Protein AF-A0A9D6V0F2-F1 (afdb_monomer)

Radius of gyration: 39.5 Å; Cα contacts (8 Å, |Δi|>4): 572; chains: 1; bounding box: 111×89×104 Å

Sequence (429 aa):
MKEKPKIKILGHKSRISVLIFAVLGAVFFSRAAFGETYGIKDPQGNFLPKVSVTVGNREVVIKKVDPSDKFKSFSVTLNPKNRNLVRNVGLIDLEWIDASNQAGRAVQFAGPLYNPNTRVFQDSLIKSLGLKLVDKTNRNLFGEKPASDLFTIHVDDQILVSSEVAAEKDRTVQLGTGRDVSLNIDKNSIVFNENNFKKGDILNVDNRSGLDQILGVELPDKGLLYYQVIRKPEQTKIPRENWERFTVAADSGIFIVLIPEPDPNQYALLEGKEITIKVFQGNKVRETRKIPIKIAADLRAMNRPARGDSAAPEELDRRTEAAPSRTADVPEVSAAGPRQATAVPSEPSRRNESRTSIWLWVLQIFNLVLLVGVAAFGFFFMLPKIQVLQDRLAKTEMFIHGSREAIREELDQIKEEIVQQSQRDNSAE

Structure (mmCIF, N/CA/C/O backbone):
data_AF-A0A9D6V0F2-F1
#
_entry.id   AF-A0A9D6V0F2-F1
#
loop_
_atom_site.group_PDB
_atom_site.id
_atom_site.type_symbol
_atom_site.label_atom_id
_atom_site.label_alt_id
_atom_site.label_comp_id
_atom_site.label_asym_id
_atom_site.label_entity_id
_atom_site.label_seq_id
_atom_site.pdbx_PDB_ins_code
_atom_site.Cartn_x
_atom_site.Cartn_y
_atom_site.Cartn_z
_atom_site.occupancy
_atom_site.B_iso_or_equiv
_atom_site.auth_seq_id
_atom_site.auth_comp_id
_atom_site.auth_asym_id
_atom_site.auth_atom_id
_atom_site.pdbx_PDB_model_num
ATOM 1 N N . MET A 1 1 ? 62.873 33.628 -2.316 1.00 39.72 1 MET A N 1
ATOM 2 C CA . MET A 1 1 ? 62.719 32.153 -2.359 1.00 39.72 1 MET A CA 1
ATOM 3 C C . MET A 1 1 ? 61.231 31.820 -2.343 1.00 39.72 1 MET A C 1
ATOM 5 O O . MET A 1 1 ? 60.505 32.525 -1.658 1.00 39.72 1 MET A O 1
ATOM 9 N N . LYS A 1 2 ? 60.760 30.809 -3.088 1.00 38.69 2 LYS A N 1
ATOM 10 C CA . LYS A 1 2 ? 59.368 30.319 -3.010 1.00 38.69 2 LYS A CA 1
ATOM 11 C C . LYS A 1 2 ? 59.377 28.913 -2.414 1.00 38.69 2 LYS A C 1
ATOM 13 O O . LYS A 1 2 ? 59.890 27.994 -3.049 1.00 38.69 2 LYS A O 1
ATOM 18 N N . GLU A 1 3 ? 58.841 28.753 -1.208 1.00 41.59 3 GLU A N 1
ATOM 19 C CA . GLU A 1 3 ? 58.686 27.432 -0.597 1.00 41.59 3 GLU A CA 1
ATOM 20 C C . GLU A 1 3 ? 57.638 26.608 -1.356 1.00 41.59 3 GLU A C 1
ATOM 22 O O . GLU A 1 3 ? 56.567 27.104 -1.708 1.00 41.59 3 GLU A O 1
ATOM 27 N N . LYS A 1 4 ?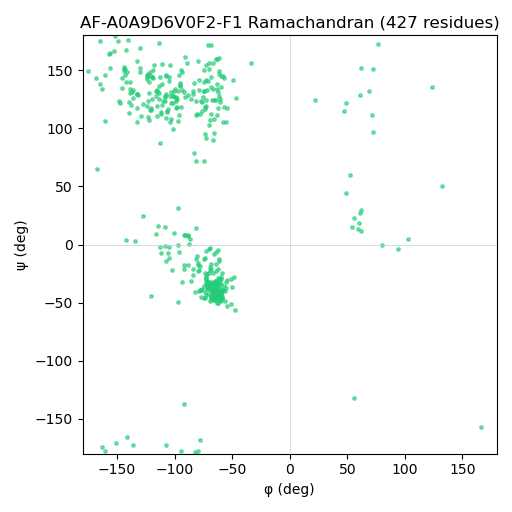 57.945 25.333 -1.620 1.00 40.38 4 LYS A N 1
ATOM 28 C CA . LYS A 1 4 ? 56.974 24.386 -2.183 1.00 40.38 4 LYS A CA 1
ATOM 29 C C . LYS A 1 4 ? 56.135 23.789 -1.045 1.00 40.38 4 LYS A C 1
ATOM 31 O O . LYS A 1 4 ? 56.724 23.308 -0.075 1.00 40.38 4 LYS A O 1
ATOM 36 N N . PRO A 1 5 ? 54.795 23.740 -1.155 1.00 45.12 5 PRO A N 1
ATOM 37 C CA . PRO A 1 5 ? 53.957 23.154 -0.116 1.00 45.12 5 PRO A CA 1
ATOM 38 C C . PRO A 1 5 ? 54.211 21.644 0.003 1.00 45.12 5 PRO A C 1
ATOM 40 O O . PRO A 1 5 ? 54.078 20.892 -0.964 1.00 45.12 5 PRO A O 1
ATOM 43 N N . LYS A 1 6 ? 54.561 21.186 1.211 1.00 43.69 6 LYS A N 1
ATOM 44 C CA . LYS A 1 6 ? 54.705 19.759 1.535 1.00 43.69 6 LYS A CA 1
ATOM 45 C C . LYS A 1 6 ? 53.324 19.106 1.632 1.00 43.69 6 LYS A C 1
ATOM 47 O O . LYS A 1 6 ? 52.699 19.125 2.691 1.00 43.69 6 LYS A O 1
ATOM 52 N N . ILE A 1 7 ? 52.861 18.495 0.542 1.00 46.97 7 ILE A N 1
ATOM 53 C CA . ILE A 1 7 ? 51.648 17.667 0.544 1.00 46.97 7 ILE A CA 1
ATOM 54 C C . ILE A 1 7 ? 51.914 16.427 1.411 1.00 46.97 7 ILE A C 1
ATOM 56 O O . ILE A 1 7 ? 52.670 15.534 1.026 1.00 46.97 7 ILE A O 1
ATOM 60 N N . LYS A 1 8 ? 51.305 16.368 2.602 1.00 48.06 8 LYS A N 1
ATOM 61 C CA . LYS A 1 8 ? 51.357 15.181 3.467 1.00 48.06 8 LYS A CA 1
ATOM 62 C C . LYS A 1 8 ? 50.542 14.061 2.818 1.00 48.06 8 LYS A C 1
ATOM 64 O O . LYS A 1 8 ? 49.315 14.113 2.810 1.00 48.06 8 LYS A O 1
ATOM 69 N N . ILE A 1 9 ? 51.224 13.046 2.291 1.00 50.72 9 ILE A N 1
ATOM 70 C CA . ILE A 1 9 ? 50.583 11.846 1.740 1.00 50.72 9 ILE A CA 1
ATOM 71 C C . ILE A 1 9 ? 49.851 11.129 2.879 1.00 50.72 9 ILE A C 1
ATOM 73 O O . ILE A 1 9 ? 50.474 10.608 3.806 1.00 50.72 9 ILE A O 1
ATOM 77 N N . LEU A 1 10 ? 48.517 11.123 2.823 1.00 46.28 10 LEU A N 1
ATOM 78 C CA . LEU A 1 10 ? 47.677 10.512 3.848 1.00 46.28 10 LEU A CA 1
ATOM 79 C C . LEU A 1 10 ? 47.823 8.983 3.777 1.00 46.28 10 LEU A C 1
ATOM 81 O O . LEU A 1 10 ? 47.311 8.327 2.867 1.00 46.28 10 LEU A O 1
ATOM 85 N N . GLY A 1 11 ? 48.594 8.428 4.715 1.00 54.25 11 GLY A N 1
ATOM 86 C CA . GLY A 1 11 ? 49.058 7.042 4.670 1.00 54.25 11 GLY A CA 1
ATOM 87 C C . GLY A 1 11 ? 47.941 5.995 4.718 1.00 54.25 11 GLY A C 1
ATOM 88 O O . GLY A 1 11 ? 46.836 6.245 5.207 1.00 54.25 11 GLY A O 1
ATOM 89 N N . HIS A 1 12 ? 48.274 4.785 4.256 1.00 54.53 12 HIS A N 1
ATOM 90 C CA . HIS A 1 12 ? 47.356 3.658 4.030 1.00 54.53 12 HIS A CA 1
ATOM 91 C C . HIS A 1 12 ? 46.444 3.321 5.227 1.00 54.53 12 HIS A C 1
ATOM 93 O O . HIS A 1 12 ? 45.304 2.898 5.028 1.00 54.53 12 HIS A O 1
ATOM 99 N N . LYS A 1 13 ? 46.919 3.575 6.457 1.00 54.62 13 LYS A N 1
ATOM 100 C CA . LYS A 1 13 ? 46.173 3.398 7.715 1.00 54.62 13 LYS A CA 1
ATOM 101 C C . LYS A 1 13 ? 44.885 4.235 7.775 1.00 54.62 13 LYS A C 1
ATOM 103 O O . LYS A 1 13 ? 43.865 3.723 8.213 1.00 54.62 13 LYS A O 1
ATOM 108 N N . SER A 1 14 ? 44.893 5.472 7.264 1.00 58.19 14 SER A N 1
ATOM 109 C CA . SER A 1 14 ? 43.698 6.339 7.255 1.00 58.19 14 SER A CA 1
ATOM 110 C C . SER A 1 14 ? 42.566 5.782 6.385 1.00 58.19 14 SER A C 1
ATOM 112 O O . SER A 1 14 ? 41.403 5.841 6.772 1.00 58.19 14 SER A O 1
ATOM 114 N N . ARG A 1 15 ? 42.906 5.179 5.237 1.00 59.28 15 ARG A N 1
ATOM 115 C CA . ARG A 1 15 ? 41.937 4.565 4.316 1.00 59.28 15 ARG A CA 1
ATOM 116 C C . ARG A 1 15 ? 41.246 3.362 4.957 1.00 59.28 15 ARG A C 1
ATOM 118 O O . ARG A 1 15 ? 40.043 3.200 4.796 1.00 59.28 15 ARG A O 1
ATOM 125 N N . ILE A 1 16 ? 41.998 2.568 5.723 1.00 70.44 16 ILE A N 1
ATOM 126 C CA . ILE A 1 16 ? 41.461 1.439 6.494 1.00 70.44 16 ILE A CA 1
ATOM 127 C C . ILE A 1 16 ? 40.525 1.951 7.597 1.00 70.44 16 ILE A C 1
ATOM 129 O O . ILE A 1 16 ? 39.412 1.450 7.714 1.00 70.44 16 ILE A O 1
ATOM 133 N N . SER A 1 17 ? 40.914 2.990 8.347 1.00 67.88 17 SER A N 1
ATOM 134 C CA . SER A 1 17 ? 40.041 3.597 9.363 1.00 67.88 17 SER A CA 1
ATOM 135 C C . SER A 1 17 ? 38.727 4.120 8.775 1.00 67.88 17 SER A C 1
ATOM 137 O O . SER A 1 17 ? 37.671 3.815 9.318 1.00 67.88 17 SER A O 1
ATOM 139 N N . VAL A 1 18 ? 38.762 4.850 7.653 1.00 72.69 18 VAL A N 1
ATOM 140 C CA . VAL A 1 18 ? 37.543 5.353 6.988 1.00 72.69 18 VAL A CA 1
ATOM 141 C C . VAL A 1 18 ? 36.641 4.205 6.531 1.00 72.69 18 VAL A C 1
ATOM 143 O O . VAL A 1 18 ? 35.432 4.273 6.732 1.00 72.69 18 VAL A O 1
ATOM 146 N N . LEU A 1 19 ? 37.208 3.131 5.974 1.00 74.06 19 LEU A N 1
ATOM 147 C CA . LEU A 1 19 ? 36.427 1.976 5.525 1.00 74.06 19 LEU A CA 1
ATOM 148 C C . LEU A 1 19 ? 35.806 1.207 6.705 1.00 74.06 19 LEU A C 1
ATOM 150 O O . LEU A 1 19 ? 34.643 0.821 6.633 1.00 74.06 19 LEU A O 1
ATOM 154 N N . ILE A 1 20 ? 36.529 1.068 7.821 1.00 79.00 20 ILE A N 1
ATOM 155 C CA . ILE A 1 20 ? 36.005 0.496 9.071 1.00 79.00 20 ILE A CA 1
ATOM 156 C C . ILE A 1 20 ? 34.869 1.359 9.640 1.00 79.00 20 ILE A C 1
ATOM 158 O O . ILE A 1 20 ? 33.825 0.815 9.993 1.00 79.00 20 ILE A O 1
ATOM 162 N N . PHE A 1 21 ? 35.018 2.689 9.682 1.00 75.38 21 PHE A N 1
ATOM 163 C CA . PHE A 1 21 ? 33.949 3.592 10.128 1.00 75.38 21 PHE A CA 1
ATOM 164 C C . PHE A 1 21 ? 32.727 3.571 9.199 1.00 75.38 21 PHE A C 1
ATOM 166 O O . PHE A 1 21 ? 31.603 3.615 9.691 1.00 75.38 21 PHE A O 1
ATOM 173 N N . ALA A 1 22 ? 32.917 3.448 7.882 1.00 73.00 22 ALA A N 1
ATOM 174 C CA . ALA A 1 22 ? 31.816 3.318 6.927 1.00 73.00 22 ALA A CA 1
ATOM 175 C C . ALA A 1 22 ? 31.052 1.992 7.096 1.00 73.00 22 ALA A C 1
ATOM 177 O O . ALA A 1 22 ? 29.822 1.990 7.112 1.00 73.00 22 ALA A O 1
ATOM 178 N N . VAL A 1 23 ? 31.765 0.874 7.286 1.00 72.81 23 VAL A N 1
ATOM 179 C CA . VAL A 1 23 ? 31.158 -0.446 7.534 1.00 72.81 23 VAL A CA 1
ATOM 180 C C . VAL A 1 23 ? 30.452 -0.487 8.892 1.00 72.81 23 VAL A C 1
ATOM 182 O O . VAL A 1 23 ? 29.307 -0.927 8.962 1.00 72.81 23 VAL A O 1
ATOM 185 N N . LEU A 1 24 ? 31.073 0.025 9.962 1.00 66.25 24 LEU A N 1
ATOM 186 C CA . LEU A 1 24 ? 30.422 0.151 11.272 1.00 66.25 24 LEU A CA 1
ATOM 187 C C . LEU A 1 24 ? 29.186 1.050 11.191 1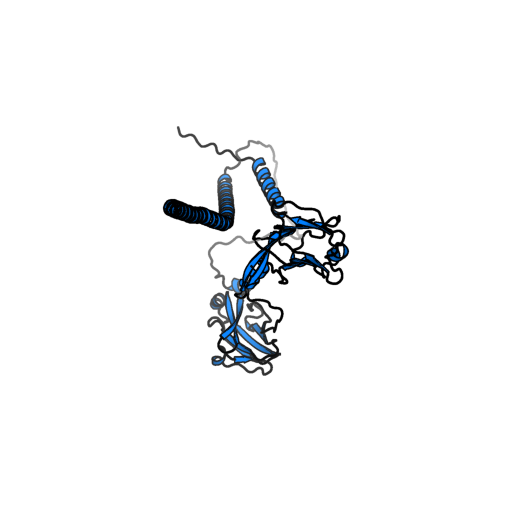.00 66.25 24 LEU A C 1
ATOM 189 O O . LEU A 1 24 ? 28.138 0.672 11.703 1.00 66.25 24 LEU A O 1
ATOM 193 N N . GLY A 1 25 ? 29.272 2.188 10.496 1.00 62.59 25 GLY A N 1
ATOM 194 C CA . GLY A 1 25 ? 28.128 3.058 10.229 1.00 62.59 25 GLY A CA 1
ATOM 195 C C . GLY A 1 25 ? 26.981 2.298 9.564 1.00 62.59 25 GLY A C 1
ATOM 196 O O . GLY A 1 25 ? 25.874 2.283 10.096 1.00 62.59 25 GLY A O 1
ATOM 197 N N . ALA A 1 26 ? 27.245 1.591 8.462 1.00 58.22 26 ALA A N 1
ATOM 198 C CA . ALA A 1 26 ? 26.237 0.787 7.770 1.00 58.22 26 ALA A CA 1
ATOM 199 C C . ALA A 1 26 ? 25.600 -0.293 8.673 1.00 58.22 26 ALA A C 1
ATOM 201 O O . ALA A 1 26 ? 24.387 -0.500 8.622 1.00 58.22 26 ALA A O 1
ATOM 202 N N . VAL A 1 27 ? 26.383 -0.943 9.542 1.00 57.03 27 VAL A N 1
ATOM 203 C CA . VAL A 1 27 ? 25.898 -1.963 10.495 1.00 57.03 27 VAL A CA 1
ATOM 204 C C . VAL A 1 27 ? 25.092 -1.357 11.656 1.00 57.03 27 VAL A C 1
ATOM 206 O O . VAL A 1 27 ? 24.131 -1.972 12.116 1.00 57.03 27 VAL A O 1
ATOM 209 N N . PHE A 1 28 ? 25.431 -0.154 12.126 1.00 53.72 28 PHE A N 1
ATOM 210 C CA . PHE A 1 28 ? 24.660 0.529 13.171 1.00 53.72 28 PHE A CA 1
ATOM 211 C C . PHE A 1 28 ? 23.370 1.166 12.633 1.00 53.72 28 PHE A C 1
ATOM 213 O O . PHE A 1 28 ? 22.333 1.056 13.285 1.00 53.72 28 PHE A O 1
ATOM 220 N N . PHE A 1 29 ? 23.386 1.762 11.436 1.00 48.88 29 PHE A N 1
ATOM 221 C CA . PHE A 1 29 ? 22.186 2.359 10.831 1.00 48.88 29 PHE A CA 1
ATOM 222 C C . PHE A 1 29 ? 21.172 1.319 10.327 1.00 48.88 29 PHE A C 1
ATOM 224 O O . PHE A 1 29 ? 19.973 1.574 10.385 1.00 48.88 29 PHE A O 1
ATOM 231 N N . SER A 1 30 ? 21.610 0.122 9.919 1.00 48.00 30 SER A N 1
ATOM 232 C CA . SER A 1 30 ? 20.705 -0.978 9.526 1.00 48.00 30 SER A CA 1
ATOM 233 C C . SER A 1 30 ? 19.961 -1.643 10.696 1.00 48.00 30 SER A C 1
ATOM 235 O O . SER A 1 30 ? 19.083 -2.469 10.468 1.00 48.00 30 SER A O 1
ATOM 237 N N . ARG A 1 31 ? 20.264 -1.266 11.948 1.00 45.25 31 ARG A N 1
ATOM 238 C CA . ARG A 1 31 ? 19.518 -1.676 13.154 1.00 45.25 31 ARG A CA 1
ATOM 239 C C . ARG A 1 31 ? 18.543 -0.614 13.673 1.00 45.25 31 ARG A C 1
ATOM 241 O O . ARG A 1 31 ? 18.017 -0.767 14.775 1.00 45.25 31 ARG A O 1
ATOM 248 N N . ALA A 1 32 ? 18.299 0.456 12.915 1.00 46.66 32 ALA A N 1
ATOM 249 C CA . ALA A 1 32 ? 17.253 1.414 13.248 1.00 46.66 32 ALA A CA 1
ATOM 250 C C . ALA A 1 32 ? 15.887 0.705 13.270 1.00 46.66 32 ALA A C 1
ATOM 252 O O . ALA A 1 32 ? 15.487 0.089 12.285 1.00 46.66 32 ALA A O 1
ATOM 253 N N . ALA A 1 33 ? 15.183 0.776 14.402 1.00 50.94 33 ALA A N 1
ATOM 254 C CA . ALA A 1 33 ? 13.848 0.203 14.522 1.00 50.94 33 ALA A CA 1
ATOM 255 C C . ALA A 1 33 ? 12.890 0.901 13.545 1.00 50.94 33 ALA A C 1
ATOM 257 O O . ALA A 1 33 ? 12.839 2.134 13.501 1.00 50.94 33 ALA A O 1
ATOM 258 N N . PHE A 1 34 ? 12.127 0.118 12.783 1.00 59.22 34 PHE A N 1
ATOM 259 C CA . PHE A 1 34 ? 11.159 0.652 11.832 1.00 59.22 34 PHE A CA 1
ATOM 260 C C . PHE A 1 34 ? 10.023 1.330 12.608 1.00 59.22 34 PHE A C 1
ATOM 262 O O . PHE A 1 34 ? 9.286 0.681 13.356 1.00 59.22 34 PHE A O 1
ATOM 269 N N . GLY A 1 35 ? 9.955 2.657 12.483 1.00 69.06 35 GLY A N 1
ATOM 270 C CA . GLY A 1 35 ? 8.927 3.508 13.071 1.00 69.06 35 GLY A CA 1
ATOM 271 C C . GLY A 1 35 ? 7.925 3.931 12.005 1.00 69.06 35 GLY A C 1
ATOM 272 O O . GLY A 1 35 ? 8.246 4.757 11.156 1.00 69.06 35 GLY A O 1
ATOM 273 N N . GLU A 1 36 ? 6.720 3.381 12.068 1.00 82.50 36 GLU A N 1
ATOM 274 C CA . GLU A 1 36 ? 5.644 3.583 11.099 1.00 82.50 36 GLU A CA 1
ATOM 275 C C . GLU A 1 36 ? 4.509 4.388 11.752 1.00 82.50 36 GLU A C 1
ATOM 277 O O . GLU A 1 36 ? 4.163 4.165 12.913 1.00 82.50 36 GLU A O 1
ATOM 282 N N . THR A 1 37 ? 3.924 5.358 11.045 1.00 84.88 37 THR A N 1
ATOM 283 C CA . THR A 1 37 ? 2.796 6.143 11.581 1.00 84.88 37 THR A CA 1
ATOM 284 C C . THR A 1 37 ? 1.480 5.535 11.119 1.00 84.88 37 THR A C 1
ATOM 286 O O . THR A 1 37 ? 1.352 5.130 9.976 1.00 84.88 37 THR A O 1
ATOM 289 N N . TYR A 1 38 ? 0.488 5.473 11.998 1.00 87.38 38 TYR A N 1
ATOM 290 C CA . TYR A 1 38 ? -0.835 4.912 11.754 1.00 87.38 38 TYR A CA 1
ATOM 291 C C . TYR A 1 38 ? -1.906 5.961 12.056 1.00 87.38 38 TYR A C 1
ATOM 293 O O . TYR A 1 38 ? -1.786 6.750 12.996 1.00 87.38 38 TYR A O 1
ATOM 301 N N . GLY A 1 39 ? -2.962 5.987 11.254 1.00 88.69 39 GLY A N 1
ATOM 302 C CA . GLY A 1 39 ? -3.963 7.045 11.290 1.00 88.69 39 GLY A CA 1
ATOM 303 C C . GLY A 1 39 ? -5.286 6.646 10.658 1.00 88.69 39 GLY A C 1
ATOM 304 O O . GLY A 1 39 ? -5.480 5.512 10.222 1.00 88.69 39 GLY A O 1
ATOM 305 N N . ILE A 1 40 ? -6.198 7.606 10.636 1.00 87.44 40 ILE A N 1
ATOM 306 C CA . ILE A 1 40 ? -7.567 7.476 10.134 1.00 87.44 40 ILE A CA 1
ATOM 307 C C . ILE A 1 40 ? -7.678 8.347 8.878 1.00 87.44 40 ILE A C 1
ATOM 309 O O . ILE A 1 40 ? -7.073 9.417 8.830 1.00 87.44 40 ILE A O 1
ATOM 313 N N . LYS A 1 41 ? -8.436 7.920 7.859 1.00 79.88 41 LYS A N 1
ATOM 314 C CA . LYS A 1 41 ? -8.839 8.834 6.777 1.00 79.88 41 LYS A CA 1
ATOM 315 C C . LYS A 1 41 ? -10.112 9.567 7.191 1.00 79.88 41 LYS A C 1
ATOM 317 O O . LYS A 1 41 ? -11.090 8.924 7.565 1.00 79.88 41 LYS A O 1
ATOM 322 N N . ASP A 1 42 ? -10.083 10.895 7.149 1.00 78.62 42 ASP A N 1
ATOM 323 C CA . ASP A 1 42 ? -11.268 11.716 7.400 1.00 78.62 42 ASP A CA 1
ATOM 324 C C . ASP A 1 42 ? -12.314 11.552 6.264 1.00 78.62 42 ASP A C 1
ATOM 326 O O . ASP A 1 42 ? -12.019 10.936 5.231 1.00 78.62 42 ASP A O 1
ATOM 330 N N . PRO A 1 43 ? -13.542 12.096 6.398 1.00 74.56 43 PRO A N 1
ATOM 331 C CA . PRO A 1 43 ? -14.556 12.024 5.340 1.00 74.56 43 PRO A CA 1
ATOM 332 C C . PRO A 1 43 ? -14.163 12.708 4.017 1.00 74.56 43 PRO A C 1
ATOM 334 O O . PRO A 1 43 ? -14.846 12.524 3.013 1.00 74.56 43 PRO A O 1
ATOM 337 N N . GLN A 1 44 ? -13.092 13.505 4.012 1.00 73.81 44 GLN A N 1
ATOM 338 C CA . GLN A 1 44 ? -12.549 14.209 2.848 1.00 73.81 44 GLN A CA 1
ATOM 339 C C . GLN A 1 44 ? -11.397 13.417 2.190 1.00 73.81 44 GLN A C 1
ATOM 341 O O . GLN A 1 44 ? -10.941 13.773 1.106 1.00 73.81 44 GLN A O 1
ATOM 346 N N . GLY A 1 45 ? -10.961 12.311 2.808 1.00 71.19 45 GLY A N 1
ATOM 347 C CA . GLY A 1 45 ? -9.900 11.420 2.343 1.00 71.19 45 GLY A CA 1
ATOM 348 C C . GLY A 1 45 ? -8.507 11.724 2.906 1.00 71.19 45 GLY A C 1
ATOM 349 O O . GLY A 1 45 ? -7.581 10.946 2.641 1.00 71.19 45 GLY A O 1
ATOM 350 N N . ASN A 1 46 ? -8.341 12.792 3.694 1.00 80.19 46 ASN A N 1
ATOM 351 C CA . ASN A 1 46 ? -7.051 13.190 4.257 1.00 80.19 46 ASN A CA 1
ATOM 352 C C . ASN A 1 46 ? -6.606 12.203 5.339 1.00 80.19 46 ASN A C 1
ATOM 354 O O . ASN A 1 46 ? -7.407 11.751 6.158 1.00 80.19 46 ASN A O 1
ATOM 358 N N . PHE A 1 47 ? -5.311 11.896 5.380 1.00 81.62 47 PHE A N 1
ATOM 359 C CA . PHE A 1 47 ? -4.735 11.058 6.427 1.00 81.62 47 PHE A CA 1
ATOM 360 C C . PHE A 1 47 ? -4.488 11.863 7.710 1.00 81.62 47 PHE A C 1
ATOM 362 O O . PHE A 1 47 ? -3.601 12.715 7.754 1.00 81.62 47 PHE A O 1
ATOM 369 N N . LEU A 1 48 ? -5.237 11.553 8.769 1.00 85.00 48 LEU A N 1
ATOM 370 C CA . LEU A 1 48 ? -5.050 12.102 10.108 1.00 85.00 48 LEU A CA 1
ATOM 371 C C . LEU A 1 48 ? -4.223 11.116 10.960 1.00 85.00 48 LEU A C 1
ATOM 373 O O . LEU A 1 48 ? -4.755 10.078 11.370 1.00 85.00 48 LEU A O 1
ATOM 377 N N . PRO A 1 49 ? -2.936 11.396 11.242 1.00 85.62 49 PRO A N 1
ATOM 378 C CA . PRO A 1 49 ? -2.094 10.510 12.042 1.00 85.62 49 PRO A CA 1
ATOM 379 C C . PRO A 1 49 ? -2.592 10.451 13.493 1.00 85.62 49 PRO A C 1
ATOM 381 O O . PRO A 1 49 ? -2.872 11.483 14.100 1.00 85.62 49 PRO A O 1
ATOM 384 N N . LYS A 1 50 ? -2.681 9.241 14.056 1.00 89.44 50 LYS A N 1
ATOM 385 C CA . LYS A 1 50 ? -3.183 8.992 15.418 1.00 89.44 50 LYS A CA 1
ATOM 386 C C . LYS A 1 50 ? -2.162 8.321 16.324 1.00 89.44 50 LYS A C 1
ATOM 388 O O . LYS A 1 50 ? -1.978 8.768 17.455 1.00 89.44 50 LYS A O 1
ATOM 393 N N . VAL A 1 51 ? -1.458 7.299 15.840 1.00 89.69 51 VAL A N 1
ATOM 394 C CA . VAL A 1 51 ? -0.398 6.621 16.602 1.00 89.69 51 VAL A CA 1
ATOM 395 C C . VAL A 1 51 ? 0.871 6.434 15.775 1.00 89.69 51 VAL A C 1
ATOM 397 O O . VAL A 1 51 ? 0.849 6.442 14.553 1.00 89.69 51 VAL A O 1
ATOM 400 N N . SER A 1 52 ? 1.993 6.265 16.454 1.00 89.25 52 SER A N 1
ATOM 401 C CA . SER A 1 52 ? 3.278 5.841 15.915 1.00 89.25 52 SER A CA 1
ATOM 402 C C . SER A 1 52 ? 3.591 4.466 16.487 1.00 89.25 52 SER A C 1
ATOM 404 O O . SER A 1 52 ? 3.364 4.220 17.673 1.00 89.25 52 SER A O 1
ATOM 406 N N . VAL A 1 53 ? 4.064 3.564 15.636 1.00 89.19 53 VAL A N 1
ATOM 407 C CA . VAL A 1 53 ? 4.351 2.169 15.956 1.00 89.19 53 VAL A CA 1
ATOM 408 C C . VAL A 1 53 ? 5.819 1.913 15.658 1.00 89.19 53 VAL A C 1
ATOM 410 O O . VAL A 1 53 ? 6.241 1.981 14.508 1.00 89.19 53 VAL A O 1
ATOM 413 N N . THR A 1 54 ? 6.602 1.606 16.686 1.00 88.19 54 THR A N 1
ATOM 414 C CA . THR A 1 54 ? 8.001 1.192 16.545 1.00 88.19 54 THR A CA 1
ATOM 415 C C . THR A 1 54 ? 8.094 -0.305 16.799 1.00 88.19 54 THR A C 1
ATOM 417 O O . THR A 1 54 ? 7.813 -0.752 17.913 1.00 88.19 54 THR A O 1
ATOM 420 N N . VAL A 1 55 ? 8.503 -1.081 15.792 1.00 87.69 55 VAL A N 1
ATOM 421 C CA . VAL A 1 55 ? 8.739 -2.527 15.935 1.00 87.69 55 VAL A CA 1
ATOM 422 C C . VAL A 1 55 ? 10.230 -2.786 16.153 1.00 87.69 55 VAL A C 1
ATOM 424 O O . VAL A 1 55 ? 11.065 -2.473 15.305 1.00 87.69 55 VAL A O 1
ATOM 427 N N . GLY A 1 56 ? 10.564 -3.364 17.305 1.00 84.38 56 GLY A N 1
ATOM 428 C CA . GLY A 1 56 ? 11.881 -3.900 17.633 1.00 84.38 56 GLY A CA 1
ATOM 429 C C . GLY A 1 56 ? 11.852 -5.423 17.795 1.00 84.38 56 GLY A C 1
ATOM 430 O O . GLY A 1 56 ? 10.800 -6.056 17.822 1.00 84.38 56 GLY A O 1
ATOM 431 N N . ASN A 1 57 ? 13.027 -6.037 17.957 1.00 84.69 57 ASN A N 1
ATOM 432 C CA . ASN A 1 57 ? 13.166 -7.503 17.961 1.00 84.69 57 ASN A CA 1
ATOM 433 C C . ASN A 1 57 ? 12.387 -8.223 19.077 1.00 84.69 57 ASN A C 1
ATOM 435 O O . ASN A 1 57 ? 12.010 -9.382 18.910 1.00 84.69 57 ASN A O 1
ATOM 439 N N . ARG A 1 58 ? 12.187 -7.551 20.218 1.00 87.69 58 ARG A N 1
ATOM 440 C CA . ARG A 1 58 ? 11.492 -8.076 21.408 1.00 87.69 58 ARG A CA 1
ATOM 441 C C . ARG A 1 58 ? 10.478 -7.111 22.010 1.00 87.69 58 ARG A C 1
ATOM 443 O O . ARG A 1 58 ? 9.876 -7.423 23.031 1.00 87.69 58 ARG A O 1
ATOM 450 N N . GLU A 1 59 ? 10.276 -5.952 21.398 1.00 89.19 59 GLU A N 1
ATOM 451 C CA . GLU A 1 59 ? 9.292 -4.987 21.870 1.00 89.19 59 GLU A CA 1
ATOM 452 C C . GLU A 1 59 ? 8.601 -4.277 20.712 1.00 89.19 59 GLU A C 1
ATOM 454 O O . GLU A 1 59 ? 9.212 -4.026 19.676 1.00 89.19 59 GLU A O 1
ATOM 459 N N . VAL A 1 60 ? 7.327 -3.951 20.902 1.00 90.06 60 VAL A N 1
ATOM 460 C CA . VAL A 1 60 ? 6.550 -3.103 19.995 1.00 90.06 60 VAL A CA 1
ATOM 461 C C . VAL A 1 60 ? 6.020 -1.938 20.805 1.00 90.06 60 VAL A C 1
ATOM 463 O O . VAL A 1 60 ? 5.320 -2.141 21.789 1.00 90.06 60 VAL A O 1
ATOM 466 N N . VAL A 1 61 ? 6.326 -0.717 20.397 1.00 89.88 61 VAL A N 1
ATOM 467 C CA . VAL A 1 61 ? 5.923 0.496 21.112 1.00 89.88 61 VAL A CA 1
ATOM 468 C C . VAL A 1 61 ? 4.884 1.230 20.275 1.00 89.88 61 VAL A C 1
ATOM 470 O O . VAL A 1 61 ? 5.179 1.610 19.147 1.00 89.88 61 VAL A O 1
ATOM 473 N N . ILE A 1 62 ? 3.680 1.430 20.816 1.00 90.38 62 ILE A N 1
ATOM 474 C CA . ILE A 1 62 ? 2.572 2.133 20.154 1.00 90.38 62 ILE A CA 1
ATOM 475 C C . ILE A 1 62 ? 2.275 3.403 20.953 1.00 90.38 62 ILE A C 1
ATOM 477 O O . ILE A 1 62 ? 1.774 3.319 22.070 1.00 90.38 62 ILE A O 1
ATOM 481 N N . LYS A 1 63 ? 2.577 4.583 20.405 1.00 89.56 63 LYS A N 1
ATOM 482 C CA . LYS A 1 63 ? 2.380 5.887 21.070 1.00 89.56 63 LYS A CA 1
ATOM 483 C C . LYS A 1 63 ? 1.455 6.789 20.280 1.00 89.56 63 LYS A C 1
ATOM 485 O O . LYS A 1 63 ? 1.541 6.815 19.060 1.00 89.56 63 LYS A O 1
ATOM 490 N N . LYS A 1 64 ? 0.639 7.595 20.952 1.00 89.44 64 LYS A N 1
ATOM 491 C CA . LYS A 1 64 ? -0.120 8.683 20.324 1.00 89.44 64 LYS A CA 1
ATOM 492 C C . LYS A 1 64 ? 0.811 9.657 19.601 1.00 89.44 64 LYS A C 1
ATOM 494 O O . LYS A 1 64 ? 1.899 9.955 20.091 1.00 89.44 64 LYS A O 1
ATOM 499 N N . VAL A 1 65 ? 0.365 10.169 18.457 1.00 86.75 65 VAL A N 1
ATOM 500 C CA . VAL A 1 65 ? 1.048 11.262 17.741 1.00 86.75 65 VAL A CA 1
ATOM 501 C C . VAL A 1 65 ? 0.758 12.605 18.413 1.00 86.75 65 VAL A C 1
ATOM 503 O O . VAL A 1 65 ? 1.672 13.411 18.583 1.00 86.75 6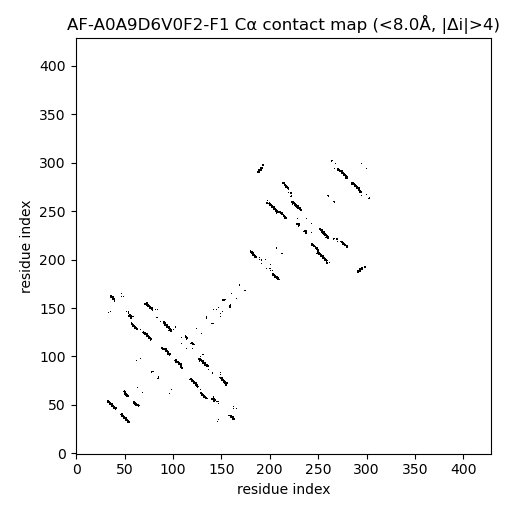5 VAL A O 1
ATOM 506 N N . ASP A 1 66 ? -0.481 12.813 18.867 1.00 84.62 66 ASP A N 1
ATOM 507 C CA . ASP A 1 66 ? -0.837 13.900 19.779 1.00 84.62 66 ASP A CA 1
ATOM 508 C C . ASP A 1 66 ? -1.094 13.344 21.195 1.00 84.62 66 ASP A C 1
ATOM 510 O O . ASP A 1 66 ? -2.065 12.613 21.396 1.00 84.62 66 ASP A O 1
ATOM 514 N N . PRO A 1 67 ? -0.263 13.681 22.201 1.00 82.50 67 PRO A N 1
ATOM 515 C CA . PRO A 1 67 ? -0.519 13.379 23.613 1.00 82.50 67 PRO A CA 1
ATOM 516 C C . PRO A 1 67 ? -1.922 13.757 24.115 1.00 82.50 67 PRO A C 1
ATOM 518 O O . PRO A 1 67 ? -2.431 13.126 25.041 1.00 82.50 67 PRO A O 1
ATOM 521 N N . SER A 1 68 ? -2.533 14.775 23.506 1.00 82.00 68 SER A N 1
ATOM 522 C CA . SER A 1 68 ? -3.825 15.356 23.887 1.00 82.00 68 SER A CA 1
ATOM 523 C C . SER A 1 68 ? -5.027 14.522 23.429 1.00 82.00 68 SER A C 1
ATOM 525 O O . SER A 1 68 ? -6.128 14.706 23.953 1.00 82.00 68 SER A O 1
ATOM 527 N N . ASP A 1 69 ? -4.840 13.615 22.461 1.00 83.25 69 ASP A N 1
ATOM 528 C CA . ASP A 1 69 ? -5.911 12.768 21.931 1.00 83.25 69 ASP A CA 1
ATOM 529 C C . ASP A 1 69 ? -6.472 11.838 23.021 1.00 83.25 69 ASP A C 1
ATOM 531 O O . ASP A 1 69 ? -5.732 11.162 23.743 1.00 83.25 69 ASP A O 1
ATOM 535 N N . LYS A 1 70 ? -7.802 11.753 23.115 1.00 82.44 70 LYS A N 1
ATOM 536 C CA . LYS A 1 70 ? -8.519 10.915 24.090 1.00 82.44 70 LYS A CA 1
ATOM 537 C C . LYS A 1 70 ? -9.249 9.778 23.382 1.00 82.44 70 LYS A C 1
ATOM 539 O O . LYS A 1 70 ? -10.427 9.908 23.067 1.00 82.44 70 LYS A O 1
ATOM 544 N N . PHE A 1 71 ? -8.553 8.666 23.166 1.00 84.81 71 PHE A N 1
ATOM 545 C CA . PHE A 1 71 ? -9.153 7.446 22.618 1.00 84.81 71 PHE A CA 1
ATOM 546 C C . PHE A 1 71 ? -10.035 6.788 23.686 1.00 84.81 71 PHE A C 1
ATOM 548 O O . PHE A 1 71 ? -9.542 6.426 24.760 1.00 84.81 71 PHE A O 1
ATOM 555 N N . LYS A 1 72 ? -11.333 6.652 23.404 1.00 82.56 72 LYS A N 1
ATOM 556 C CA . LYS A 1 72 ? -12.317 6.002 24.281 1.00 82.56 72 LYS A CA 1
ATOM 557 C C . LYS A 1 72 ? -12.127 4.490 24.250 1.00 82.56 72 LYS A C 1
ATOM 559 O O . LYS A 1 72 ? -12.077 3.872 25.311 1.00 82.56 72 LYS A O 1
ATOM 564 N N . SER A 1 73 ? -11.975 3.924 23.052 1.00 82.38 73 SER A N 1
ATOM 565 C CA . SER A 1 73 ? -11.558 2.537 22.845 1.00 82.38 73 SER A CA 1
ATOM 566 C C . SER A 1 73 ? -10.246 2.483 22.065 1.00 82.38 73 SER A C 1
ATOM 568 O O . SER A 1 73 ? -9.977 3.287 21.173 1.00 82.38 73 SER A O 1
ATOM 570 N N . PHE A 1 74 ? -9.404 1.524 22.417 1.00 84.94 74 PHE A N 1
ATOM 571 C CA . PHE A 1 74 ? -8.227 1.140 21.661 1.00 84.94 74 PHE A CA 1
ATOM 572 C C . PHE A 1 74 ? -8.148 -0.383 21.673 1.00 84.94 74 PHE A C 1
ATOM 574 O O . PHE A 1 74 ? -8.309 -1.003 22.727 1.00 84.94 74 PHE A O 1
ATOM 581 N N . SER A 1 75 ? -7.896 -1.001 20.521 1.00 84.62 75 SER A N 1
ATOM 582 C CA . SER A 1 75 ? -7.750 -2.452 20.451 1.00 84.62 75 SER A CA 1
ATOM 583 C C . SER A 1 75 ? -6.655 -2.910 19.494 1.00 84.62 75 SER A C 1
ATOM 585 O O . SER A 1 75 ? -6.365 -2.282 18.475 1.00 84.62 75 SER A O 1
ATOM 587 N N . VAL A 1 76 ? -6.035 -4.038 19.836 1.00 87.44 76 VAL A N 1
ATOM 588 C CA . VAL A 1 76 ? -5.008 -4.708 19.034 1.00 87.44 76 VAL A CA 1
ATOM 589 C C . VAL A 1 76 ? -5.516 -6.105 18.724 1.00 87.44 76 VAL A C 1
ATOM 591 O O . VAL A 1 76 ? -5.710 -6.926 19.620 1.00 87.44 76 VAL A O 1
ATOM 594 N N . THR A 1 77 ? -5.744 -6.367 17.441 1.00 86.69 77 THR A N 1
ATOM 595 C CA . THR A 1 77 ? -6.153 -7.679 16.931 1.00 86.69 77 THR A CA 1
ATOM 596 C C . THR A 1 77 ? -4.931 -8.394 16.378 1.00 86.69 77 THR A C 1
ATOM 598 O O . THR A 1 77 ? -4.261 -7.862 15.495 1.00 86.69 77 THR A O 1
ATOM 601 N N . LEU A 1 78 ? -4.617 -9.592 16.872 1.00 86.12 78 LEU A N 1
ATOM 602 C CA . LEU A 1 78 ? -3.453 -10.348 16.394 1.00 86.12 78 LEU A CA 1
ATOM 603 C C . LEU A 1 78 ? -3.691 -10.897 14.983 1.00 86.12 78 LEU A C 1
ATOM 605 O O . LEU A 1 78 ? -4.715 -11.535 14.725 1.00 86.12 78 LEU A O 1
ATOM 609 N N . ASN A 1 79 ? -2.720 -10.722 14.080 1.00 87.44 79 ASN A N 1
ATOM 610 C CA . ASN A 1 79 ? -2.845 -11.190 12.700 1.00 87.44 79 ASN A CA 1
ATOM 611 C C . ASN A 1 79 ? -2.984 -12.732 12.667 1.00 87.44 79 ASN A C 1
ATOM 613 O O . ASN A 1 79 ? -2.057 -13.451 13.060 1.00 87.44 79 ASN A O 1
ATOM 617 N N . PRO A 1 80 ? -4.112 -13.289 12.176 1.00 81.31 80 PRO A N 1
ATOM 618 C CA . PRO A 1 80 ? -4.395 -14.719 12.273 1.00 81.31 80 PRO A CA 1
ATOM 619 C C . PRO A 1 80 ? -3.473 -15.594 11.414 1.00 81.31 80 PRO A C 1
ATOM 621 O O . PRO A 1 80 ? -3.393 -16.801 11.659 1.00 81.31 80 PRO A O 1
ATOM 624 N N . LYS A 1 81 ? -2.767 -15.008 10.435 1.00 85.50 81 LYS A N 1
ATOM 625 C CA . LYS A 1 81 ? -1.770 -15.702 9.606 1.00 85.50 81 LYS A CA 1
ATOM 626 C C . LYS A 1 81 ? -0.493 -16.002 10.400 1.00 85.50 81 LYS A C 1
ATOM 628 O O . LYS A 1 81 ? 0.150 -17.027 10.171 1.00 85.50 81 LYS A O 1
ATOM 633 N N . ASN A 1 82 ? -0.158 -15.169 11.387 1.00 85.94 82 ASN A N 1
ATOM 634 C CA . ASN A 1 82 ? 1.033 -15.310 12.222 1.00 85.94 82 ASN A CA 1
ATOM 635 C C . ASN A 1 82 ? 0.802 -16.335 13.352 1.00 85.94 82 ASN A C 1
ATOM 637 O O . ASN A 1 82 ? 0.690 -16.009 14.534 1.00 85.94 82 ASN A O 1
ATOM 641 N N . ARG A 1 83 ? 0.735 -17.622 12.976 1.00 83.56 83 ARG A N 1
ATOM 642 C CA . ARG A 1 83 ? 0.488 -18.751 13.900 1.00 83.56 83 ARG A CA 1
ATOM 643 C C . ARG A 1 83 ? 1.474 -18.804 15.072 1.00 83.56 83 ARG A C 1
ATOM 645 O O . ARG A 1 83 ? 1.102 -19.266 16.147 1.00 83.56 83 ARG A O 1
ATOM 652 N N . ASN A 1 84 ? 2.710 -18.341 14.877 1.00 84.81 84 ASN A N 1
ATOM 653 C CA . ASN A 1 84 ? 3.723 -18.303 15.933 1.00 84.81 84 ASN A CA 1
ATOM 654 C C . ASN A 1 84 ? 3.403 -17.240 16.989 1.00 84.81 84 ASN A C 1
ATOM 656 O O . ASN A 1 84 ? 3.504 -17.541 18.174 1.00 84.81 84 ASN A O 1
ATOM 660 N N . LEU A 1 85 ? 2.960 -16.048 16.582 1.00 85.12 85 LEU A N 1
ATOM 661 C CA . LEU A 1 85 ? 2.507 -15.008 17.506 1.00 85.12 85 LEU A CA 1
ATOM 662 C C . LEU A 1 85 ? 1.274 -15.472 18.297 1.00 85.12 85 LEU A C 1
ATOM 664 O O . LEU A 1 85 ? 1.292 -15.469 19.523 1.00 85.12 85 LEU A O 1
ATOM 668 N N . VAL A 1 86 ? 0.250 -15.986 17.602 1.00 84.25 86 VAL A N 1
ATOM 669 C CA . VAL A 1 86 ? -1.003 -16.463 18.224 1.00 84.25 86 VAL A CA 1
ATOM 670 C C . VAL A 1 86 ? -0.756 -17.576 19.254 1.00 84.25 86 VAL A C 1
ATOM 672 O O . VAL A 1 86 ? -1.363 -17.567 20.319 1.00 84.25 86 VAL A O 1
ATOM 675 N N . ARG A 1 87 ? 0.158 -18.519 18.980 1.00 85.31 87 ARG A N 1
ATOM 676 C CA . ARG A 1 87 ? 0.502 -19.608 19.917 1.00 85.31 87 ARG A CA 1
ATOM 677 C C . ARG A 1 87 ? 1.246 -19.151 21.174 1.00 85.31 87 ARG A C 1
ATOM 679 O O . ARG A 1 87 ? 1.237 -19.884 22.154 1.00 85.31 87 ARG A O 1
ATOM 686 N N . ASN A 1 88 ? 1.907 -17.994 21.140 1.00 86.12 88 ASN A N 1
ATOM 687 C CA . ASN A 1 88 ? 2.733 -17.492 22.241 1.00 86.12 88 ASN A CA 1
ATOM 688 C C . ASN A 1 88 ? 2.158 -16.210 22.869 1.00 86.12 88 ASN A C 1
ATOM 690 O O . ASN A 1 88 ? 2.865 -15.534 23.606 1.00 86.12 88 ASN A O 1
ATOM 694 N N . VAL A 1 89 ? 0.883 -15.880 22.618 1.00 83.25 89 VAL A N 1
ATOM 695 C CA . VAL A 1 89 ? 0.237 -14.652 23.124 1.00 83.25 89 VAL A CA 1
ATOM 696 C C . VAL A 1 89 ? 0.322 -14.502 24.649 1.00 83.25 89 VAL A C 1
ATOM 698 O O . VAL A 1 89 ? 0.577 -13.410 25.139 1.00 83.25 89 VAL A O 1
ATOM 701 N N . GLY A 1 90 ? 0.211 -15.600 25.407 1.00 82.56 90 GLY A N 1
ATOM 702 C CA . GLY A 1 90 ? 0.365 -15.592 26.870 1.00 82.56 90 GLY A CA 1
ATOM 703 C C . GLY A 1 90 ? 1.795 -15.341 27.374 1.00 82.56 90 GLY A C 1
ATOM 704 O O . GLY A 1 90 ? 2.001 -15.259 28.578 1.00 82.56 90 GLY A O 1
ATOM 705 N N . LEU A 1 91 ? 2.779 -15.234 26.473 1.00 86.88 91 LEU A N 1
ATOM 706 C CA . LEU A 1 91 ? 4.177 -14.880 26.757 1.00 86.88 91 LEU A CA 1
ATOM 707 C C . LEU A 1 91 ? 4.518 -13.461 26.258 1.00 86.88 91 LEU A C 1
ATOM 709 O O . LEU A 1 91 ? 5.693 -13.107 26.135 1.00 86.88 91 LEU A O 1
ATOM 713 N N . ILE A 1 92 ? 3.487 -12.667 25.954 1.00 87.19 92 ILE A N 1
ATOM 714 C CA . ILE A 1 92 ? 3.587 -11.248 25.627 1.00 87.19 92 ILE A CA 1
ATOM 715 C C . ILE A 1 92 ? 3.024 -10.452 26.805 1.00 87.19 92 ILE A C 1
ATOM 717 O O . ILE A 1 92 ? 1.863 -10.621 27.189 1.00 87.19 92 ILE A O 1
ATOM 721 N N . ASP A 1 93 ? 3.846 -9.560 27.343 1.00 87.19 93 ASP A N 1
ATOM 722 C CA . ASP A 1 93 ? 3.429 -8.567 28.331 1.00 87.19 93 ASP A CA 1
ATOM 723 C C . ASP A 1 93 ? 3.044 -7.255 27.632 1.00 87.19 93 ASP A C 1
ATOM 725 O O . ASP A 1 93 ? 3.607 -6.906 26.593 1.00 87.19 93 ASP A O 1
ATOM 729 N N . LEU A 1 94 ? 2.096 -6.519 28.208 1.00 86.12 94 LEU A N 1
ATOM 730 C CA . LEU A 1 94 ? 1.646 -5.200 27.771 1.00 86.12 94 LEU A CA 1
ATOM 731 C C . LEU A 1 94 ? 1.865 -4.193 28.905 1.00 86.12 94 LEU A C 1
ATOM 733 O O . LEU A 1 94 ? 1.293 -4.304 29.984 1.00 86.12 94 LEU A O 1
ATOM 737 N N . GLU A 1 95 ? 2.705 -3.198 28.662 1.00 87.38 95 GLU A N 1
ATOM 738 C CA . GLU A 1 95 ? 3.059 -2.123 29.585 1.00 87.38 95 GLU A CA 1
ATOM 739 C C . GLU A 1 95 ? 2.415 -0.817 29.097 1.00 87.38 95 GLU A C 1
ATOM 741 O O . GLU A 1 95 ? 2.596 -0.419 27.947 1.00 87.38 95 GLU A O 1
ATOM 746 N N . TRP A 1 96 ? 1.661 -0.121 29.948 1.00 86.50 96 TRP A N 1
ATOM 747 C CA . TRP A 1 96 ? 1.115 1.198 29.601 1.00 86.50 96 TRP A CA 1
ATOM 748 C C . TRP A 1 96 ? 2.204 2.266 29.634 1.00 86.50 96 TRP A C 1
ATOM 750 O O . TRP A 1 96 ? 3.016 2.271 30.551 1.00 86.50 96 TRP A O 1
ATOM 760 N N . ILE A 1 97 ? 2.207 3.197 28.681 1.00 84.56 97 ILE A N 1
ATOM 761 C CA . ILE A 1 97 ? 3.127 4.341 28.680 1.00 84.56 97 ILE A CA 1
ATOM 762 C C . ILE A 1 97 ? 2.383 5.550 29.246 1.00 84.56 97 ILE A C 1
ATOM 764 O O . ILE A 1 97 ? 1.372 5.981 28.685 1.00 84.56 97 ILE A O 1
ATOM 768 N N . ASP A 1 98 ? 2.859 6.078 30.368 1.00 82.12 98 ASP A N 1
ATOM 769 C CA . ASP A 1 98 ? 2.242 7.199 31.080 1.00 82.12 98 ASP A CA 1
ATOM 770 C C . ASP A 1 98 ? 2.567 8.570 30.443 1.00 82.12 98 ASP A C 1
ATOM 772 O O . ASP A 1 98 ? 3.261 8.659 29.429 1.00 82.12 98 ASP A O 1
ATOM 776 N N . ALA A 1 99 ? 2.079 9.656 31.056 1.00 77.25 99 ALA A N 1
ATOM 777 C CA . ALA A 1 99 ? 2.366 11.035 30.645 1.00 77.25 99 ALA A CA 1
ATOM 778 C C . ALA A 1 99 ? 3.849 11.443 30.778 1.00 77.25 99 ALA A C 1
ATOM 780 O O . ALA A 1 99 ? 4.287 12.356 30.080 1.00 77.25 99 ALA A O 1
ATOM 781 N N . SER A 1 100 ? 4.629 10.766 31.629 1.00 77.94 100 SER A N 1
ATOM 782 C CA . SER A 1 100 ? 6.081 10.961 31.754 1.00 77.94 100 SER A CA 1
ATOM 783 C C . SER A 1 100 ? 6.893 10.111 30.762 1.00 77.94 100 SER A C 1
ATOM 785 O O . SER A 1 100 ? 8.126 10.144 30.772 1.00 77.94 100 SER A O 1
ATOM 787 N N . ASN A 1 101 ? 6.210 9.393 29.858 1.00 76.94 101 ASN A N 1
ATOM 788 C CA . ASN A 1 101 ? 6.780 8.454 28.893 1.00 76.94 101 ASN A CA 1
ATOM 789 C C . ASN A 1 101 ? 7.530 7.273 29.561 1.00 76.94 101 ASN A C 1
ATOM 791 O O . ASN A 1 101 ? 8.424 6.663 28.970 1.00 76.94 101 ASN A O 1
ATOM 795 N N . GLN A 1 102 ? 7.134 6.919 30.783 1.00 79.12 102 GLN A N 1
ATOM 796 C CA . GLN A 1 102 ? 7.588 5.744 31.518 1.00 79.12 102 GLN A CA 1
ATOM 797 C C . GLN A 1 102 ? 6.611 4.577 31.339 1.00 79.12 102 GLN A C 1
ATOM 799 O O . GLN A 1 102 ? 5.399 4.757 31.20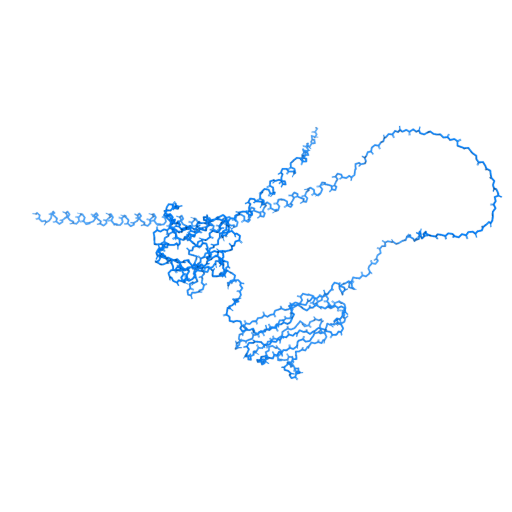9 1.00 79.12 102 GLN A O 1
ATOM 804 N N . ALA A 1 103 ? 7.157 3.361 31.319 1.00 82.62 103 ALA A N 1
ATOM 805 C CA . ALA A 1 103 ? 6.374 2.135 31.297 1.00 82.62 103 ALA A CA 1
ATOM 806 C C . ALA A 1 103 ? 5.826 1.842 32.703 1.00 82.62 103 ALA A C 1
ATOM 808 O O . ALA A 1 103 ? 6.582 1.748 33.670 1.00 82.62 103 ALA A O 1
ATOM 809 N N . GLY A 1 104 ? 4.508 1.706 32.808 1.00 78.88 104 GLY A N 1
ATOM 810 C CA . GLY A 1 104 ? 3.811 1.279 34.012 1.00 78.88 104 GLY A CA 1
ATOM 811 C C . GLY A 1 104 ? 3.894 -0.233 34.232 1.00 78.88 104 GLY A C 1
ATOM 812 O O . GLY A 1 104 ? 4.646 -0.956 33.579 1.00 78.88 104 GLY A O 1
ATOM 813 N N . ARG A 1 105 ? 3.079 -0.736 35.164 1.00 80.75 105 ARG A N 1
ATOM 814 C CA . ARG A 1 105 ? 3.024 -2.167 35.482 1.00 80.75 105 ARG A CA 1
ATOM 815 C C . ARG A 1 105 ? 2.591 -2.988 34.261 1.00 80.75 105 ARG A C 1
ATOM 817 O O . ARG A 1 105 ? 1.534 -2.727 33.693 1.00 80.75 105 ARG A O 1
ATOM 824 N N . ALA A 1 106 ? 3.377 -4.011 33.931 1.00 79.25 106 ALA A N 1
ATOM 825 C CA . ALA A 1 106 ? 3.041 -4.996 32.910 1.00 79.25 106 ALA A CA 1
ATOM 826 C C . ALA A 1 106 ? 1.736 -5.747 33.239 1.00 79.25 106 ALA A C 1
ATOM 828 O O . ALA A 1 106 ? 1.519 -6.199 34.369 1.00 79.25 106 ALA A O 1
ATOM 829 N N . VAL A 1 107 ? 0.894 -5.901 32.222 1.00 75.06 107 VAL A N 1
ATOM 830 C CA . VAL A 1 107 ? -0.363 -6.650 32.203 1.00 75.06 107 VAL A CA 1
ATOM 831 C C . VAL A 1 107 ? -0.249 -7.691 31.094 1.00 75.06 107 VAL A C 1
ATOM 833 O O . VAL A 1 107 ? 0.125 -7.364 29.974 1.00 75.06 107 VAL A O 1
ATOM 836 N N . GLN A 1 108 ? -0.551 -8.955 31.369 1.00 68.44 108 GLN A N 1
ATOM 837 C CA . GLN A 1 108 ? -0.480 -9.991 30.335 1.00 68.44 108 GLN A CA 1
ATOM 838 C C . GLN A 1 108 ? -1.651 -9.887 29.353 1.00 68.44 108 GLN A C 1
ATOM 840 O O . GLN A 1 108 ? -2.779 -9.595 29.754 1.00 68.44 108 GLN A O 1
ATOM 845 N N . PHE A 1 109 ? -1.430 -10.291 28.098 1.00 68.06 109 PHE A N 1
ATOM 846 C CA . PHE A 1 109 ? -2.528 -10.571 27.159 1.00 68.06 109 PHE A CA 1
ATOM 847 C C . PHE A 1 109 ? -3.438 -11.730 27.610 1.00 68.06 109 PHE A C 1
ATOM 849 O O . PHE A 1 109 ? -4.436 -11.999 26.962 1.00 68.06 109 PHE A O 1
ATOM 856 N N . ALA A 1 110 ? -3.134 -12.427 28.707 1.00 59.22 110 ALA A N 1
ATOM 857 C CA . ALA A 1 110 ? -4.047 -13.374 29.353 1.00 59.22 110 ALA A CA 1
ATOM 858 C C . ALA A 1 110 ? -4.980 -12.716 30.400 1.00 59.22 110 ALA A C 1
ATOM 860 O O . ALA A 1 110 ? -5.680 -13.417 31.128 1.00 59.22 110 ALA A O 1
ATOM 861 N N . GLY A 1 111 ? -4.977 -11.381 30.512 1.00 55.94 111 GLY A N 1
ATOM 862 C CA . GLY A 1 111 ? -5.880 -10.627 31.386 1.00 55.94 111 GLY A CA 1
ATOM 863 C C . GLY A 1 111 ? -7.344 -10.611 30.907 1.00 55.94 111 GLY A C 1
ATOM 864 O O . GLY A 1 111 ? -7.635 -11.006 29.778 1.00 55.94 111 GLY A O 1
ATOM 865 N N . PRO A 1 112 ? -8.279 -10.093 31.731 1.00 52.66 112 PRO A N 1
ATOM 866 C CA . PRO A 1 112 ? -9.732 -10.180 31.502 1.00 52.66 112 PRO A CA 1
ATOM 867 C C . PRO A 1 112 ? -10.254 -9.442 30.252 1.00 52.66 112 PRO A C 1
ATOM 869 O O . PRO A 1 112 ? -11.434 -9.548 29.933 1.00 52.66 112 PRO A O 1
ATOM 872 N N . LEU A 1 113 ? -9.392 -8.691 29.561 1.00 67.62 113 LEU A N 1
ATOM 873 C CA . LEU A 1 113 ? -9.710 -7.840 28.410 1.00 67.62 113 LEU A CA 1
ATOM 874 C C . LEU A 1 113 ? -9.263 -8.420 27.053 1.00 67.62 113 LEU A C 1
ATOM 876 O O . LEU A 1 113 ? -9.511 -7.812 26.012 1.00 67.62 113 LEU A O 1
ATOM 880 N N . TYR A 1 114 ? -8.604 -9.584 27.039 1.00 74.06 114 TYR A N 1
ATOM 881 C CA . TYR A 1 114 ? -8.291 -10.301 25.802 1.00 74.06 114 TYR A CA 1
ATOM 882 C C . TYR A 1 114 ? -9.309 -11.407 25.546 1.00 74.06 114 TYR A C 1
ATOM 884 O O . TYR A 1 114 ? -9.500 -12.307 26.363 1.00 74.06 114 TYR A O 1
ATOM 892 N N . ASN A 1 115 ? -9.925 -11.379 24.369 1.00 75.69 115 ASN A N 1
ATOM 893 C CA . ASN A 1 115 ? -10.835 -12.427 23.935 1.00 75.69 115 ASN A CA 1
ATOM 894 C C . ASN A 1 115 ? -10.072 -13.435 23.049 1.00 75.69 115 ASN A C 1
ATOM 896 O O . ASN A 1 115 ? -9.706 -13.092 21.922 1.00 75.69 115 ASN A O 1
ATOM 900 N N . PRO A 1 116 ? -9.844 -14.689 23.491 1.00 74.19 116 PRO A N 1
ATOM 901 C CA . PRO A 1 116 ? -9.072 -15.669 22.725 1.00 74.19 116 PRO A CA 1
ATOM 902 C C . PRO A 1 116 ? -9.775 -16.140 21.442 1.00 74.19 116 PRO A C 1
ATOM 904 O O . PRO A 1 116 ? -9.101 -16.599 20.517 1.00 74.19 116 PRO A O 1
ATOM 907 N N . ASN A 1 117 ? -11.103 -16.001 21.356 1.00 75.50 117 ASN A N 1
ATOM 908 C CA . ASN A 1 117 ? -11.881 -16.391 20.181 1.00 75.50 117 ASN A CA 1
ATOM 909 C C . ASN A 1 117 ? -11.737 -15.355 19.057 1.00 75.50 117 ASN A C 1
ATOM 911 O O . ASN A 1 117 ? -11.498 -15.725 17.908 1.00 75.50 117 ASN A O 1
ATOM 915 N N . THR A 1 118 ? -11.829 -14.061 19.386 1.00 73.25 118 THR A N 1
ATOM 916 C CA . THR A 1 118 ? -11.672 -12.962 18.412 1.00 73.25 118 THR A CA 1
ATOM 917 C C . THR A 1 118 ? -10.219 -12.510 18.237 1.00 73.25 118 THR A C 1
ATOM 919 O O . THR A 1 118 ? -9.890 -11.892 17.229 1.00 73.25 118 THR A O 1
ATOM 922 N N . ARG A 1 119 ? -9.333 -12.859 19.183 1.00 75.75 119 ARG A N 1
ATOM 923 C CA . ARG A 1 119 ? -7.910 -12.465 19.258 1.00 75.75 119 ARG A CA 1
ATOM 924 C C . ARG A 1 119 ? -7.698 -10.956 19.383 1.00 75.75 119 ARG A C 1
ATOM 926 O O . ARG A 1 119 ? -6.681 -10.428 18.930 1.00 75.75 119 ARG A O 1
ATOM 933 N N . VAL A 1 120 ? -8.667 -10.290 20.005 1.00 77.38 120 VAL A N 1
ATOM 934 C CA . VAL A 1 120 ? -8.677 -8.852 20.278 1.00 77.38 120 VAL A CA 1
ATOM 935 C C . VAL A 1 120 ? -8.300 -8.626 21.738 1.00 77.38 120 VAL A C 1
ATOM 937 O O . VAL A 1 120 ? -8.919 -9.207 22.628 1.00 77.38 120 VAL A O 1
ATOM 940 N N . PHE A 1 121 ? -7.310 -7.769 21.977 1.00 78.50 121 PHE A N 1
ATOM 941 C CA . PHE A 1 121 ? -7.112 -7.084 23.255 1.00 78.50 121 PHE A CA 1
ATOM 942 C C . PHE A 1 121 ? -7.729 -5.687 23.153 1.00 78.50 121 PHE A C 1
ATOM 944 O O . PHE A 1 121 ? -7.450 -5.004 22.168 1.00 78.50 121 PHE A O 1
ATOM 951 N N . GLN A 1 122 ? -8.531 -5.257 24.130 1.00 75.56 122 GLN A N 1
ATOM 952 C CA . GLN A 1 122 ? -9.223 -3.962 24.111 1.00 75.56 122 GLN A CA 1
ATOM 953 C C . GLN A 1 122 ? -9.130 -3.249 25.466 1.00 75.56 122 GLN A C 1
ATOM 955 O O . GLN A 1 122 ? -9.413 -3.850 26.493 1.00 75.56 122 GLN A O 1
ATOM 960 N N . ASP A 1 123 ? -8.791 -1.959 25.470 1.00 75.12 123 ASP A N 1
ATOM 961 C CA . ASP A 1 123 ? -8.796 -1.111 26.674 1.00 75.12 123 ASP A CA 1
ATOM 962 C C . ASP A 1 123 ? -9.052 0.365 26.293 1.00 75.12 123 ASP A C 1
ATOM 964 O O . ASP A 1 123 ? -9.206 0.703 25.116 1.00 75.12 123 ASP A O 1
ATOM 968 N N . SER A 1 124 ? -9.096 1.264 27.274 1.00 70.75 124 SER A N 1
ATOM 969 C CA . SER A 1 124 ? -9.207 2.711 27.081 1.00 70.75 124 SER A CA 1
ATOM 970 C C . SER A 1 124 ? -7.836 3.396 27.190 1.00 70.75 124 SER A C 1
ATOM 972 O O . SER A 1 124 ? -7.126 3.270 28.185 1.00 70.75 124 SER A O 1
ATOM 974 N N . LEU A 1 125 ? -7.462 4.189 26.181 1.00 72.00 125 LEU A N 1
ATOM 975 C CA . LEU A 1 125 ? -6.196 4.941 26.147 1.00 72.00 125 LEU A CA 1
ATOM 976 C C . LEU A 1 125 ? -6.382 6.403 26.608 1.00 72.00 125 LEU A C 1
ATOM 978 O O . LEU A 1 125 ? -5.699 7.314 26.142 1.00 72.00 125 LEU A O 1
ATOM 982 N N . ILE A 1 126 ? -7.322 6.671 27.521 1.00 69.25 126 ILE A N 1
ATOM 983 C CA . ILE A 1 126 ? -7.743 8.046 27.861 1.00 69.25 126 ILE A CA 1
ATOM 984 C C . ILE A 1 126 ? -6.643 8.837 28.594 1.00 69.25 126 ILE A C 1
ATOM 986 O O . ILE A 1 126 ? -6.512 10.039 28.370 1.00 69.25 126 ILE A O 1
ATOM 990 N N . LYS A 1 127 ? -5.853 8.186 29.464 1.00 66.31 127 LYS A N 1
ATOM 991 C CA . LYS A 1 127 ? -4.873 8.843 30.363 1.00 66.31 127 LYS A CA 1
ATOM 992 C C . LYS A 1 127 ? -3.397 8.555 30.046 1.00 66.31 127 LYS A C 1
ATOM 994 O O . LYS A 1 127 ? -2.518 9.140 30.670 1.00 66.31 127 LYS A O 1
ATOM 999 N N . SER A 1 128 ? -3.122 7.654 29.111 1.00 74.50 128 SER A N 1
ATOM 1000 C CA . SER A 1 128 ? -1.781 7.193 28.731 1.00 74.50 128 SER A CA 1
ATOM 1001 C C . SER A 1 128 ? -1.326 7.815 27.406 1.00 74.50 128 SER A C 1
ATOM 1003 O O . SER A 1 128 ? -2.146 8.179 26.560 1.00 74.50 128 SER A O 1
ATOM 1005 N N . LEU A 1 129 ? -0.010 7.928 27.203 1.00 83.25 129 LEU A N 1
ATOM 1006 C CA . LEU A 1 129 ? 0.584 8.317 25.917 1.00 83.25 129 LEU A CA 1
ATOM 1007 C C . LEU A 1 129 ? 0.642 7.154 24.926 1.00 83.25 129 LEU A C 1
ATOM 1009 O O . LEU A 1 129 ? 0.849 7.376 23.736 1.00 83.25 129 LEU A O 1
ATOM 1013 N N . GLY A 1 130 ? 0.481 5.919 25.394 1.00 86.06 130 GLY A N 1
ATOM 1014 C CA . GLY A 1 130 ? 0.554 4.739 24.549 1.00 86.06 130 GLY A CA 1
ATOM 1015 C C . GLY A 1 130 ? 0.676 3.451 25.344 1.00 86.06 130 GLY A C 1
ATOM 1016 O O . GLY A 1 130 ? 0.333 3.393 26.525 1.00 86.06 130 GLY A O 1
ATOM 1017 N N . LEU A 1 131 ? 1.211 2.433 24.684 1.00 88.62 131 LEU A N 1
ATOM 1018 C CA . LEU A 1 131 ? 1.542 1.140 25.257 1.00 88.62 131 LEU A CA 1
ATOM 1019 C C . LEU A 1 131 ? 2.841 0.584 24.665 1.00 88.62 131 LEU A C 1
ATOM 1021 O O . LEU A 1 131 ? 3.349 1.057 23.644 1.00 88.62 131 LEU A O 1
ATOM 1025 N N . LYS A 1 132 ? 3.354 -0.460 25.302 1.00 90.31 132 LYS A N 1
ATOM 1026 C CA . LYS A 1 132 ? 4.516 -1.230 24.889 1.00 90.31 132 LYS A CA 1
ATOM 1027 C C . LYS A 1 132 ? 4.212 -2.716 25.055 1.00 90.31 132 LYS A C 1
ATOM 1029 O O . LYS A 1 132 ? 3.822 -3.151 26.128 1.00 90.31 132 LYS A O 1
ATOM 1034 N N . LEU A 1 133 ? 4.388 -3.495 23.997 1.00 88.81 133 LEU A N 1
ATOM 1035 C CA . LEU A 1 133 ? 4.299 -4.953 24.015 1.00 88.81 133 LEU A CA 1
ATOM 1036 C C . LEU A 1 133 ? 5.712 -5.511 24.186 1.00 88.81 133 LEU A C 1
ATOM 1038 O O . LEU A 1 133 ? 6.623 -5.031 23.514 1.00 88.81 133 LEU A O 1
ATOM 1042 N N . VAL A 1 134 ? 5.904 -6.517 25.036 1.00 88.94 134 VAL A N 1
ATOM 1043 C CA . VAL A 1 134 ? 7.215 -7.119 25.324 1.00 88.94 134 VAL A CA 1
ATOM 1044 C C . VAL A 1 134 ? 7.149 -8.631 25.145 1.00 88.94 134 VAL A C 1
ATOM 1046 O O . VAL A 1 134 ? 6.394 -9.319 25.826 1.00 88.94 134 VAL A O 1
ATOM 1049 N N . ASP A 1 135 ? 7.975 -9.152 24.241 1.00 88.19 135 ASP A N 1
ATOM 1050 C CA . ASP A 1 135 ? 8.163 -10.582 24.011 1.00 88.19 135 ASP A CA 1
ATOM 1051 C C . ASP A 1 135 ? 9.061 -11.168 25.110 1.00 88.19 135 ASP A C 1
ATOM 1053 O O . ASP A 1 135 ? 10.256 -10.863 25.184 1.00 88.19 135 ASP A O 1
ATOM 1057 N N . LYS A 1 136 ? 8.492 -12.023 25.968 1.00 87.50 136 LYS A N 1
ATOM 1058 C CA . LYS A 1 136 ? 9.248 -12.778 26.981 1.00 87.50 136 LYS A CA 1
ATOM 1059 C C . LYS A 1 136 ? 9.785 -14.111 26.454 1.00 87.50 136 LYS A C 1
ATOM 1061 O O . LYS A 1 136 ? 10.437 -14.843 27.198 1.00 87.50 136 LYS A O 1
ATOM 1066 N N . THR A 1 137 ? 9.542 -14.457 25.189 1.00 82.69 137 THR A N 1
ATOM 1067 C CA . THR A 1 137 ? 10.101 -15.668 24.586 1.00 82.69 137 THR A CA 1
ATOM 1068 C C . THR A 1 137 ? 11.559 -15.481 24.164 1.00 82.69 137 THR A C 1
ATOM 1070 O O . THR A 1 137 ? 12.034 -14.392 23.847 1.00 82.69 137 THR A O 1
ATOM 1073 N N . ASN A 1 138 ? 12.273 -16.599 24.045 1.00 81.31 138 ASN A N 1
ATOM 1074 C CA . ASN A 1 138 ? 13.599 -16.633 23.426 1.00 81.31 138 ASN A CA 1
ATOM 1075 C C . ASN A 1 138 ? 13.547 -16.672 21.883 1.00 81.31 138 ASN A C 1
ATOM 1077 O O . ASN A 1 138 ? 14.544 -17.022 21.258 1.00 81.31 138 ASN A O 1
ATOM 1081 N N . ARG A 1 139 ? 12.393 -16.376 21.260 1.00 78.50 139 ARG A N 1
ATOM 1082 C CA . ARG A 1 139 ? 12.141 -16.601 19.823 1.00 78.50 139 ARG A CA 1
ATOM 1083 C C . ARG A 1 139 ? 11.981 -15.326 18.987 1.00 78.50 139 ARG A C 1
ATOM 1085 O O . ARG A 1 139 ? 11.848 -15.460 17.776 1.00 78.50 139 ARG A O 1
ATOM 1092 N N . ASN A 1 140 ? 12.029 -14.134 19.594 1.00 82.19 140 ASN A N 1
ATOM 1093 C CA . ASN A 1 140 ? 11.926 -12.831 18.920 1.00 82.19 140 ASN A CA 1
ATOM 1094 C C . ASN A 1 140 ? 10.679 -12.741 18.009 1.00 82.19 140 ASN A C 1
ATOM 1096 O O . ASN A 1 140 ? 10.781 -12.565 16.796 1.00 82.19 140 ASN A O 1
ATOM 1100 N N . LEU A 1 141 ? 9.483 -12.900 18.586 1.00 84.25 141 LEU A N 1
ATOM 1101 C CA . LEU A 1 141 ? 8.202 -13.017 17.870 1.00 84.25 141 LEU A CA 1
ATOM 1102 C C . LEU A 1 141 ? 7.912 -11.845 16.912 1.00 84.25 141 LEU A C 1
ATOM 1104 O O . LEU A 1 141 ? 7.268 -12.050 15.871 1.00 84.25 141 LEU A O 1
ATOM 1108 N N . PHE A 1 142 ? 8.393 -10.651 17.275 1.00 86.25 142 PHE A N 1
ATOM 1109 C CA . PHE A 1 142 ? 8.191 -9.381 16.572 1.00 86.25 142 PHE A CA 1
ATOM 1110 C C . PHE A 1 142 ? 9.282 -9.037 15.550 1.00 86.25 142 PHE A C 1
ATOM 1112 O O . PHE A 1 142 ? 9.032 -8.228 14.662 1.00 86.25 142 PHE A O 1
ATOM 1119 N N . GLY A 1 143 ? 10.479 -9.621 15.675 1.00 78.75 143 GLY A N 1
ATOM 1120 C CA . GLY A 1 143 ? 11.637 -9.234 14.869 1.00 78.75 143 GLY A CA 1
ATOM 1121 C C . GLY A 1 143 ? 11.414 -9.397 13.365 1.00 78.75 143 GLY A C 1
ATOM 1122 O O . GLY A 1 143 ? 10.751 -10.338 12.927 1.00 78.75 143 GLY A O 1
ATOM 1123 N N . GLU A 1 144 ? 12.000 -8.473 12.598 1.00 72.50 144 GLU A N 1
ATOM 1124 C CA . GLU A 1 144 ? 12.080 -8.500 11.126 1.00 72.50 144 GLU A CA 1
ATOM 1125 C C . GLU A 1 144 ? 10.722 -8.500 10.390 1.00 72.50 144 GLU A C 1
ATOM 1127 O O . GLU A 1 144 ? 10.659 -8.822 9.205 1.00 72.50 144 GLU A O 1
ATOM 1132 N N . LYS A 1 145 ? 9.630 -8.108 11.063 1.00 80.12 145 LYS A N 1
ATOM 1133 C CA . LYS A 1 145 ? 8.276 -8.042 10.488 1.00 80.12 145 LYS A CA 1
ATOM 1134 C C . LYS A 1 145 ? 7.698 -6.625 10.539 1.00 80.12 145 LYS A C 1
ATOM 1136 O O . LYS A 1 145 ? 7.899 -5.936 11.540 1.00 80.12 145 LYS A O 1
ATOM 1141 N N . PRO A 1 146 ? 6.926 -6.203 9.522 1.00 82.19 146 PRO A N 1
ATOM 1142 C CA . PRO A 1 146 ? 6.139 -4.979 9.602 1.00 82.19 146 PRO A CA 1
ATOM 1143 C C . PRO A 1 146 ? 5.020 -5.125 10.642 1.00 82.19 146 PRO A C 1
ATOM 1145 O O . PRO A 1 146 ? 4.549 -6.229 10.930 1.00 82.19 146 PRO A O 1
ATOM 1148 N N . ALA A 1 147 ? 4.549 -4.001 11.183 1.00 84.06 147 ALA A N 1
ATOM 1149 C CA . ALA A 1 147 ? 3.482 -3.982 12.184 1.00 84.06 147 ALA A CA 1
ATOM 1150 C C . ALA A 1 147 ? 2.187 -4.665 11.689 1.00 84.06 147 ALA A C 1
ATOM 1152 O O . ALA A 1 147 ? 1.544 -5.396 12.443 1.00 84.06 147 ALA A O 1
ATOM 1153 N N . SER A 1 148 ? 1.870 -4.533 10.399 1.00 83.75 148 SER A N 1
ATOM 1154 C CA . SER A 1 148 ? 0.735 -5.179 9.720 1.00 83.75 148 SER A CA 1
ATOM 1155 C C . SER A 1 148 ? 0.777 -6.723 9.705 1.00 83.75 148 SER A C 1
ATOM 1157 O O . SER A 1 148 ? -0.273 -7.375 9.736 1.00 83.75 148 SER A O 1
ATOM 1159 N N . ASP A 1 149 ? 1.964 -7.339 9.737 1.00 84.56 149 ASP A N 1
ATOM 1160 C CA . ASP A 1 149 ? 2.135 -8.802 9.851 1.00 84.56 149 ASP A CA 1
ATOM 1161 C C . ASP A 1 149 ? 2.015 -9.313 11.298 1.00 84.56 149 ASP A C 1
ATOM 1163 O O . ASP A 1 149 ? 1.906 -10.521 11.555 1.00 84.56 149 ASP A O 1
ATOM 1167 N N . LEU A 1 150 ? 2.027 -8.396 12.266 1.00 86.00 150 LEU A N 1
ATOM 1168 C CA . LEU A 1 150 ? 1.867 -8.688 13.684 1.00 86.00 150 LEU A CA 1
ATOM 1169 C C . LEU A 1 150 ? 0.414 -8.469 14.123 1.00 86.00 150 LEU A C 1
ATOM 1171 O O . LEU A 1 150 ? -0.183 -9.359 14.734 1.00 86.00 150 LEU A O 1
ATOM 1175 N N . PHE A 1 151 ? -0.176 -7.319 13.792 1.00 87.69 151 PHE A N 1
ATOM 1176 C CA . PHE A 1 151 ? -1.473 -6.905 14.324 1.00 87.69 151 PHE A CA 1
ATOM 1177 C C . PHE A 1 151 ? -2.232 -5.901 13.441 1.00 87.69 151 PHE A C 1
ATOM 1179 O O . PHE A 1 151 ? -1.681 -5.237 12.568 1.00 87.69 151 PHE A O 1
ATOM 1186 N N . THR A 1 152 ? -3.523 -5.755 13.734 1.00 87.06 152 THR A N 1
ATOM 1187 C CA . THR A 1 152 ? -4.389 -4.668 13.264 1.00 87.06 152 THR A CA 1
ATOM 1188 C C . THR A 1 152 ? -4.797 -3.816 14.463 1.00 87.06 152 THR A C 1
ATOM 1190 O O . THR A 1 152 ? -5.320 -4.346 15.447 1.00 87.06 152 THR A O 1
ATOM 1193 N N . ILE A 1 153 ? -4.543 -2.508 14.395 1.00 88.00 153 ILE A N 1
ATOM 1194 C CA . ILE A 1 153 ? -4.865 -1.551 15.463 1.00 88.00 153 ILE A CA 1
ATOM 1195 C C . ILE A 1 153 ? -6.218 -0.903 15.164 1.00 88.00 153 ILE A C 1
ATOM 1197 O O . ILE A 1 153 ? -6.460 -0.499 14.026 1.00 88.00 153 ILE A O 1
ATOM 1201 N N . HIS A 1 154 ? -7.060 -0.753 16.184 1.00 87.00 154 HIS A N 1
ATOM 1202 C CA . HIS A 1 154 ? -8.276 0.054 16.121 1.00 87.00 154 HIS A CA 1
ATOM 1203 C C . HIS A 1 154 ? -8.257 1.131 17.211 1.00 87.00 154 HIS A C 1
ATOM 1205 O O . HIS A 1 154 ? -7.746 0.903 18.310 1.00 87.00 154 HIS A O 1
ATOM 1211 N N . VAL A 1 155 ? -8.840 2.288 16.910 1.00 86.69 155 VAL A N 1
ATOM 1212 C CA . VAL A 1 155 ? -9.104 3.392 17.844 1.00 86.69 155 VAL A CA 1
ATOM 1213 C C . VAL A 1 155 ? -10.538 3.840 17.629 1.00 86.69 155 VAL A C 1
ATOM 1215 O O . VAL A 1 155 ? -10.920 4.083 16.488 1.00 86.69 155 VAL A O 1
ATOM 1218 N N . ASP A 1 156 ? -11.316 3.954 18.705 1.00 85.12 156 ASP A N 1
ATOM 1219 C CA . ASP A 1 156 ? -12.726 4.368 18.666 1.00 85.12 156 ASP A CA 1
ATOM 1220 C C . ASP A 1 156 ? -13.528 3.588 17.602 1.00 85.12 156 ASP A C 1
ATOM 1222 O O . ASP A 1 156 ? -14.283 4.144 16.806 1.00 85.12 156 ASP A O 1
ATOM 1226 N N . ASP A 1 157 ? -13.279 2.274 17.583 1.00 81.62 157 ASP A N 1
ATOM 1227 C CA . ASP A 1 157 ? -13.816 1.247 16.678 1.00 81.62 157 ASP A CA 1
ATOM 1228 C C . ASP A 1 157 ? -13.466 1.422 15.180 1.00 81.62 157 ASP A C 1
ATOM 1230 O O . ASP A 1 157 ? -13.959 0.690 14.321 1.00 81.62 157 ASP A O 1
ATOM 1234 N N . GLN A 1 158 ? -12.537 2.328 14.855 1.00 84.75 158 GLN A N 1
ATOM 1235 C CA . GLN A 1 158 ? -12.022 2.558 13.502 1.00 84.75 158 GLN A CA 1
ATOM 1236 C C . GLN A 1 158 ? -10.659 1.887 13.301 1.00 84.75 158 GLN A C 1
ATOM 1238 O O . GLN A 1 158 ? -9.747 2.044 14.114 1.00 84.75 158 GLN A O 1
ATOM 1243 N N . ILE A 1 159 ? -10.500 1.156 12.192 1.00 86.69 159 ILE A N 1
ATOM 1244 C CA . ILE A 1 159 ? -9.229 0.523 11.806 1.00 86.69 159 ILE A CA 1
ATOM 1245 C C . ILE A 1 159 ? -8.209 1.609 11.458 1.00 86.69 159 ILE A C 1
ATOM 1247 O O . ILE A 1 159 ? -8.442 2.416 10.556 1.00 86.69 159 ILE A O 1
ATOM 1251 N N . LEU A 1 160 ? -7.050 1.587 12.116 1.00 86.38 160 LEU A N 1
ATOM 1252 C CA . LEU A 1 160 ? -5.939 2.453 11.745 1.00 86.38 160 LEU A CA 1
ATOM 1253 C C . LEU A 1 160 ? -5.198 1.896 10.528 1.00 86.38 160 LEU A C 1
ATOM 1255 O O . LEU A 1 160 ? -4.817 0.725 10.486 1.00 86.38 160 LEU A O 1
ATOM 1259 N N . VAL A 1 161 ? -4.933 2.767 9.561 1.00 84.75 161 VAL A N 1
ATOM 1260 C CA . VAL A 1 161 ? -4.160 2.469 8.350 1.00 84.75 161 VAL A CA 1
ATOM 1261 C C . VAL A 1 161 ? -2.769 3.087 8.488 1.00 84.75 161 VAL A C 1
ATOM 1263 O O . VAL A 1 161 ? -2.623 4.161 9.067 1.00 84.75 161 VAL A O 1
ATOM 1266 N N . SER A 1 162 ? -1.744 2.417 7.964 1.00 81.38 162 SER A N 1
ATOM 1267 C CA . SER A 1 162 ? -0.382 2.958 7.885 1.00 81.38 162 SER A CA 1
ATOM 1268 C C . SER A 1 162 ? -0.321 4.229 7.028 1.00 81.38 162 SER A C 1
ATOM 1270 O O . SER A 1 162 ? -1.032 4.352 6.031 1.00 81.38 162 SER A O 1
ATOM 1272 N N . SER A 1 163 ? 0.566 5.157 7.383 1.00 73.38 163 SER A N 1
ATOM 1273 C CA . SER A 1 163 ? 0.902 6.349 6.608 1.00 73.38 163 SER A CA 1
ATOM 1274 C C . SER A 1 163 ? 1.567 6.007 5.282 1.00 73.38 163 SER A C 1
ATOM 1276 O O . SER A 1 163 ? 1.375 6.736 4.317 1.00 73.38 163 SER A O 1
ATOM 1278 N N . GLU A 1 164 ? 2.325 4.908 5.216 1.00 66.25 164 GLU A N 1
ATOM 1279 C CA . GLU A 1 164 ? 2.919 4.430 3.963 1.00 66.25 164 GLU A CA 1
ATOM 1280 C C . GLU A 1 164 ? 1.816 3.912 3.042 1.00 66.25 164 GLU A C 1
ATOM 1282 O O . GLU A 1 164 ? 1.688 4.388 1.919 1.00 66.25 164 GLU A O 1
ATOM 1287 N N . VAL A 1 165 ? 0.922 3.064 3.563 1.00 60.72 165 VAL A N 1
ATOM 1288 C CA . VAL A 1 165 ? -0.251 2.570 2.822 1.00 60.72 165 VAL A CA 1
ATOM 1289 C C . VAL A 1 165 ? -1.191 3.715 2.425 1.00 60.72 165 VAL A C 1
ATOM 1291 O O . VAL A 1 165 ? -1.740 3.703 1.328 1.00 60.72 165 VAL A O 1
ATOM 1294 N N . ALA A 1 166 ? -1.382 4.728 3.274 1.00 57.00 166 ALA A N 1
ATOM 1295 C CA . ALA A 1 166 ? -2.194 5.899 2.948 1.00 57.00 166 ALA A CA 1
ATOM 1296 C C . ALA A 1 166 ? -1.539 6.770 1.863 1.00 57.00 166 ALA A C 1
ATOM 1298 O O . ALA A 1 166 ? -2.212 7.143 0.907 1.00 57.00 166 ALA A O 1
ATOM 1299 N N . ALA A 1 167 ? -0.234 7.039 1.964 1.00 53.09 167 ALA A N 1
ATOM 1300 C CA . ALA A 1 167 ? 0.509 7.820 0.978 1.00 53.09 167 ALA A CA 1
ATOM 1301 C C . ALA A 1 167 ? 0.683 7.080 -0.358 1.00 53.09 167 ALA A C 1
ATOM 1303 O O . ALA A 1 167 ? 0.673 7.716 -1.407 1.00 53.09 167 ALA A O 1
ATOM 1304 N N . GLU A 1 168 ? 0.798 5.751 -0.350 1.00 46.06 168 GLU A N 1
ATOM 1305 C CA . GLU A 1 168 ? 0.796 4.911 -1.551 1.00 46.06 168 GLU A CA 1
ATOM 1306 C C . GLU A 1 168 ? -0.597 4.887 -2.202 1.00 46.06 168 GLU A C 1
ATOM 1308 O O . GLU A 1 168 ? -0.712 4.998 -3.421 1.00 46.06 168 GLU A O 1
ATOM 1313 N N . LYS A 1 169 ? -1.669 4.871 -1.398 1.00 46.50 169 LYS A N 1
ATOM 1314 C CA . LYS A 1 169 ? -3.069 4.987 -1.850 1.00 46.50 169 LYS A CA 1
ATOM 1315 C C . LYS A 1 169 ? -3.432 6.377 -2.400 1.00 46.50 169 LYS A C 1
ATOM 1317 O O . LYS A 1 169 ? -4.407 6.488 -3.143 1.00 46.50 169 LYS A O 1
ATOM 1322 N N . ASP A 1 170 ? -2.640 7.401 -2.068 1.00 42.19 170 ASP A N 1
ATOM 1323 C CA . ASP A 1 170 ? -2.788 8.778 -2.561 1.00 42.19 170 ASP A CA 1
ATOM 1324 C C . ASP A 1 170 ? -1.772 9.128 -3.682 1.00 42.19 170 ASP A C 1
ATOM 1326 O O . ASP A 1 170 ? -2.035 10.013 -4.495 1.00 42.19 170 ASP A O 1
ATOM 1330 N N . ARG A 1 171 ? -0.637 8.412 -3.795 1.00 37.81 171 ARG A N 1
ATOM 1331 C CA . ARG A 1 171 ? 0.329 8.516 -4.918 1.00 37.81 171 ARG A CA 1
ATOM 1332 C C . ARG A 1 171 ? 0.069 7.546 -6.068 1.00 37.81 171 ARG A C 1
ATOM 1334 O O . ARG A 1 171 ? 0.567 7.772 -7.170 1.00 37.81 171 ARG A O 1
ATOM 1341 N N . THR A 1 172 ? -0.706 6.494 -5.840 1.00 37.12 172 THR A N 1
ATOM 1342 C CA . THR A 1 172 ? -1.085 5.510 -6.854 1.00 37.12 172 THR A CA 1
ATOM 1343 C C . THR A 1 172 ? -2.560 5.164 -6.724 1.00 37.12 172 THR A C 1
ATOM 1345 O O . THR A 1 172 ? -3.053 4.865 -5.639 1.00 37.12 172 THR A O 1
ATOM 1348 N N . VAL A 1 173 ? -3.259 5.197 -7.863 1.00 40.25 173 VAL A N 1
ATOM 1349 C CA . VAL A 1 173 ? -4.679 4.843 -7.995 1.00 40.25 173 VAL A CA 1
ATOM 1350 C C . VAL A 1 173 ? -4.959 3.528 -7.268 1.00 40.25 173 VAL A C 1
ATOM 1352 O O . VAL A 1 173 ? -4.292 2.524 -7.517 1.00 40.25 173 VAL A O 1
ATOM 1355 N N . GLN A 1 174 ? -5.942 3.552 -6.365 1.00 32.94 174 GLN A N 1
ATOM 1356 C CA . GLN A 1 174 ? -6.183 2.479 -5.404 1.00 32.94 174 GLN A CA 1
ATOM 1357 C C . GLN A 1 174 ? -6.341 1.114 -6.093 1.00 32.94 174 GLN A C 1
ATOM 1359 O O . GLN A 1 174 ? -7.321 0.877 -6.801 1.00 32.94 174 GLN A O 1
ATOM 1364 N N . LEU A 1 175 ? -5.439 0.173 -5.797 1.00 39.09 175 LEU A N 1
ATOM 1365 C CA . LEU A 1 175 ? -5.674 -1.256 -6.021 1.00 39.09 175 LEU A CA 1
ATOM 1366 C C . LEU A 1 175 ? -6.644 -1.770 -4.949 1.00 39.09 175 LEU A C 1
ATOM 1368 O O . LEU A 1 175 ? -6.273 -2.460 -4.002 1.00 39.09 175 LEU A O 1
ATOM 1372 N N . GLY A 1 176 ? -7.903 -1.354 -5.084 1.00 35.00 176 GLY A N 1
ATOM 1373 C CA . GLY A 1 176 ? -8.991 -1.746 -4.205 1.00 35.00 176 GLY A CA 1
ATOM 1374 C C . GLY A 1 176 ? -9.358 -3.222 -4.353 1.00 35.00 176 GLY A C 1
ATOM 1375 O O . GLY A 1 176 ? -9.362 -3.791 -5.445 1.00 35.00 176 GLY A O 1
ATOM 1376 N N . THR A 1 177 ? -9.721 -3.828 -3.227 1.00 32.88 177 THR A N 1
ATOM 1377 C CA . THR A 1 177 ? -10.451 -5.096 -3.151 1.00 32.88 177 THR A CA 1
ATOM 1378 C C . THR A 1 177 ? -11.749 -4.995 -3.955 1.00 32.88 177 THR A C 1
ATOM 1380 O O . THR A 1 177 ? -12.686 -4.328 -3.524 1.00 32.88 177 THR A O 1
ATOM 1383 N N . GLY A 1 178 ? -11.782 -5.633 -5.126 1.00 36.53 178 GLY A N 1
ATOM 1384 C CA . GLY A 1 178 ? -12.833 -5.436 -6.132 1.00 36.53 178 GLY A CA 1
ATOM 1385 C C . GLY A 1 178 ? -12.233 -5.223 -7.519 1.00 36.53 178 GLY A C 1
ATOM 1386 O O . GLY A 1 178 ? -12.534 -4.240 -8.188 1.00 36.53 178 GLY A O 1
ATOM 1387 N N . ARG A 1 179 ? -11.319 -6.112 -7.932 1.00 39.12 179 ARG A N 1
ATOM 1388 C CA . ARG A 1 179 ? -10.681 -6.026 -9.247 1.00 39.12 179 ARG A CA 1
ATOM 1389 C C . ARG A 1 179 ? -11.582 -6.658 -10.304 1.00 39.12 179 ARG A C 1
ATOM 1391 O O . ARG A 1 179 ? -11.294 -7.755 -10.778 1.00 39.12 179 ARG A O 1
ATOM 1398 N N . ASP A 1 180 ? -12.596 -5.909 -10.723 1.00 42.16 180 ASP A N 1
ATOM 1399 C CA . ASP A 1 180 ? -13.030 -5.981 -12.115 1.00 42.16 180 ASP A CA 1
ATOM 1400 C C . ASP A 1 180 ? -11.803 -5.626 -12.958 1.00 42.16 180 ASP A C 1
ATOM 1402 O O . ASP A 1 180 ? -11.336 -4.482 -12.971 1.00 42.16 180 ASP A O 1
ATOM 1406 N N . VAL A 1 181 ? -11.191 -6.635 -13.581 1.00 48.56 181 VAL A N 1
ATOM 1407 C CA . VAL A 1 181 ? -10.002 -6.439 -14.412 1.00 48.56 181 VAL A CA 1
ATOM 1408 C C . VAL A 1 181 ? -10.474 -5.756 -15.689 1.00 48.56 181 VAL A C 1
ATOM 1410 O O . VAL A 1 181 ? -10.869 -6.424 -16.639 1.00 48.56 181 VAL A O 1
ATOM 1413 N N . SER A 1 182 ? -10.454 -4.422 -15.685 1.00 64.12 182 SER A N 1
ATOM 1414 C CA . SER A 1 182 ? -10.926 -3.586 -16.789 1.00 64.12 182 SER A CA 1
ATOM 1415 C C . SER A 1 182 ? -10.378 -4.075 -18.127 1.00 64.12 182 SER A C 1
ATOM 1417 O O . SER A 1 182 ? -11.145 -4.439 -19.013 1.00 64.12 182 SER A O 1
ATOM 1419 N N . LEU A 1 183 ? -9.054 -4.167 -18.230 1.00 67.62 183 LEU A N 1
ATOM 1420 C CA . LEU A 1 183 ? -8.350 -4.771 -19.349 1.00 67.62 183 LEU A CA 1
ATOM 1421 C C . LEU A 1 183 ? -7.178 -5.613 -18.846 1.00 67.62 183 LEU A C 1
ATOM 1423 O O . LEU A 1 183 ? -6.438 -5.222 -17.939 1.00 67.62 183 LEU A O 1
ATOM 1427 N N . ASN A 1 184 ? -6.982 -6.761 -19.482 1.00 79.75 184 ASN A N 1
ATOM 1428 C CA . ASN A 1 184 ? -5.793 -7.584 -19.372 1.00 79.75 184 ASN A CA 1
ATOM 1429 C C . ASN A 1 184 ? -4.983 -7.449 -20.664 1.00 79.75 184 ASN A C 1
ATOM 1431 O O . ASN A 1 184 ? -5.443 -7.853 -21.729 1.00 79.75 184 ASN A O 1
ATOM 1435 N N . ILE A 1 185 ? -3.785 -6.880 -20.560 1.00 81.06 185 ILE A N 1
ATOM 1436 C CA . ILE A 1 185 ? -2.877 -6.664 -21.688 1.00 81.06 185 ILE A CA 1
ATOM 1437 C C . ILE A 1 185 ? -1.775 -7.725 -21.609 1.00 81.06 185 ILE A C 1
ATOM 1439 O O . ILE A 1 185 ? -1.206 -7.928 -20.537 1.00 81.06 185 ILE A O 1
ATOM 1443 N N . ASP A 1 186 ? -1.479 -8.415 -22.711 1.00 79.69 186 ASP A N 1
ATOM 1444 C CA . ASP A 1 186 ? -0.507 -9.521 -22.717 1.00 79.69 186 ASP A CA 1
ATOM 1445 C C . ASP A 1 186 ? 0.957 -9.069 -22.579 1.00 79.69 186 ASP A C 1
ATOM 1447 O O . ASP A 1 186 ? 1.796 -9.826 -22.085 1.00 79.69 186 ASP A O 1
ATOM 1451 N N . LYS A 1 187 ? 1.268 -7.833 -22.988 1.00 79.19 187 LYS A N 1
ATOM 1452 C CA . LYS A 1 187 ? 2.624 -7.266 -22.997 1.00 79.19 187 LYS A CA 1
ATOM 1453 C C . LYS A 1 187 ? 2.677 -5.878 -22.363 1.00 79.19 187 LYS A C 1
ATOM 1455 O O . LYS A 1 187 ? 2.004 -4.947 -22.793 1.00 79.19 187 LYS A O 1
ATOM 1460 N N . ASN A 1 188 ? 3.596 -5.707 -21.412 1.00 77.50 188 ASN A N 1
ATOM 1461 C CA . ASN A 1 188 ? 3.885 -4.411 -20.780 1.00 77.50 188 ASN A CA 1
ATOM 1462 C C . ASN A 1 188 ? 4.806 -3.501 -21.623 1.00 77.50 188 ASN A C 1
ATOM 1464 O O . ASN A 1 188 ? 5.006 -2.339 -21.282 1.00 77.50 188 ASN A O 1
ATOM 1468 N N . SER A 1 189 ? 5.402 -4.021 -22.698 1.00 83.12 189 SER A N 1
ATOM 1469 C CA . SER A 1 189 ? 6.168 -3.258 -23.692 1.00 83.12 189 SER A CA 1
ATOM 1470 C C . SER A 1 189 ? 6.273 -4.058 -24.983 1.00 83.12 189 SER A C 1
ATOM 1472 O O . SER A 1 189 ? 6.432 -5.278 -24.917 1.00 83.12 189 SER A O 1
ATOM 1474 N N . ILE A 1 190 ? 6.268 -3.385 -26.129 1.00 81.88 190 ILE A N 1
ATOM 1475 C CA . ILE A 1 190 ? 6.500 -4.025 -27.430 1.00 81.88 190 ILE A CA 1
ATOM 1476 C C . ILE A 1 190 ? 7.993 -3.958 -27.738 1.00 81.88 190 ILE A C 1
ATOM 1478 O O . ILE A 1 190 ? 8.605 -2.903 -27.583 1.00 81.88 190 ILE A O 1
ATOM 1482 N N . VAL A 1 191 ? 8.588 -5.083 -28.138 1.00 83.94 191 VAL A N 1
ATOM 1483 C CA . VAL A 1 191 ? 10.025 -5.178 -28.430 1.00 83.94 191 VAL A CA 1
ATOM 1484 C C . VAL A 1 191 ? 10.212 -5.668 -29.859 1.00 83.94 191 VAL A C 1
ATOM 1486 O O . VAL A 1 191 ? 9.954 -6.836 -30.149 1.00 83.94 191 VAL A O 1
ATOM 1489 N N . PHE A 1 192 ? 10.681 -4.789 -30.743 1.00 82.12 192 PHE A N 1
ATOM 1490 C CA . PHE A 1 192 ? 11.040 -5.168 -32.108 1.00 82.12 192 PHE A CA 1
ATOM 1491 C C . PHE A 1 192 ? 12.468 -5.727 -32.165 1.00 82.12 192 PHE A C 1
ATOM 1493 O O . PHE A 1 192 ? 13.407 -5.128 -31.636 1.00 82.12 192 PHE A O 1
ATOM 1500 N N . ASN A 1 193 ? 12.613 -6.892 -32.794 1.00 81.31 193 ASN A N 1
ATOM 1501 C CA . ASN A 1 193 ? 13.844 -7.658 -32.978 1.00 81.31 193 ASN A CA 1
ATOM 1502 C C . ASN A 1 193 ? 13.894 -8.274 -34.391 1.00 81.31 193 ASN A C 1
ATOM 1504 O O . ASN A 1 193 ? 12.933 -8.189 -35.157 1.00 81.31 193 ASN A O 1
ATOM 1508 N N . GLU A 1 194 ? 14.997 -8.941 -34.733 1.00 72.88 194 GLU A N 1
ATOM 1509 C CA . GLU A 1 194 ? 15.208 -9.543 -36.061 1.00 72.88 194 GLU A CA 1
ATOM 1510 C C . GLU A 1 194 ? 14.189 -10.638 -36.449 1.00 72.88 194 GLU A C 1
ATOM 1512 O O . GLU A 1 194 ? 14.061 -10.982 -37.623 1.00 72.88 194 GLU A O 1
ATOM 1517 N N . ASN A 1 195 ? 13.402 -11.161 -35.505 1.00 73.88 195 ASN A N 1
ATOM 1518 C CA . ASN A 1 195 ? 12.398 -12.190 -35.784 1.00 73.88 195 ASN A CA 1
ATOM 1519 C C . ASN A 1 195 ? 11.003 -11.609 -36.066 1.00 73.88 195 ASN A C 1
ATOM 1521 O O . ASN A 1 195 ? 10.253 -12.188 -36.859 1.00 73.88 195 ASN A O 1
ATOM 1525 N N . ASN A 1 196 ? 10.647 -10.476 -35.447 1.00 73.38 196 ASN A N 1
ATOM 1526 C CA . ASN A 1 196 ? 9.329 -9.851 -35.597 1.00 73.38 196 ASN A CA 1
ATOM 1527 C C . ASN A 1 196 ? 9.323 -8.561 -36.441 1.00 73.38 196 ASN A C 1
ATOM 1529 O O . ASN A 1 196 ? 8.259 -8.198 -36.931 1.00 73.38 196 ASN A O 1
ATOM 1533 N N . PHE A 1 197 ? 10.462 -7.916 -36.738 1.00 70.94 197 PHE A N 1
ATOM 1534 C CA . PHE A 1 197 ? 10.468 -6.660 -37.516 1.00 70.94 197 PHE A CA 1
ATOM 1535 C C . PHE A 1 197 ? 9.786 -6.769 -38.893 1.00 70.94 197 PHE A C 1
ATOM 1537 O O . PHE A 1 197 ? 9.027 -5.885 -39.274 1.00 70.94 197 PHE A O 1
ATOM 1544 N N . LYS A 1 198 ? 9.982 -7.886 -39.611 1.00 70.00 198 LYS A N 1
ATOM 1545 C CA . LYS A 1 198 ? 9.353 -8.147 -40.924 1.00 70.00 198 LYS A CA 1
ATOM 1546 C C . LYS A 1 198 ? 7.898 -8.616 -40.847 1.00 70.00 198 LYS A C 1
ATOM 1548 O O . LYS A 1 198 ? 7.190 -8.542 -41.845 1.00 70.00 198 LYS A O 1
ATOM 1553 N N . LYS A 1 199 ? 7.476 -9.171 -39.708 1.00 74.25 199 LYS A N 1
ATOM 1554 C CA . LYS A 1 199 ? 6.148 -9.790 -39.522 1.00 74.25 199 LYS A CA 1
ATOM 1555 C C . LYS A 1 199 ? 5.193 -8.916 -38.701 1.00 74.25 199 LYS A C 1
ATOM 1557 O O . LYS A 1 199 ? 4.0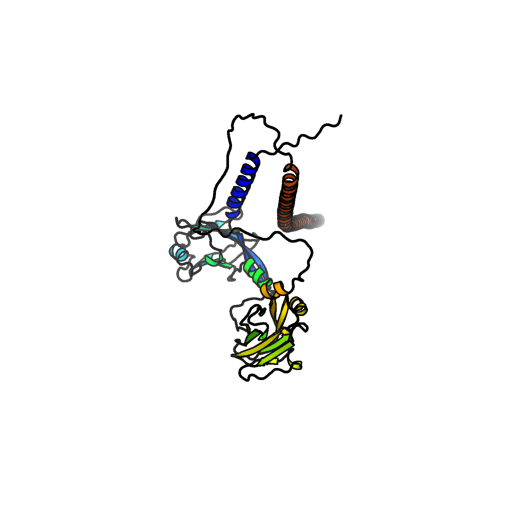00 -9.200 -38.660 1.00 74.25 199 LYS A O 1
ATOM 1562 N N . GLY A 1 200 ? 5.721 -7.864 -38.080 1.00 80.50 200 GLY A N 1
ATOM 1563 C CA . GLY A 1 200 ? 5.054 -7.091 -37.045 1.00 80.50 200 GLY A CA 1
ATOM 1564 C C . GLY A 1 200 ? 5.041 -7.794 -35.693 1.00 80.50 200 GLY A C 1
ATOM 1565 O O . GLY A 1 200 ? 5.402 -8.965 -35.564 1.00 80.50 200 GLY A O 1
ATOM 1566 N N . ASP A 1 201 ? 4.576 -7.061 -34.687 1.00 84.12 201 ASP A N 1
ATOM 1567 C CA . ASP A 1 201 ? 4.157 -7.635 -33.414 1.00 84.12 201 ASP A CA 1
ATOM 1568 C C . ASP A 1 201 ? 2.665 -7.369 -33.181 1.00 84.12 201 ASP A C 1
ATOM 1570 O O . ASP A 1 201 ? 2.080 -6.425 -33.724 1.00 84.12 201 ASP A O 1
ATOM 1574 N N . ILE A 1 202 ? 2.041 -8.232 -32.385 1.00 85.44 202 ILE A N 1
ATOM 1575 C CA . ILE A 1 202 ? 0.630 -8.129 -32.011 1.00 85.44 202 ILE A CA 1
ATOM 1576 C C . ILE A 1 202 ? 0.554 -7.908 -30.509 1.00 85.44 202 ILE A C 1
ATOM 1578 O O . ILE A 1 202 ? 1.124 -8.673 -29.733 1.00 85.44 202 ILE A O 1
ATOM 1582 N N . LEU A 1 203 ? -0.170 -6.872 -30.112 1.00 85.94 203 LEU A N 1
ATOM 1583 C CA . LEU A 1 203 ? -0.540 -6.609 -28.733 1.00 85.94 203 LEU A CA 1
ATOM 1584 C C . LEU A 1 203 ? -1.972 -7.101 -28.510 1.00 85.94 203 LEU A C 1
ATOM 1586 O O . LEU A 1 203 ? -2.884 -6.715 -29.249 1.00 85.94 203 LEU A O 1
ATOM 1590 N N . ASN A 1 204 ? -2.167 -7.947 -27.503 1.00 87.19 204 ASN A N 1
ATOM 1591 C CA . ASN A 1 204 ? -3.480 -8.448 -27.127 1.00 87.19 204 ASN A CA 1
ATOM 1592 C C . ASN A 1 204 ? -4.040 -7.676 -25.927 1.00 87.19 204 ASN A C 1
ATOM 1594 O O . ASN A 1 204 ? -3.351 -7.480 -24.925 1.00 87.19 204 ASN A O 1
ATOM 1598 N N . VAL A 1 205 ? -5.310 -7.283 -26.017 1.00 86.88 205 VAL A N 1
ATOM 1599 C CA . VAL A 1 205 ? -6.035 -6.562 -24.970 1.00 86.88 205 VAL A CA 1
ATOM 1600 C C . VAL A 1 205 ? -7.392 -7.238 -24.766 1.00 86.88 205 VAL A C 1
ATOM 1602 O O . VAL A 1 205 ? -8.291 -7.085 -25.590 1.00 86.88 205 VAL A O 1
ATOM 1605 N N . ASP A 1 206 ? -7.548 -7.983 -23.673 1.00 85.88 206 ASP A N 1
ATOM 1606 C CA . ASP A 1 206 ? -8.787 -8.689 -23.323 1.00 85.88 206 ASP A CA 1
ATOM 1607 C C . ASP A 1 206 ? -9.564 -7.916 -22.240 1.00 85.88 206 ASP A C 1
ATOM 1609 O O . ASP A 1 206 ? -9.015 -7.601 -21.184 1.00 85.88 206 ASP A O 1
ATOM 1613 N N . ASN A 1 207 ? -10.847 -7.638 -22.468 1.00 83.31 207 ASN A N 1
ATOM 1614 C CA . ASN A 1 207 ? -11.779 -7.121 -21.467 1.00 83.31 207 ASN A CA 1
ATOM 1615 C C . ASN A 1 207 ? -12.203 -8.257 -20.526 1.00 83.31 207 ASN A C 1
ATOM 1617 O O . ASN A 1 207 ? -12.734 -9.269 -20.974 1.00 83.31 207 ASN A O 1
ATOM 1621 N N . ARG A 1 208 ? -11.970 -8.093 -19.220 1.00 79.81 208 ARG A N 1
ATOM 1622 C CA . ARG A 1 208 ? -12.287 -9.097 -18.188 1.00 79.81 208 ARG A CA 1
ATOM 1623 C C . ARG A 1 208 ? -13.133 -8.529 -17.045 1.00 79.81 208 ARG A C 1
ATOM 1625 O O . ARG A 1 208 ? -13.084 -9.044 -15.931 1.00 79.81 208 ARG A O 1
ATOM 1632 N N . SER A 1 209 ? -13.889 -7.456 -17.293 1.00 69.62 209 SER A N 1
ATOM 1633 C CA . SER A 1 209 ? -14.757 -6.848 -16.274 1.00 69.62 209 SER A CA 1
ATOM 1634 C C . SER A 1 209 ? -16.189 -7.392 -16.254 1.00 69.62 209 SER A C 1
ATOM 1636 O O . SER A 1 209 ? -17.040 -6.764 -15.634 1.00 69.62 209 SER A O 1
ATOM 1638 N N . GLY A 1 210 ? -16.504 -8.452 -17.011 1.00 73.12 210 GLY A N 1
ATOM 1639 C CA . GLY A 1 210 ? -17.873 -8.979 -17.139 1.00 73.1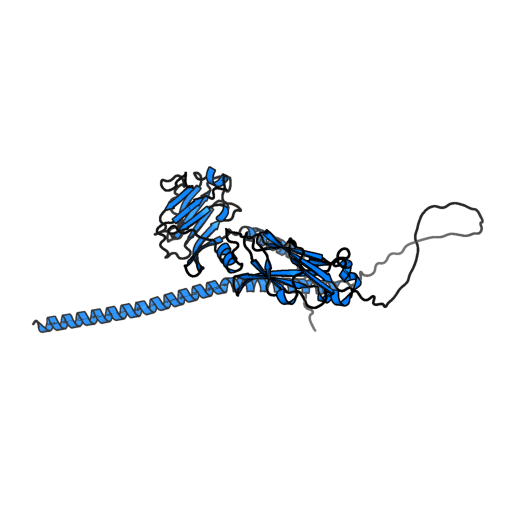2 210 GLY A CA 1
ATOM 1640 C C . GLY A 1 210 ? -18.913 -7.981 -17.680 1.00 73.12 210 GLY A C 1
ATOM 1641 O O . GLY A 1 210 ? -20.110 -8.221 -17.568 1.00 73.12 210 GLY A O 1
ATOM 1642 N N . LEU A 1 211 ? -18.470 -6.849 -18.240 1.00 78.12 211 LEU A N 1
ATOM 1643 C CA . LEU A 1 211 ? -19.298 -5.743 -18.725 1.00 78.12 211 LEU A CA 1
ATOM 1644 C C . LEU A 1 211 ? -18.670 -5.136 -19.981 1.00 78.12 211 LEU A C 1
ATOM 1646 O O . LEU A 1 211 ? -17.444 -5.104 -20.112 1.00 78.12 211 LEU A O 1
ATOM 1650 N N . ASP A 1 212 ? -19.501 -4.604 -20.871 1.00 82.00 212 ASP A N 1
ATOM 1651 C CA . ASP A 1 212 ? -19.051 -3.886 -22.063 1.00 82.00 212 ASP A CA 1
ATOM 1652 C C . ASP A 1 212 ? -18.265 -2.621 -21.691 1.00 82.00 212 ASP A C 1
ATOM 1654 O O . ASP A 1 212 ? -18.644 -1.861 -20.796 1.00 82.00 212 ASP A O 1
ATOM 1658 N N . GLN A 1 213 ? -17.167 -2.369 -22.404 1.00 83.81 213 GLN A N 1
ATOM 1659 C CA . GLN A 1 213 ? -16.310 -1.206 -22.183 1.00 83.81 213 GLN A CA 1
ATOM 1660 C C . GLN A 1 213 ? -16.130 -0.380 -23.443 1.00 83.81 213 GLN A C 1
ATOM 1662 O O . GLN A 1 213 ? -15.994 -0.905 -24.543 1.00 83.81 213 GLN A O 1
ATOM 1667 N N . ILE A 1 214 ? -16.056 0.936 -23.264 1.00 87.19 214 ILE A N 1
ATOM 1668 C CA . ILE A 1 214 ? -15.712 1.867 -24.333 1.00 87.19 214 ILE A CA 1
ATOM 1669 C C . ILE A 1 214 ? -14.208 2.130 -24.258 1.00 87.19 214 ILE A C 1
ATOM 1671 O O . ILE A 1 214 ? -13.722 2.653 -23.254 1.00 87.19 214 ILE A O 1
ATOM 1675 N N . LEU A 1 215 ? -13.478 1.776 -25.312 1.00 88.44 215 LEU A N 1
ATOM 1676 C CA . LEU A 1 215 ? -12.033 1.946 -25.431 1.00 88.44 215 LEU A CA 1
ATOM 1677 C C . LEU A 1 215 ? -11.672 2.999 -26.478 1.00 88.44 215 LEU A C 1
ATOM 1679 O O . LEU A 1 215 ? -12.422 3.224 -27.422 1.00 88.44 215 LEU A O 1
ATOM 1683 N N . GLY A 1 216 ? -10.496 3.597 -26.321 1.00 88.69 216 GLY A N 1
ATOM 1684 C CA . GLY A 1 216 ? -9.806 4.359 -27.357 1.00 88.69 216 GLY A CA 1
ATOM 1685 C C . GLY A 1 216 ? -8.356 3.896 -27.484 1.00 88.69 216 GLY A C 1
ATOM 1686 O O . GLY A 1 216 ? -7.760 3.464 -26.498 1.00 88.69 216 GLY A O 1
ATOM 1687 N N . VAL A 1 217 ? -7.780 3.965 -28.681 1.00 89.00 217 VAL A N 1
ATOM 1688 C CA . VAL A 1 217 ? -6.406 3.545 -28.983 1.00 89.00 217 VAL A CA 1
ATOM 1689 C C . VAL A 1 217 ? -5.716 4.630 -29.803 1.00 89.00 217 VAL A C 1
ATOM 1691 O O . VAL A 1 217 ? -6.100 4.910 -30.934 1.00 89.00 217 VAL A O 1
ATOM 1694 N N . GLU A 1 218 ? -4.659 5.205 -29.240 1.00 87.50 218 GLU A N 1
ATOM 1695 C CA . GLU A 1 218 ? -3.797 6.191 -29.889 1.00 87.50 218 GLU A CA 1
ATOM 1696 C C . GLU A 1 218 ? -2.446 5.546 -30.210 1.00 87.50 218 GLU A C 1
ATOM 1698 O O . GLU A 1 218 ? -1.797 4.941 -29.347 1.00 87.50 218 GLU A O 1
ATOM 1703 N N . LEU A 1 219 ? -2.037 5.666 -31.474 1.00 84.62 219 LEU A N 1
ATOM 1704 C CA . LEU A 1 219 ? -0.820 5.079 -32.028 1.00 84.62 219 LEU A CA 1
ATOM 1705 C C . LEU A 1 219 ? 0.120 6.180 -32.537 1.00 84.62 219 LEU A C 1
ATOM 1707 O O . LEU A 1 219 ? -0.352 7.233 -32.957 1.00 84.62 219 LEU A O 1
ATOM 1711 N N . PRO A 1 220 ? 1.445 5.960 -32.518 1.00 80.19 220 PRO A N 1
ATOM 1712 C CA . PRO A 1 220 ? 2.400 6.964 -32.970 1.00 80.19 220 PRO A CA 1
ATOM 1713 C C . PRO A 1 220 ? 2.397 7.129 -34.499 1.00 80.19 220 PRO A C 1
ATOM 1715 O O . PRO A 1 220 ? 2.693 6.184 -35.224 1.00 80.19 220 PRO A O 1
ATOM 1718 N N . ASP A 1 221 ? 2.184 8.355 -34.986 1.00 67.44 221 ASP A N 1
ATOM 1719 C CA . ASP A 1 221 ? 2.000 8.669 -36.420 1.00 67.44 221 ASP A CA 1
ATOM 1720 C C . ASP A 1 221 ? 3.216 8.440 -37.339 1.00 67.44 221 ASP A C 1
ATOM 1722 O O . ASP A 1 221 ? 3.108 8.601 -38.552 1.00 67.44 221 ASP A O 1
ATOM 1726 N N . LYS A 1 222 ? 4.398 8.133 -36.790 1.00 70.06 222 LYS A N 1
ATOM 1727 C CA . LYS A 1 222 ? 5.657 8.017 -37.552 1.00 70.06 222 LYS A CA 1
ATOM 1728 C C . LYS A 1 222 ? 6.405 6.744 -37.188 1.00 70.06 222 LYS A C 1
ATOM 1730 O O . LYS A 1 222 ? 6.689 6.551 -35.999 1.00 70.06 222 LYS A O 1
ATOM 1735 N N . GLY A 1 223 ? 6.806 5.975 -38.202 1.00 67.12 223 GLY A N 1
ATOM 1736 C CA . GLY A 1 223 ? 7.620 4.765 -38.073 1.00 67.12 223 GLY A CA 1
ATOM 1737 C C . GLY A 1 223 ? 6.851 3.440 -38.193 1.00 67.12 223 GLY A C 1
ATOM 1738 O O . GLY A 1 223 ? 7.464 2.389 -38.027 1.00 67.12 223 GLY A O 1
ATOM 1739 N N . LEU A 1 224 ? 5.547 3.452 -38.491 1.00 77.75 224 LEU A N 1
ATOM 1740 C CA . LEU A 1 224 ? 4.721 2.247 -38.659 1.00 77.75 224 LEU A CA 1
ATOM 1741 C C . LEU A 1 224 ? 4.045 2.244 -40.040 1.00 77.75 224 LEU A C 1
ATOM 1743 O O . LEU A 1 224 ? 3.207 3.103 -40.305 1.00 77.75 224 LEU A O 1
ATOM 1747 N N . LEU A 1 225 ? 4.336 1.242 -40.879 1.00 71.44 225 LEU A N 1
ATOM 1748 C CA . LEU A 1 225 ? 3.705 1.097 -42.203 1.00 71.44 225 LEU A CA 1
ATOM 1749 C C . LEU A 1 225 ? 2.279 0.554 -42.127 1.00 71.44 225 LEU A C 1
ATOM 1751 O O . LEU A 1 225 ? 1.420 0.925 -42.923 1.00 71.44 225 LEU A O 1
ATOM 1755 N N . TYR A 1 226 ? 2.045 -0.393 -41.220 1.00 72.81 226 TYR A N 1
ATOM 1756 C CA . TYR A 1 226 ? 0.782 -1.111 -41.149 1.00 72.81 226 TYR A CA 1
ATOM 1757 C C . TYR A 1 226 ? 0.378 -1.290 -39.698 1.00 72.81 226 TYR A C 1
ATOM 1759 O O . TYR A 1 226 ? 1.034 -1.995 -38.930 1.00 72.81 226 TYR A O 1
ATOM 1767 N N . TYR A 1 227 ? -0.714 -0.633 -39.331 1.00 81.81 227 TYR A N 1
ATOM 1768 C CA . TYR A 1 227 ? -1.281 -0.710 -38.001 1.00 81.81 227 TYR A CA 1
ATOM 1769 C C . TYR A 1 227 ? -2.804 -0.785 -38.081 1.00 81.81 227 TYR A C 1
ATOM 1771 O O . TYR A 1 227 ? -3.448 -0.036 -38.813 1.00 81.81 227 TYR A O 1
ATOM 1779 N N . GLN A 1 228 ? -3.379 -1.748 -37.365 1.00 84.19 228 GLN A N 1
ATOM 1780 C CA . GLN A 1 228 ? -4.815 -2.027 -37.380 1.00 84.19 228 GLN A CA 1
ATOM 1781 C C . GLN A 1 228 ? -5.278 -2.486 -35.999 1.00 84.19 228 GLN A C 1
ATOM 1783 O O . GLN A 1 228 ? -4.578 -3.242 -35.321 1.00 84.19 228 GLN A O 1
ATOM 1788 N N . VAL A 1 229 ? -6.487 -2.071 -35.623 1.00 84.62 229 VAL A N 1
ATOM 1789 C CA . VAL A 1 229 ? -7.199 -2.592 -34.454 1.00 84.62 229 VAL A CA 1
ATOM 1790 C C . VAL A 1 229 ? -8.272 -3.560 -34.949 1.00 84.62 229 VAL A C 1
ATOM 1792 O O . VAL A 1 229 ? -9.116 -3.192 -35.767 1.00 84.62 229 VAL A O 1
ATOM 1795 N N . ILE A 1 230 ? -8.223 -4.808 -34.489 1.00 86.81 230 ILE A N 1
ATOM 1796 C CA . ILE A 1 230 ? -9.155 -5.883 -34.856 1.00 86.81 230 ILE A CA 1
ATOM 1797 C C . ILE A 1 230 ? -9.942 -6.302 -33.616 1.00 86.81 230 ILE A C 1
ATOM 1799 O O . ILE A 1 230 ? -9.339 -6.558 -32.575 1.00 86.81 230 ILE A O 1
ATOM 1803 N N . ARG A 1 231 ? -11.269 -6.426 -33.723 1.00 84.25 231 ARG A N 1
ATOM 1804 C CA . ARG A 1 231 ? -12.120 -6.982 -32.661 1.00 84.25 231 ARG A CA 1
ATOM 1805 C C . ARG A 1 231 ? -12.062 -8.502 -32.633 1.00 84.25 231 ARG A C 1
ATOM 1807 O O . ARG A 1 231 ? -12.085 -9.160 -33.670 1.00 84.25 231 ARG A O 1
ATOM 1814 N N . LYS A 1 232 ? -12.074 -9.067 -31.432 1.00 80.81 232 LYS A N 1
ATOM 1815 C CA . LYS A 1 232 ? -12.467 -10.458 -31.193 1.00 80.81 232 LYS A CA 1
ATOM 1816 C C . LYS A 1 232 ? -13.977 -10.523 -30.897 1.00 80.81 232 LYS A C 1
ATOM 1818 O O . LYS A 1 232 ? -14.564 -9.503 -30.535 1.00 80.81 232 LYS A O 1
ATOM 1823 N N . PRO A 1 233 ? -14.613 -11.701 -31.016 1.00 70.19 233 PRO A N 1
ATOM 1824 C CA . PRO A 1 233 ? -14.146 -12.878 -31.755 1.00 70.19 233 PRO A CA 1
ATOM 1825 C C . PRO A 1 233 ? -14.273 -12.713 -33.283 1.00 70.19 233 PRO A C 1
ATOM 1827 O O . PRO A 1 233 ? -13.689 -13.491 -34.025 1.00 70.19 233 PRO A O 1
ATOM 1830 N N . GLU A 1 234 ? -15.000 -11.691 -33.743 1.00 73.44 234 GLU A N 1
ATOM 1831 C CA . GLU A 1 234 ? -15.442 -11.489 -35.134 1.00 73.44 234 GLU A CA 1
ATOM 1832 C C . GLU A 1 234 ? -14.319 -11.274 -36.166 1.00 73.44 234 GLU A C 1
ATOM 1834 O O . GLU A 1 234 ? -14.566 -11.345 -37.366 1.00 73.44 234 GLU A O 1
ATOM 1839 N N . GLN A 1 235 ? -13.103 -10.949 -35.717 1.00 78.62 235 GLN A N 1
ATOM 1840 C CA . GLN A 1 235 ? -11.967 -10.526 -36.550 1.00 78.62 235 GLN A CA 1
ATOM 1841 C C . GLN A 1 235 ? -12.262 -9.303 -37.444 1.00 78.62 235 GLN A C 1
ATOM 1843 O O . GLN A 1 235 ? -11.567 -9.041 -38.428 1.00 78.62 235 GLN A O 1
ATOM 1848 N N . THR A 1 236 ? -13.258 -8.497 -37.066 1.00 82.88 236 THR A N 1
ATOM 1849 C CA . THR A 1 236 ? -13.651 -7.270 -37.762 1.00 82.88 236 THR A CA 1
ATOM 1850 C C . THR A 1 236 ? -12.638 -6.150 -37.506 1.00 82.88 236 THR A C 1
ATOM 1852 O O . THR A 1 236 ? -12.231 -5.889 -36.370 1.00 82.88 236 THR A O 1
ATOM 1855 N N . LYS A 1 237 ? -12.199 -5.470 -38.574 1.00 87.12 237 LYS A N 1
ATOM 1856 C CA . LYS A 1 237 ? -11.315 -4.298 -38.467 1.00 87.12 237 LYS A CA 1
ATOM 1857 C C . LYS A 1 237 ? -12.114 -3.098 -37.964 1.00 87.12 237 LYS A C 1
ATOM 1859 O O . LYS A 1 237 ? -13.174 -2.798 -38.507 1.00 87.12 237 LYS A O 1
ATOM 1864 N N . ILE A 1 238 ? -11.589 -2.383 -36.973 1.00 85.69 238 ILE A N 1
ATOM 1865 C CA . ILE A 1 238 ? -12.171 -1.118 -36.514 1.00 85.69 238 ILE A CA 1
ATOM 1866 C C . ILE A 1 238 ? -11.695 -0.002 -37.460 1.00 85.69 238 ILE A C 1
ATOM 1868 O O . ILE A 1 238 ? -10.478 0.160 -37.601 1.00 85.69 238 ILE A O 1
ATOM 1872 N N . PRO A 1 239 ? -12.602 0.769 -38.095 1.00 86.38 239 PRO A N 1
ATOM 1873 C CA . PRO A 1 239 ? -12.231 1.928 -38.911 1.00 86.38 239 PRO A CA 1
ATOM 1874 C C . PRO A 1 239 ? -11.432 2.954 -38.098 1.00 86.38 239 PRO A C 1
ATOM 1876 O O . PRO A 1 239 ? -11.684 3.116 -36.901 1.00 86.38 239 PRO A O 1
ATOM 1879 N N . ARG A 1 240 ? -10.463 3.629 -38.730 1.00 84.62 240 ARG A N 1
ATOM 1880 C CA . ARG A 1 240 ? -9.499 4.513 -38.045 1.00 84.62 240 ARG A CA 1
ATOM 1881 C C . ARG A 1 240 ? -10.180 5.700 -37.366 1.00 84.62 240 ARG A C 1
ATOM 1883 O O . ARG A 1 240 ? -9.762 6.123 -36.295 1.00 84.62 240 ARG A O 1
ATOM 1890 N N . GLU A 1 241 ? -11.269 6.164 -37.958 1.00 86.94 241 GLU A N 1
ATOM 1891 C CA . GLU A 1 241 ? -12.141 7.243 -37.493 1.00 86.94 241 GLU A CA 1
ATOM 1892 C C . GLU A 1 241 ? -12.752 6.926 -36.119 1.00 86.94 241 GLU A C 1
ATOM 1894 O O . GLU A 1 241 ? -13.037 7.824 -35.336 1.00 86.94 241 GLU A O 1
ATOM 1899 N N . ASN A 1 242 ? -12.920 5.637 -35.806 1.00 86.50 242 ASN A N 1
ATOM 1900 C CA . ASN A 1 242 ? -13.518 5.167 -34.560 1.00 86.50 242 ASN A CA 1
ATOM 1901 C C . ASN A 1 242 ? -12.480 4.795 -33.492 1.00 86.50 242 ASN A C 1
ATOM 1903 O O . ASN A 1 242 ? -12.873 4.374 -32.407 1.00 86.50 242 ASN A O 1
ATOM 1907 N N . TRP A 1 243 ? -11.172 4.903 -33.757 1.00 88.75 243 TRP A N 1
ATOM 1908 C CA . TRP A 1 243 ? -10.151 4.465 -32.794 1.00 88.75 243 TRP A CA 1
ATOM 1909 C C . TRP A 1 243 ? -10.112 5.305 -31.525 1.00 88.75 243 TRP A C 1
ATOM 1911 O O . TRP A 1 243 ? -9.711 4.783 -30.493 1.00 88.75 243 TRP A O 1
ATOM 1921 N N . GLU A 1 244 ? -10.571 6.555 -31.554 1.00 86.88 244 GLU A N 1
ATOM 1922 C CA . GLU A 1 244 ? -10.705 7.368 -30.343 1.00 86.88 244 GLU A CA 1
ATOM 1923 C C . GLU A 1 244 ? -11.735 6.787 -29.361 1.00 86.88 244 GLU A C 1
ATOM 1925 O O . GLU A 1 244 ? -11.590 6.959 -28.148 1.00 86.88 244 GLU A O 1
ATOM 1930 N N . ARG A 1 245 ? -12.781 6.111 -29.870 1.00 88.44 245 ARG A N 1
ATOM 1931 C CA . ARG A 1 245 ? -13.907 5.639 -29.058 1.00 88.44 245 ARG A CA 1
ATOM 1932 C C . ARG A 1 245 ? -14.716 4.520 -29.732 1.00 88.44 245 ARG A C 1
ATOM 1934 O O . ARG A 1 245 ? -15.537 4.771 -30.609 1.00 88.44 245 ARG A O 1
ATOM 1941 N N . PHE A 1 246 ? -14.570 3.288 -29.248 1.00 88.25 246 PHE A N 1
ATOM 1942 C CA . PHE A 1 246 ? -15.323 2.116 -29.706 1.00 88.25 246 PHE A CA 1
ATOM 1943 C C . PHE A 1 246 ? -15.669 1.161 -28.556 1.00 88.25 246 PHE A C 1
ATOM 1945 O O . PHE A 1 246 ? -14.926 1.047 -27.587 1.00 88.25 246 PHE A O 1
ATOM 1952 N N . THR A 1 247 ? -16.780 0.432 -28.668 1.00 86.56 247 THR A N 1
ATOM 1953 C CA . THR A 1 247 ? -17.179 -0.569 -27.663 1.00 86.56 247 THR A CA 1
ATOM 1954 C C . THR A 1 247 ? -16.477 -1.913 -27.889 1.00 86.56 247 THR A C 1
ATOM 1956 O O . THR A 1 247 ? -16.370 -2.381 -29.026 1.00 86.56 247 THR A O 1
ATOM 1959 N N . VAL A 1 248 ? -16.039 -2.541 -26.798 1.00 86.69 248 VAL A N 1
ATOM 1960 C CA . VAL A 1 248 ? -15.561 -3.925 -26.700 1.00 86.69 248 VAL A CA 1
ATOM 1961 C C . VAL A 1 248 ? -16.461 -4.659 -25.713 1.00 86.69 248 VAL A C 1
ATOM 1963 O O . VAL A 1 248 ? -16.633 -4.205 -24.581 1.00 86.69 248 VAL A O 1
ATOM 1966 N N . ALA A 1 249 ? -17.038 -5.779 -26.146 1.00 84.88 249 ALA A N 1
ATOM 1967 C CA . ALA A 1 249 ? -17.966 -6.560 -25.336 1.00 84.88 249 ALA A CA 1
ATOM 1968 C C . ALA A 1 249 ? -17.304 -7.150 -24.075 1.00 84.88 249 ALA A C 1
ATOM 1970 O O . ALA A 1 249 ? -16.076 -7.307 -24.022 1.00 84.88 249 ALA A O 1
ATOM 1971 N N . ALA A 1 250 ? -18.119 -7.500 -23.079 1.00 81.06 250 ALA A N 1
ATOM 1972 C CA . ALA A 1 250 ? -17.715 -8.358 -21.964 1.00 81.06 250 ALA A CA 1
ATOM 1973 C C . ALA A 1 250 ? -17.018 -9.643 -22.460 1.00 81.06 250 ALA A C 1
ATOM 1975 O O . ALA A 1 250 ? -17.399 -10.205 -23.487 1.00 81.06 250 ALA A O 1
ATOM 1976 N N . ASP A 1 251 ? -15.974 -10.079 -21.747 1.00 77.19 251 ASP A N 1
ATOM 1977 C CA . ASP A 1 251 ? -15.182 -11.298 -22.004 1.00 77.19 251 ASP A CA 1
ATOM 1978 C C . ASP A 1 251 ? -14.593 -11.441 -23.427 1.00 77.19 251 ASP A C 1
ATOM 1980 O O . ASP A 1 251 ? -14.104 -12.503 -23.820 1.00 77.19 251 ASP A O 1
ATOM 1984 N N . SER A 1 252 ? -14.584 -10.347 -24.193 1.00 84.00 252 SER A N 1
ATOM 1985 C CA . SER A 1 252 ? -13.979 -10.239 -25.520 1.00 84.00 252 SER A CA 1
ATOM 1986 C C . SER A 1 252 ? -12.695 -9.400 -25.478 1.00 84.00 252 SER A C 1
ATOM 1988 O O . SER A 1 252 ? -12.197 -9.038 -24.417 1.00 84.00 252 SER A O 1
ATOM 1990 N N . GLY A 1 253 ? -12.110 -9.073 -26.629 1.00 87.12 253 GLY A N 1
ATOM 1991 C CA . GLY A 1 253 ? -10.881 -8.289 -26.695 1.00 87.12 253 GLY A CA 1
ATOM 1992 C C . GLY A 1 253 ? -10.606 -7.678 -28.060 1.00 87.12 253 GLY A C 1
ATOM 1993 O O . GLY A 1 253 ? -11.405 -7.784 -28.992 1.00 87.12 253 GLY A O 1
ATOM 1994 N N . ILE A 1 254 ? -9.435 -7.061 -28.181 1.00 88.62 254 ILE A N 1
ATOM 1995 C CA . ILE A 1 254 ? -8.891 -6.537 -29.431 1.00 88.62 254 ILE A CA 1
ATOM 1996 C C . ILE A 1 254 ? -7.455 -7.010 -29.650 1.00 88.62 254 ILE A C 1
ATOM 1998 O O . ILE A 1 254 ? -6.696 -7.231 -28.706 1.00 88.62 254 ILE A O 1
ATOM 2002 N N . PHE A 1 255 ? -7.076 -7.111 -30.919 1.00 88.31 255 PHE A N 1
ATOM 2003 C CA . PHE A 1 255 ? -5.686 -7.183 -31.346 1.00 88.31 255 PHE A CA 1
ATOM 2004 C C . PHE A 1 255 ? -5.272 -5.837 -31.932 1.00 88.31 255 PHE A C 1
ATOM 2006 O O . PHE A 1 255 ? -5.928 -5.329 -32.842 1.00 88.31 255 PHE A O 1
ATOM 2013 N N . ILE A 1 256 ? -4.163 -5.287 -31.446 1.00 86.62 256 ILE A N 1
ATOM 2014 C CA . ILE A 1 256 ? -3.492 -4.138 -32.052 1.00 86.62 256 ILE A CA 1
ATOM 2015 C C . ILE A 1 256 ? -2.265 -4.701 -32.774 1.00 86.62 256 ILE A C 1
ATOM 2017 O O . ILE A 1 256 ? -1.306 -5.140 -32.141 1.00 86.62 256 ILE A O 1
ATOM 2021 N N . VAL A 1 257 ? -2.331 -4.761 -34.104 1.00 86.56 257 VAL A N 1
ATOM 2022 C CA . VAL A 1 257 ? -1.251 -5.281 -34.962 1.00 86.56 257 VAL A CA 1
ATOM 2023 C C . VAL A 1 257 ? -0.389 -4.111 -35.409 1.00 86.56 257 VAL A C 1
ATOM 2025 O O . VAL A 1 257 ? -0.946 -3.103 -35.839 1.00 86.56 257 VAL A O 1
ATOM 2028 N N . LEU A 1 258 ? 0.938 -4.237 -35.320 1.00 84.69 258 LEU A N 1
ATOM 2029 C CA . LEU A 1 258 ? 1.884 -3.151 -35.593 1.00 84.69 258 LEU A CA 1
ATOM 2030 C C . LEU A 1 258 ? 3.086 -3.660 -36.395 1.00 84.69 258 LEU A C 1
ATOM 2032 O O . LEU A 1 258 ? 3.830 -4.517 -35.919 1.00 84.69 258 LEU A O 1
ATOM 2036 N N . ILE A 1 259 ? 3.300 -3.102 -37.587 1.00 83.88 259 ILE A N 1
ATOM 2037 C CA . ILE A 1 259 ? 4.453 -3.393 -38.448 1.00 83.88 259 ILE A CA 1
ATOM 2038 C C . ILE A 1 259 ? 5.302 -2.116 -38.598 1.00 83.88 259 ILE A C 1
ATOM 2040 O O . ILE A 1 259 ? 4.779 -1.114 -39.100 1.00 83.88 259 ILE A O 1
ATOM 2044 N N . PRO A 1 260 ? 6.580 -2.119 -38.167 1.00 79.25 260 PRO A N 1
ATOM 2045 C CA . PRO A 1 260 ? 7.480 -0.975 -38.320 1.00 79.25 260 PRO A CA 1
ATOM 2046 C C . PRO A 1 260 ? 7.872 -0.752 -39.789 1.00 79.25 260 PRO A C 1
ATOM 2048 O O . PRO A 1 260 ? 7.828 -1.685 -40.593 1.00 79.25 260 PRO A O 1
ATOM 2051 N N . GLU A 1 261 ? 8.255 0.475 -40.158 1.00 77.88 261 GLU A N 1
ATOM 2052 C CA . GLU A 1 261 ? 8.787 0.723 -41.510 1.00 77.88 261 GLU A CA 1
ATOM 2053 C C . GLU A 1 261 ? 10.172 0.096 -41.706 1.00 77.88 261 GLU A C 1
ATOM 2055 O O . GLU A 1 261 ? 10.923 0.021 -40.741 1.00 77.88 261 GLU A O 1
ATOM 2060 N N . PRO A 1 262 ? 10.570 -0.307 -42.929 1.00 66.06 262 PRO A N 1
ATOM 2061 C CA . PRO A 1 262 ? 11.834 -1.006 -43.155 1.00 66.06 262 PRO A CA 1
ATOM 2062 C C . PRO A 1 262 ? 13.071 -0.100 -43.045 1.00 66.06 262 PRO A C 1
ATOM 2064 O O . PRO A 1 262 ? 14.190 -0.613 -43.055 1.00 66.06 262 PRO A O 1
ATOM 2067 N N . ASP A 1 263 ? 12.879 1.224 -43.002 1.00 74.12 263 ASP A N 1
ATOM 2068 C CA . ASP A 1 263 ? 13.939 2.235 -43.030 1.00 74.12 263 ASP A CA 1
ATOM 2069 C C . ASP A 1 263 ? 14.703 2.300 -41.693 1.00 74.12 263 ASP A C 1
ATOM 2071 O O . ASP A 1 263 ? 14.120 2.681 -40.667 1.00 74.12 263 ASP A O 1
ATOM 2075 N N . PRO A 1 264 ? 16.023 2.017 -41.697 1.00 65.19 264 PRO A N 1
ATOM 2076 C CA . PRO A 1 264 ? 16.869 2.103 -40.516 1.00 65.19 264 PRO A CA 1
ATOM 2077 C C . PRO A 1 264 ? 16.765 3.424 -39.743 1.00 65.19 264 PRO A C 1
ATOM 2079 O O . PRO A 1 264 ? 16.767 3.415 -38.509 1.00 65.19 264 PRO A O 1
ATOM 2082 N N . ASN A 1 265 ? 16.597 4.558 -40.428 1.00 68.12 265 ASN A N 1
ATOM 2083 C CA . ASN A 1 265 ? 16.527 5.869 -39.775 1.00 68.12 265 ASN A CA 1
ATOM 2084 C C . ASN A 1 265 ? 15.206 6.091 -39.025 1.00 68.12 265 ASN A C 1
ATOM 2086 O O . ASN A 1 265 ? 15.170 6.821 -38.033 1.00 68.12 265 ASN A O 1
ATOM 2090 N N . GLN A 1 266 ? 14.124 5.439 -39.456 1.00 66.94 266 GLN A N 1
ATOM 2091 C CA . GLN A 1 266 ? 12.814 5.564 -38.820 1.00 66.94 266 GLN A CA 1
ATOM 2092 C C . GLN A 1 266 ? 12.639 4.642 -37.608 1.00 66.94 266 GLN A C 1
ATOM 2094 O O . GLN A 1 266 ? 11.853 4.968 -36.717 1.00 66.94 266 GLN A O 1
ATOM 2099 N N . TYR A 1 267 ? 13.429 3.567 -37.488 1.00 68.62 267 TYR A N 1
ATOM 2100 C CA . TYR A 1 267 ? 13.487 2.762 -36.261 1.00 68.62 267 TYR A CA 1
ATOM 2101 C C . TYR A 1 267 ? 13.849 3.612 -35.039 1.00 68.62 267 TYR A C 1
ATOM 2103 O O . TYR A 1 267 ? 13.145 3.578 -34.032 1.00 68.62 267 TYR A O 1
ATOM 2111 N N . ALA A 1 268 ? 14.895 4.439 -35.130 1.00 66.81 268 ALA A N 1
ATOM 2112 C CA . ALA A 1 268 ? 15.305 5.310 -34.025 1.00 66.81 268 ALA A CA 1
ATOM 2113 C C . ALA A 1 268 ? 14.186 6.277 -33.584 1.00 66.81 268 ALA A C 1
ATOM 2115 O O . ALA A 1 268 ? 14.145 6.686 -32.427 1.00 66.81 268 ALA A O 1
ATOM 2116 N N . LEU A 1 269 ? 13.242 6.597 -34.479 1.00 71.25 269 LEU A N 1
ATOM 2117 C CA . LEU A 1 269 ? 12.075 7.422 -34.174 1.00 71.25 269 LEU A CA 1
ATOM 2118 C C . LEU A 1 269 ? 10.950 6.651 -33.466 1.00 71.25 269 LEU A C 1
ATOM 2120 O O . LEU A 1 269 ? 10.062 7.298 -32.921 1.00 71.25 269 LEU A O 1
ATOM 2124 N N . LEU A 1 270 ? 10.917 5.316 -33.491 1.00 74.06 270 LEU A N 1
ATOM 2125 C CA . LEU A 1 270 ? 9.961 4.510 -32.714 1.00 74.06 270 LEU A CA 1
ATOM 2126 C C . LEU A 1 270 ? 10.422 4.265 -31.274 1.00 74.06 270 LEU A C 1
ATOM 2128 O O . LEU A 1 270 ? 9.589 4.024 -30.400 1.00 74.06 270 LEU A O 1
ATOM 2132 N N . GLU A 1 271 ? 11.728 4.289 -31.021 1.00 78.31 271 GLU A N 1
ATOM 2133 C CA . GLU A 1 271 ? 12.271 3.980 -29.705 1.00 78.31 271 GLU A CA 1
ATOM 2134 C C . GLU A 1 271 ? 11.816 4.999 -28.650 1.00 78.31 271 GLU A C 1
ATOM 2136 O O . GLU A 1 271 ? 12.007 6.204 -28.795 1.00 78.31 271 GLU A O 1
ATOM 2141 N N . GLY A 1 272 ? 11.194 4.505 -27.576 1.00 72.31 272 GLY A N 1
ATOM 2142 C CA . GLY A 1 272 ? 10.671 5.350 -26.501 1.00 72.31 272 GLY A CA 1
ATOM 2143 C C . GLY A 1 272 ? 9.322 6.009 -26.804 1.00 72.31 272 GLY A C 1
ATOM 2144 O O . GLY A 1 272 ? 8.789 6.691 -25.931 1.00 72.31 272 GLY A O 1
ATOM 2145 N N . LYS A 1 273 ? 8.726 5.785 -27.986 1.00 82.94 273 LYS A N 1
ATOM 2146 C CA . LYS A 1 273 ? 7.316 6.133 -28.223 1.00 82.94 273 LYS A CA 1
ATOM 2147 C C . LYS A 1 273 ? 6.385 5.163 -27.499 1.00 82.94 273 LYS A C 1
ATOM 2149 O O . LYS A 1 273 ? 6.733 4.011 -27.251 1.00 82.94 273 LYS A O 1
ATOM 2154 N N . GLU A 1 274 ? 5.179 5.627 -27.192 1.00 84.81 274 GLU A N 1
ATOM 2155 C CA . GLU A 1 274 ? 4.188 4.887 -26.411 1.00 84.81 274 GLU A CA 1
ATOM 2156 C C . GLU A 1 274 ? 2.884 4.714 -27.197 1.00 84.81 274 GLU A C 1
ATOM 2158 O O . GLU A 1 274 ? 2.409 5.641 -27.850 1.00 84.81 274 GLU A O 1
ATOM 2163 N N . ILE A 1 275 ? 2.284 3.530 -27.094 1.00 85.06 275 ILE A N 1
ATOM 2164 C CA . ILE A 1 275 ? 0.904 3.256 -27.512 1.00 85.06 275 ILE A CA 1
ATOM 2165 C C . ILE A 1 275 ? -0.000 3.571 -26.330 1.00 85.06 275 ILE A C 1
ATOM 2167 O O . ILE A 1 275 ? 0.251 3.072 -25.231 1.00 85.06 275 ILE A O 1
ATOM 2171 N N . THR A 1 276 ? -1.040 4.377 -26.535 1.00 87.00 276 THR A N 1
ATOM 2172 C CA . THR A 1 276 ? -1.933 4.800 -25.449 1.00 87.00 276 THR A CA 1
ATOM 2173 C C . THR A 1 276 ? -3.316 4.183 -25.624 1.00 87.00 276 THR A C 1
ATOM 2175 O O . THR A 1 276 ? -4.036 4.505 -26.563 1.00 87.00 276 THR A O 1
ATOM 2178 N N . ILE A 1 277 ? -3.703 3.304 -24.700 1.00 87.62 277 ILE A N 1
ATOM 2179 C CA . ILE A 1 277 ? -5.042 2.711 -24.626 1.00 87.62 277 ILE A CA 1
ATOM 2180 C C . ILE A 1 277 ? -5.821 3.440 -23.532 1.00 87.62 277 ILE A C 1
ATOM 2182 O O . ILE A 1 277 ? -5.408 3.458 -22.372 1.00 87.62 277 ILE A O 1
ATOM 2186 N N . LYS A 1 278 ? -6.953 4.038 -23.891 1.00 88.00 278 LYS A N 1
ATOM 2187 C CA . LYS A 1 278 ? -7.864 4.749 -22.989 1.00 88.00 278 LYS A CA 1
ATOM 2188 C C . LYS A 1 278 ? -9.098 3.893 -22.735 1.00 88.00 278 LYS A C 1
ATOM 2190 O O . LYS A 1 278 ? -9.616 3.268 -23.653 1.00 88.00 278 LYS A O 1
ATOM 2195 N N . VAL A 1 279 ? -9.589 3.893 -21.502 1.00 84.50 279 VAL A N 1
ATOM 2196 C CA . VAL A 1 279 ? -10.878 3.297 -21.128 1.00 84.50 279 VAL A CA 1
ATOM 2197 C C . VAL A 1 279 ? -11.800 4.428 -20.709 1.00 84.50 279 VAL A C 1
ATOM 2199 O O . VAL A 1 279 ? -11.409 5.252 -19.884 1.00 84.50 279 VAL A O 1
ATOM 2202 N N . PHE A 1 280 ? -13.016 4.474 -21.237 1.00 78.94 280 PHE A N 1
ATOM 2203 C CA . PHE A 1 280 ? -13.996 5.520 -20.956 1.00 78.94 280 PHE A CA 1
ATOM 2204 C C . PHE A 1 280 ? -15.129 5.011 -20.062 1.00 78.94 280 PHE A C 1
ATOM 2206 O O . PHE A 1 280 ? -15.576 3.872 -20.176 1.00 78.94 280 PHE A O 1
ATOM 2213 N N . GLN A 1 281 ? -15.636 5.896 -19.204 1.00 78.81 281 GLN A N 1
ATOM 2214 C CA . GLN A 1 281 ? -16.872 5.709 -18.450 1.00 78.81 281 GLN A CA 1
ATOM 2215 C C . GLN A 1 281 ? -17.746 6.948 -18.662 1.00 78.81 281 GLN A C 1
ATOM 2217 O O . GLN A 1 281 ? -17.398 8.060 -18.255 1.00 78.81 281 GLN A O 1
ATOM 2222 N N . GLY A 1 282 ? -18.854 6.777 -19.388 1.00 77.94 282 GLY A N 1
ATOM 2223 C CA . GLY A 1 282 ? -19.546 7.914 -19.994 1.00 77.94 282 GLY A CA 1
ATOM 2224 C C . GLY A 1 282 ? -18.581 8.703 -20.887 1.00 77.94 282 GLY A C 1
ATOM 2225 O O . GLY A 1 282 ? -17.847 8.114 -21.678 1.00 77.94 282 GLY A O 1
ATOM 2226 N N . ASN A 1 283 ? -18.557 10.030 -20.738 1.00 77.88 283 ASN A N 1
ATOM 2227 C CA . ASN A 1 283 ? -17.685 10.934 -21.503 1.00 77.88 283 ASN A CA 1
ATOM 2228 C C . ASN A 1 283 ? -16.332 11.241 -20.826 1.00 77.88 283 ASN A C 1
ATOM 2230 O O . ASN A 1 283 ? -15.608 12.111 -21.300 1.00 77.88 283 ASN A O 1
ATOM 2234 N N . LYS A 1 284 ? -15.977 10.566 -19.723 1.00 75.88 284 LYS A N 1
ATOM 2235 C CA . LYS A 1 284 ? -14.686 10.754 -19.037 1.00 75.88 284 LYS A CA 1
ATOM 2236 C C . LYS A 1 284 ? -13.771 9.552 -19.259 1.00 75.88 284 LYS A C 1
ATOM 2238 O O . LYS A 1 284 ? -14.234 8.413 -19.292 1.00 75.88 284 LYS A O 1
ATOM 2243 N N . VAL A 1 285 ? -12.469 9.804 -19.373 1.00 79.75 285 VAL A N 1
ATOM 2244 C CA . VAL A 1 285 ? -11.446 8.750 -19.373 1.00 79.75 285 VAL A CA 1
ATOM 2245 C C . VAL A 1 285 ? -11.313 8.216 -17.943 1.00 79.75 285 VAL A C 1
ATOM 2247 O O . VAL A 1 285 ? -10.961 8.962 -17.034 1.00 79.75 285 VAL A O 1
ATOM 2250 N N . ARG A 1 286 ? -11.636 6.935 -17.751 1.00 78.50 286 ARG A N 1
ATOM 2251 C CA . ARG A 1 286 ? -11.531 6.186 -16.488 1.00 78.50 286 ARG A CA 1
ATOM 2252 C C . ARG A 1 286 ? -10.111 5.678 -16.250 1.00 78.50 286 ARG A C 1
ATOM 2254 O O . ARG A 1 286 ? -9.627 5.706 -15.126 1.00 78.50 286 ARG A O 1
ATOM 2261 N N . GLU A 1 287 ? -9.458 5.192 -17.301 1.00 79.31 287 GLU A N 1
ATOM 2262 C CA . GLU A 1 287 ? -8.124 4.594 -17.228 1.00 79.31 287 GLU A CA 1
ATOM 2263 C C . GLU A 1 287 ? -7.319 4.941 -18.483 1.00 79.31 287 GLU A C 1
ATOM 2265 O O . GLU A 1 287 ? -7.874 5.153 -19.562 1.00 79.31 287 GLU A O 1
ATOM 2270 N N . THR A 1 288 ? -5.997 5.015 -18.354 1.00 84.12 288 THR A N 1
ATOM 2271 C CA . THR A 1 288 ? -5.083 5.188 -19.486 1.00 84.12 288 THR A CA 1
ATOM 2272 C C . THR A 1 288 ? -3.860 4.308 -19.282 1.00 84.12 288 THR A C 1
ATOM 2274 O O . THR A 1 288 ? -3.164 4.417 -18.273 1.00 84.12 288 THR A O 1
ATOM 2277 N N . ARG A 1 289 ? -3.601 3.422 -20.242 1.00 82.25 289 ARG A N 1
ATOM 2278 C CA . ARG A 1 289 ? -2.462 2.504 -20.275 1.00 82.25 289 ARG A CA 1
ATOM 2279 C C . ARG A 1 289 ? -1.516 2.937 -21.376 1.00 82.25 289 ARG A C 1
ATOM 2281 O O . ARG A 1 289 ? -1.921 3.024 -22.530 1.00 82.25 289 ARG A O 1
ATOM 2288 N N . LYS A 1 290 ? -0.263 3.187 -21.012 1.00 84.69 290 LYS A N 1
ATOM 2289 C CA . LYS A 1 290 ? 0.804 3.516 -21.954 1.00 84.69 290 LYS A CA 1
ATOM 2290 C C . LYS A 1 290 ? 1.759 2.341 -22.082 1.00 84.69 290 LYS A C 1
ATOM 2292 O O . LYS A 1 290 ? 2.201 1.804 -21.068 1.00 84.69 290 LYS A O 1
ATOM 2297 N N . ILE A 1 291 ? 2.041 1.932 -23.312 1.00 84.19 291 ILE A N 1
ATOM 2298 C CA . ILE A 1 291 ? 2.851 0.751 -23.618 1.00 84.19 291 ILE A CA 1
ATOM 2299 C C . ILE A 1 291 ? 4.037 1.209 -24.470 1.00 84.19 291 ILE A C 1
ATOM 2301 O O . ILE A 1 291 ? 3.836 1.567 -25.633 1.00 84.19 291 ILE A O 1
ATOM 2305 N N . PRO A 1 292 ? 5.262 1.242 -23.919 1.00 85.75 292 PRO A N 1
ATOM 2306 C CA . PRO A 1 292 ? 6.427 1.729 -24.641 1.00 85.75 292 PRO A CA 1
ATOM 2307 C C . PRO A 1 292 ? 6.881 0.737 -25.715 1.00 85.75 292 PRO A C 1
ATOM 2309 O O . PRO A 1 292 ? 6.913 -0.481 -25.499 1.00 85.75 292 PRO A O 1
ATOM 2312 N N . ILE A 1 293 ? 7.295 1.287 -26.853 1.00 83.38 293 ILE A N 1
ATOM 2313 C CA . ILE A 1 293 ? 7.953 0.584 -27.949 1.00 83.38 293 ILE A CA 1
ATOM 2314 C C . ILE A 1 293 ? 9.467 0.639 -27.718 1.00 83.38 293 ILE A C 1
ATOM 2316 O O . ILE A 1 293 ? 10.064 1.702 -27.522 1.00 83.38 293 ILE A O 1
ATOM 2320 N N . LYS A 1 294 ? 10.096 -0.533 -27.738 1.00 84.25 294 LYS A N 1
ATOM 2321 C CA . LYS A 1 294 ? 11.538 -0.730 -27.597 1.00 84.25 294 LYS A CA 1
ATOM 2322 C C . LYS A 1 294 ? 12.075 -1.439 -28.831 1.00 84.25 294 LYS A C 1
ATOM 2324 O O . LYS A 1 294 ? 11.406 -2.283 -29.423 1.00 84.25 294 LYS A O 1
ATOM 2329 N N . ILE A 1 295 ? 13.317 -1.131 -29.174 1.00 80.25 295 ILE A N 1
ATOM 2330 C CA . ILE A 1 295 ? 14.046 -1.780 -30.263 1.00 80.25 295 ILE A CA 1
ATOM 2331 C C . ILE A 1 295 ? 15.239 -2.513 -29.666 1.00 80.25 295 ILE A C 1
ATOM 2333 O O . ILE A 1 295 ? 15.941 -1.955 -28.815 1.00 80.25 295 ILE A O 1
ATOM 2337 N N . ALA A 1 296 ? 15.424 -3.772 -30.066 1.00 79.12 296 ALA A N 1
ATOM 2338 C CA . ALA A 1 296 ? 16.532 -4.611 -29.632 1.00 79.12 296 ALA A CA 1
ATOM 2339 C C . ALA A 1 296 ? 17.886 -4.012 -30.049 1.00 79.12 296 ALA A C 1
ATOM 2341 O O . ALA A 1 296 ? 18.000 -3.349 -31.082 1.00 79.12 296 ALA A O 1
ATOM 2342 N N . ALA A 1 297 ? 18.924 -4.258 -29.245 1.00 68.31 297 ALA A N 1
ATOM 2343 C CA . ALA A 1 297 ? 20.261 -3.714 -29.484 1.00 68.31 297 ALA A CA 1
ATOM 2344 C C . ALA A 1 297 ? 20.852 -4.154 -30.837 1.00 68.31 297 ALA A C 1
ATOM 2346 O O . ALA A 1 297 ? 21.581 -3.387 -31.461 1.00 68.31 297 ALA A O 1
ATOM 2347 N N . ASP A 1 298 ? 20.471 -5.338 -31.312 1.00 67.81 298 ASP A N 1
ATOM 2348 C CA . ASP A 1 298 ? 20.942 -5.947 -32.560 1.00 67.81 298 ASP A CA 1
ATOM 2349 C C . ASP A 1 298 ? 20.533 -5.093 -33.777 1.00 67.81 298 ASP A C 1
ATOM 2351 O O . ASP A 1 298 ? 21.368 -4.707 -34.596 1.00 67.81 298 ASP A O 1
ATOM 2355 N N . LEU A 1 299 ? 19.275 -4.631 -33.804 1.00 65.81 299 LEU A N 1
ATOM 2356 C CA . LEU A 1 299 ? 18.769 -3.698 -34.820 1.00 65.81 299 LEU A CA 1
ATOM 2357 C C . LEU A 1 299 ? 19.350 -2.279 -34.676 1.00 65.81 299 LEU A C 1
ATOM 2359 O O . LEU A 1 299 ? 19.444 -1.551 -35.664 1.00 65.81 299 LEU A O 1
ATOM 2363 N N . ARG A 1 300 ? 19.792 -1.871 -33.476 1.00 62.91 300 ARG A N 1
ATOM 2364 C CA . ARG A 1 300 ? 20.530 -0.603 -33.298 1.00 62.91 300 ARG A CA 1
ATOM 2365 C C . ARG A 1 300 ? 21.955 -0.682 -33.847 1.00 62.91 300 ARG A C 1
ATOM 2367 O O . ARG A 1 300 ? 22.488 0.339 -34.275 1.00 62.91 300 ARG A O 1
ATOM 2374 N N . ALA A 1 301 ? 22.577 -1.862 -33.841 1.00 56.06 301 ALA A N 1
ATOM 2375 C CA . ALA A 1 301 ? 23.954 -2.043 -34.298 1.00 56.06 301 ALA A CA 1
ATOM 2376 C C . ALA A 1 301 ? 24.103 -1.836 -35.817 1.00 56.06 301 ALA A C 1
ATOM 2378 O O . ALA A 1 301 ? 25.110 -1.274 -36.248 1.00 56.06 301 ALA A O 1
ATOM 2379 N N . MET A 1 302 ? 23.080 -2.183 -36.612 1.00 54.84 302 MET A N 1
ATOM 2380 C CA . MET A 1 302 ? 23.042 -1.899 -38.059 1.00 54.84 302 MET A CA 1
ATOM 2381 C C . MET A 1 302 ? 23.054 -0.397 -38.397 1.00 54.84 302 MET A C 1
ATOM 2383 O O . MET A 1 302 ? 23.451 -0.025 -39.496 1.00 54.84 302 MET A O 1
ATOM 2387 N N . ASN A 1 303 ? 22.668 0.472 -37.457 1.00 50.19 303 ASN A N 1
ATOM 2388 C CA . ASN A 1 303 ? 22.618 1.928 -37.640 1.00 50.19 303 ASN A CA 1
ATOM 2389 C C . ASN A 1 303 ? 23.931 2.655 -37.314 1.00 50.19 303 ASN A C 1
ATOM 2391 O O . ASN A 1 303 ? 23.966 3.887 -37.275 1.00 50.19 303 ASN A O 1
ATOM 2395 N N . ARG A 1 304 ? 25.030 1.934 -37.064 1.00 43.72 304 ARG A N 1
ATOM 2396 C CA . ARG A 1 304 ? 26.343 2.571 -36.932 1.00 43.72 304 ARG A CA 1
ATOM 2397 C C . ARG A 1 304 ? 26.903 2.829 -38.337 1.00 43.72 304 ARG A C 1
ATOM 2399 O O . ARG A 1 304 ? 27.250 1.858 -39.007 1.00 43.72 304 ARG A O 1
ATOM 2406 N N . PRO A 1 305 ? 27.036 4.088 -38.802 1.00 40.72 305 PRO A N 1
ATOM 2407 C CA . PRO A 1 305 ? 27.707 4.340 -40.068 1.00 40.72 305 PRO A CA 1
ATOM 2408 C C . PRO A 1 305 ? 29.148 3.836 -39.963 1.00 40.72 305 PRO A C 1
ATOM 2410 O O . PRO A 1 305 ? 29.884 4.222 -39.049 1.00 40.72 305 PRO A O 1
ATOM 2413 N N . ALA A 1 306 ? 29.542 2.970 -40.895 1.00 46.66 306 ALA A N 1
ATOM 2414 C CA . ALA A 1 306 ? 30.919 2.524 -41.036 1.00 46.66 306 ALA A CA 1
ATOM 2415 C C . ALA A 1 306 ? 31.782 3.724 -41.449 1.00 46.66 306 ALA A C 1
ATOM 2417 O O . ALA A 1 306 ? 31.842 4.097 -42.619 1.00 46.66 306 ALA A O 1
ATOM 2418 N N . ARG A 1 307 ? 32.412 4.366 -40.464 1.00 36.91 307 ARG A N 1
ATOM 2419 C CA . ARG A 1 307 ? 33.317 5.493 -40.677 1.00 36.91 307 ARG A CA 1
ATOM 2420 C C . ARG A 1 307 ? 34.762 4.998 -40.573 1.00 36.91 307 ARG A C 1
ATOM 2422 O O . ARG A 1 307 ? 35.272 4.846 -39.466 1.00 36.91 307 ARG A O 1
ATOM 2429 N N . GLY A 1 308 ? 35.401 4.762 -41.722 1.00 36.38 308 GLY A N 1
ATOM 2430 C CA . GLY A 1 308 ? 36.858 4.936 -41.841 1.00 36.38 308 GLY A CA 1
ATOM 2431 C C . GLY A 1 308 ? 37.223 6.410 -41.572 1.00 36.38 308 GLY A C 1
ATOM 2432 O O . GLY A 1 308 ? 36.345 7.273 -41.598 1.00 36.38 308 GLY A O 1
ATOM 2433 N N . ASP A 1 309 ? 38.448 6.807 -41.232 1.00 35.03 309 ASP A N 1
ATOM 2434 C CA . ASP A 1 309 ? 39.759 6.173 -41.428 1.00 35.03 309 ASP A CA 1
ATOM 2435 C C . ASP A 1 309 ? 40.773 6.721 -40.393 1.00 35.03 309 ASP A C 1
ATOM 2437 O O . ASP A 1 309 ? 40.515 7.763 -39.788 1.00 35.03 309 ASP A O 1
ATOM 2441 N N . SER A 1 310 ? 41.942 6.127 -40.116 1.00 37.34 310 SER A N 1
ATOM 2442 C CA . SER A 1 310 ? 42.589 4.869 -40.567 1.00 37.34 310 SER A CA 1
ATOM 2443 C C . SER A 1 310 ? 43.513 4.372 -39.409 1.00 37.34 310 SER A C 1
ATOM 2445 O O . SER A 1 310 ? 43.429 4.927 -38.313 1.00 37.34 310 SER A O 1
ATOM 2447 N N . ALA A 1 311 ? 44.406 3.374 -39.485 1.00 31.42 311 ALA A N 1
ATOM 2448 C CA . ALA A 1 311 ? 45.001 2.627 -40.597 1.00 31.42 311 ALA A CA 1
ATOM 2449 C C . ALA A 1 311 ? 45.221 1.146 -40.232 1.00 31.42 311 ALA A C 1
ATOM 2451 O O . ALA A 1 311 ? 45.449 0.812 -39.069 1.00 31.42 311 ALA A O 1
ATOM 2452 N N . ALA A 1 312 ? 45.216 0.283 -41.248 1.00 35.22 312 ALA A N 1
ATOM 2453 C CA . ALA A 1 312 ? 45.875 -1.028 -41.240 1.00 35.22 312 ALA A CA 1
ATOM 2454 C C . ALA A 1 312 ? 47.287 -0.881 -41.881 1.00 35.22 312 ALA A C 1
ATOM 2456 O O . ALA A 1 312 ? 47.614 0.235 -42.298 1.00 35.22 312 ALA A O 1
ATOM 2457 N N . PRO A 1 313 ? 48.109 -1.938 -42.059 1.00 47.53 313 PRO A N 1
ATOM 2458 C CA . PRO A 1 313 ? 47.972 -3.324 -41.592 1.00 47.53 313 PRO A CA 1
ATOM 2459 C C . PRO A 1 313 ? 49.232 -3.873 -40.880 1.00 47.53 313 PRO A C 1
ATOM 2461 O O . PRO A 1 313 ? 50.324 -3.339 -41.030 1.00 47.53 313 PRO A O 1
ATOM 2464 N N . GLU A 1 314 ? 49.107 -5.032 -40.229 1.00 35.75 314 GLU A N 1
ATOM 2465 C CA . GLU A 1 314 ? 50.116 -6.089 -40.406 1.00 35.75 314 GLU A CA 1
ATOM 2466 C C . GLU A 1 314 ? 49.438 -7.467 -40.285 1.00 35.75 314 GLU A C 1
ATOM 2468 O O . GLU A 1 314 ? 48.737 -7.756 -39.312 1.00 35.75 314 GLU A O 1
ATOM 2473 N N . GLU A 1 315 ? 49.557 -8.266 -41.345 1.00 31.05 315 GLU A N 1
ATOM 2474 C CA . GLU A 1 315 ? 49.004 -9.618 -41.476 1.00 31.05 315 GLU A CA 1
ATOM 2475 C C . GLU A 1 315 ? 49.993 -10.673 -40.973 1.00 31.05 315 GLU A C 1
ATOM 2477 O O . GLU A 1 315 ? 51.194 -10.478 -41.115 1.00 31.05 315 GLU A O 1
ATOM 2482 N N . LEU A 1 316 ? 49.458 -11.843 -40.579 1.00 33.06 316 LEU A N 1
ATOM 2483 C CA . LEU A 1 316 ? 50.148 -13.149 -40.572 1.00 33.06 316 LEU A CA 1
ATOM 2484 C C . LEU A 1 316 ? 51.399 -13.270 -39.653 1.00 33.06 316 LEU A C 1
ATOM 2486 O O . LEU A 1 316 ? 52.109 -12.328 -39.348 1.00 33.06 316 LEU A O 1
ATOM 2490 N N . ASP A 1 317 ? 51.776 -14.425 -39.116 1.00 27.81 317 ASP A N 1
ATOM 2491 C CA . ASP A 1 317 ? 51.207 -15.772 -39.107 1.00 27.81 317 ASP A CA 1
ATOM 2492 C C . ASP A 1 317 ? 51.763 -16.482 -37.854 1.00 27.81 317 ASP A C 1
ATOM 2494 O O . ASP A 1 317 ? 52.881 -16.176 -37.427 1.00 27.81 317 ASP A O 1
ATOM 2498 N N . ARG A 1 318 ? 51.033 -17.449 -37.280 1.00 28.94 318 ARG A N 1
ATOM 2499 C CA . ARG A 1 318 ? 51.629 -18.527 -36.462 1.00 28.94 318 ARG A CA 1
ATOM 2500 C C . ARG A 1 318 ? 50.653 -19.664 -36.178 1.00 28.94 318 ARG A C 1
ATOM 2502 O O . ARG A 1 318 ? 50.312 -19.972 -35.035 1.00 28.94 318 ARG A O 1
ATOM 2509 N N . ARG A 1 319 ? 50.256 -20.357 -37.243 1.00 30.73 319 ARG A N 1
ATOM 2510 C CA . ARG A 1 319 ? 49.776 -21.736 -37.125 1.00 30.73 319 ARG A CA 1
ATOM 2511 C C . ARG A 1 319 ? 50.975 -22.672 -36.919 1.00 30.73 319 ARG A C 1
ATOM 2513 O O . ARG A 1 319 ? 51.806 -22.816 -37.808 1.00 30.73 319 ARG A O 1
ATOM 2520 N N . THR A 1 320 ? 51.063 -23.312 -35.755 1.00 31.22 320 THR A N 1
ATOM 2521 C CA . THR A 1 320 ? 52.096 -24.318 -35.455 1.00 31.22 320 THR A CA 1
ATOM 2522 C C . THR A 1 320 ? 51.464 -25.701 -35.434 1.00 31.22 320 THR A C 1
ATOM 2524 O O . THR A 1 320 ? 50.775 -26.008 -34.469 1.00 31.22 320 THR A O 1
ATOM 2527 N N . GLU A 1 321 ? 51.737 -26.549 -36.433 1.00 31.14 321 GLU A N 1
ATOM 2528 C CA . GLU A 1 321 ? 51.735 -28.007 -36.232 1.00 31.14 321 GLU A CA 1
ATOM 2529 C C . GLU A 1 321 ? 52.457 -28.790 -37.348 1.00 31.14 321 GLU A C 1
ATOM 2531 O O . GLU A 1 321 ? 52.233 -28.552 -38.528 1.00 31.14 321 GLU A O 1
ATOM 2536 N N . ALA A 1 322 ? 53.299 -29.734 -36.906 1.00 32.16 322 ALA A N 1
ATOM 2537 C CA . ALA A 1 322 ? 53.819 -30.942 -37.568 1.00 32.16 322 ALA A CA 1
ATOM 2538 C C . ALA A 1 322 ? 54.428 -30.894 -38.999 1.00 32.16 322 ALA A C 1
ATOM 2540 O O . ALA A 1 322 ? 53.777 -30.627 -40.003 1.00 32.16 322 ALA A O 1
ATOM 2541 N N . ALA A 1 323 ? 55.693 -31.328 -39.080 1.00 31.31 323 ALA A N 1
ATOM 2542 C CA . ALA A 1 323 ? 56.426 -31.696 -40.305 1.00 31.31 323 ALA A CA 1
ATOM 2543 C C . ALA A 1 323 ? 56.083 -33.161 -40.747 1.00 31.31 323 ALA A C 1
ATOM 2545 O O . ALA A 1 323 ? 55.283 -33.780 -40.038 1.00 31.31 323 ALA A O 1
ATOM 2546 N N . PRO A 1 324 ? 56.643 -33.774 -41.836 1.00 41.19 324 PRO A N 1
ATOM 2547 C CA . PRO A 1 324 ? 58.101 -33.981 -41.979 1.00 41.19 324 PRO A CA 1
ATOM 2548 C C . PRO A 1 324 ? 58.734 -34.073 -43.404 1.00 41.19 324 PRO A C 1
ATOM 2550 O O . PRO A 1 324 ? 58.087 -34.373 -44.401 1.00 41.19 324 PRO A O 1
ATOM 2553 N N . SER A 1 325 ? 60.074 -33.978 -43.415 1.00 28.08 325 SER A N 1
ATOM 2554 C CA . SER A 1 325 ? 61.037 -34.637 -44.334 1.00 28.08 325 SER A CA 1
ATOM 2555 C C . SER A 1 325 ? 61.178 -34.227 -45.815 1.00 28.08 325 SER A C 1
ATOM 2557 O O . SER A 1 325 ? 60.437 -34.711 -46.669 1.00 28.08 325 SER A O 1
ATOM 2559 N N . ARG A 1 326 ? 62.331 -33.613 -46.157 1.00 28.66 326 ARG A N 1
ATOM 2560 C CA . ARG A 1 326 ? 63.426 -34.289 -46.911 1.00 28.66 326 ARG A CA 1
ATOM 2561 C C . ARG A 1 326 ? 64.755 -33.492 -46.945 1.00 28.66 326 ARG A C 1
ATOM 2563 O O . ARG A 1 326 ? 64.756 -32.272 -47.016 1.00 28.66 326 ARG A O 1
ATOM 2570 N N . THR A 1 327 ? 65.850 -34.256 -46.886 1.00 28.55 327 THR A N 1
ATOM 2571 C CA . THR A 1 327 ? 67.265 -34.023 -47.296 1.00 28.55 327 THR A CA 1
ATOM 2572 C C . THR A 1 327 ? 67.473 -33.141 -48.541 1.00 28.55 327 THR A C 1
ATOM 2574 O O . THR A 1 327 ? 66.599 -33.165 -49.402 1.00 28.55 327 THR A O 1
ATOM 2577 N N . ALA A 1 328 ? 68.604 -32.457 -48.793 1.00 30.41 328 ALA A N 1
ATOM 2578 C CA . ALA A 1 328 ? 69.900 -32.203 -48.106 1.00 30.41 328 ALA A CA 1
ATOM 2579 C C . ALA A 1 328 ? 70.391 -30.778 -48.556 1.00 30.41 328 ALA A C 1
ATOM 2581 O O . ALA A 1 328 ? 69.665 -30.146 -49.318 1.00 30.41 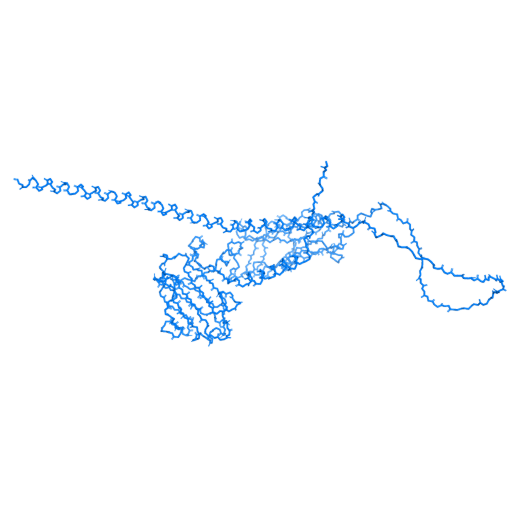328 ALA A O 1
ATOM 2582 N N . ASP A 1 329 ? 71.465 -30.102 -48.116 1.00 29.86 329 ASP A N 1
ATOM 2583 C CA . ASP A 1 329 ? 72.891 -30.454 -47.942 1.00 29.86 329 ASP A CA 1
ATOM 2584 C C . ASP A 1 329 ? 73.634 -29.419 -47.041 1.00 29.86 329 ASP A C 1
ATOM 2586 O O . ASP A 1 329 ? 73.076 -28.399 -46.639 1.00 29.86 329 ASP A O 1
ATOM 2590 N N . VAL A 1 330 ? 74.910 -29.693 -46.731 1.00 35.91 330 VAL A N 1
ATOM 2591 C CA . VAL A 1 330 ? 75.891 -28.942 -45.895 1.00 35.91 330 VAL A CA 1
ATOM 2592 C C . VAL A 1 330 ? 77.127 -28.681 -46.804 1.00 35.91 330 VAL A C 1
ATOM 2594 O O . VAL A 1 330 ? 77.347 -29.555 -47.647 1.00 35.91 330 VAL A O 1
ATOM 2597 N N . PRO A 1 331 ? 77.924 -27.572 -46.754 1.00 45.53 331 PRO A N 1
ATOM 2598 C CA . PRO A 1 331 ? 78.632 -26.986 -45.588 1.00 45.53 331 PRO A CA 1
ATOM 2599 C C . PRO A 1 331 ? 78.622 -25.412 -45.573 1.00 45.53 331 PRO A C 1
ATOM 2601 O O . PRO A 1 331 ? 77.786 -24.831 -46.251 1.00 45.53 331 PRO A O 1
ATOM 2604 N N . GLU A 1 332 ? 79.398 -24.608 -44.813 1.00 29.16 332 GLU A N 1
ATOM 2605 C CA . GLU A 1 332 ? 80.708 -24.809 -44.163 1.00 29.16 332 GLU A CA 1
ATOM 2606 C C . GLU A 1 332 ? 81.076 -23.744 -43.072 1.00 29.16 332 GLU A C 1
ATOM 2608 O O . GLU A 1 332 ? 80.920 -22.550 -43.292 1.00 29.16 332 GLU A O 1
ATOM 2613 N N . VAL A 1 333 ? 81.642 -24.209 -41.938 1.00 32.88 333 VAL A N 1
ATOM 2614 C CA . VAL A 1 333 ? 82.727 -23.621 -41.084 1.00 32.88 333 VAL A CA 1
ATOM 2615 C C . VAL A 1 333 ? 82.592 -22.330 -40.215 1.00 32.88 333 VAL A C 1
ATOM 2617 O O . VAL A 1 333 ? 82.311 -21.230 -40.671 1.00 32.88 333 VAL A O 1
ATOM 2620 N N . SER A 1 334 ? 83.063 -22.508 -38.960 1.00 30.09 334 SER A N 1
ATOM 2621 C CA . SER A 1 334 ? 83.649 -21.562 -37.967 1.00 30.09 334 SER A CA 1
ATOM 2622 C C . SER A 1 334 ? 82.804 -20.512 -37.222 1.00 30.09 334 SER A C 1
ATOM 2624 O O . SER A 1 334 ? 81.873 -19.941 -37.765 1.00 30.09 334 SER A O 1
ATOM 2626 N N . ALA A 1 335 ? 83.163 -20.091 -35.993 1.00 30.70 335 ALA A N 1
ATOM 2627 C CA . ALA A 1 335 ? 83.880 -20.727 -34.861 1.00 30.70 335 ALA A CA 1
ATOM 2628 C C . ALA A 1 335 ? 83.886 -19.765 -33.640 1.00 30.70 335 ALA A C 1
ATOM 2630 O O . ALA A 1 335 ? 84.003 -18.562 -33.827 1.00 30.70 335 ALA A O 1
ATOM 2631 N N . ALA A 1 336 ? 83.884 -20.319 -32.416 1.00 29.58 336 ALA A N 1
ATOM 2632 C CA . ALA A 1 336 ? 84.281 -19.698 -31.130 1.00 29.58 336 ALA A CA 1
ATOM 2633 C C . ALA A 1 336 ? 83.535 -18.438 -30.586 1.00 29.58 336 ALA A C 1
ATOM 2635 O O . ALA A 1 336 ? 83.444 -17.395 -31.219 1.00 29.58 336 ALA A O 1
ATOM 2636 N N . GLY A 1 337 ? 83.090 -18.513 -29.317 1.00 25.19 337 GLY A N 1
ATOM 2637 C CA . GLY A 1 337 ? 82.808 -17.341 -28.450 1.00 25.19 337 GLY A CA 1
ATOM 2638 C C . GLY A 1 337 ? 84.055 -16.967 -27.620 1.00 25.19 337 GLY A C 1
ATOM 2639 O O . GLY A 1 337 ? 85.160 -17.139 -28.129 1.00 25.19 337 GLY A O 1
ATOM 2640 N N . PRO A 1 338 ? 83.963 -16.630 -26.310 1.00 48.28 338 PRO A N 1
ATOM 2641 C CA . PRO A 1 338 ? 82.819 -16.156 -25.505 1.00 48.28 338 PRO A CA 1
ATOM 2642 C C . PRO A 1 338 ? 83.184 -14.960 -24.557 1.00 48.28 338 PRO A C 1
ATOM 2644 O O . PRO A 1 338 ? 84.326 -14.517 -24.550 1.00 48.28 338 PRO A O 1
ATOM 2647 N N . ARG A 1 339 ? 82.249 -14.549 -23.663 1.00 30.16 339 ARG A N 1
ATOM 2648 C CA . ARG A 1 339 ? 82.430 -14.029 -22.261 1.00 30.16 339 ARG A CA 1
ATOM 2649 C C . ARG A 1 339 ? 81.871 -12.633 -21.873 1.00 30.16 339 ARG A C 1
ATOM 2651 O O . ARG A 1 339 ? 82.146 -11.623 -22.496 1.00 30.16 339 ARG A O 1
ATOM 2658 N N . GLN A 1 340 ? 81.235 -12.653 -20.688 1.00 32.66 340 GLN A N 1
ATOM 2659 C CA . GLN A 1 340 ? 81.284 -11.694 -19.557 1.00 32.66 340 GLN A CA 1
ATOM 2660 C C . GLN A 1 340 ? 80.624 -10.294 -19.627 1.00 32.66 340 GLN A C 1
ATOM 2662 O O . GLN A 1 340 ? 81.222 -9.296 -19.998 1.00 32.66 340 GLN A O 1
ATOM 2667 N N . ALA A 1 341 ? 79.403 -10.256 -19.080 1.00 39.53 341 ALA A N 1
ATOM 2668 C CA . ALA A 1 341 ? 78.937 -9.426 -17.954 1.00 39.53 341 ALA A CA 1
ATOM 2669 C C . ALA A 1 341 ? 79.663 -8.113 -17.559 1.00 39.53 341 ALA A C 1
ATOM 2671 O O . ALA A 1 341 ? 80.768 -8.151 -17.024 1.00 39.53 341 ALA A O 1
ATOM 2672 N N . THR A 1 342 ? 78.882 -7.022 -17.530 1.00 31.92 342 THR A N 1
ATOM 2673 C CA . THR A 1 342 ? 79.003 -5.927 -16.543 1.00 31.92 342 THR A CA 1
ATOM 2674 C C . THR A 1 342 ? 77.602 -5.429 -16.164 1.00 31.92 342 THR A C 1
ATOM 2676 O O . THR A 1 342 ? 76.742 -5.308 -17.034 1.00 31.92 342 THR A O 1
ATOM 2679 N N . ALA A 1 343 ? 77.360 -5.122 -14.886 1.00 35.19 343 ALA A N 1
ATOM 2680 C CA . ALA A 1 343 ? 76.100 -4.548 -14.405 1.00 35.19 343 ALA A CA 1
ATOM 2681 C C . ALA A 1 343 ? 76.314 -3.130 -13.850 1.00 35.19 343 ALA A C 1
ATOM 2683 O O . ALA A 1 343 ? 77.181 -2.939 -13.002 1.00 35.19 343 ALA A O 1
ATOM 2684 N N . VAL A 1 344 ? 75.484 -2.166 -14.269 1.00 35.94 344 VAL A N 1
ATOM 2685 C CA . VAL A 1 344 ? 75.272 -0.866 -13.598 1.00 35.94 344 VAL A CA 1
ATOM 2686 C C . VAL A 1 344 ? 73.793 -0.468 -13.781 1.00 35.94 344 VAL A C 1
ATOM 2688 O O . VAL A 1 344 ? 73.281 -0.616 -14.891 1.00 35.94 344 VAL A O 1
ATOM 2691 N N . PRO A 1 345 ? 73.078 -0.003 -12.736 1.00 42.81 345 PRO A N 1
ATOM 2692 C CA . PRO A 1 345 ? 71.654 0.335 -12.817 1.00 42.81 345 PRO A CA 1
ATOM 2693 C C . PRO A 1 345 ? 71.396 1.825 -13.105 1.00 42.81 345 PRO A C 1
ATOM 2695 O O . PRO A 1 345 ? 72.133 2.688 -12.627 1.00 42.81 345 PRO A O 1
ATOM 2698 N N . SER A 1 346 ? 70.282 2.146 -13.773 1.00 31.31 346 SER A N 1
ATOM 2699 C CA . SER A 1 346 ? 69.770 3.523 -13.866 1.00 31.31 346 SER A CA 1
ATOM 2700 C C . SER A 1 346 ? 68.232 3.613 -13.956 1.00 31.31 346 SER A C 1
ATOM 2702 O O . SER A 1 346 ? 67.594 3.035 -14.825 1.00 31.31 346 SER A O 1
ATOM 2704 N N . GLU A 1 347 ? 67.680 4.372 -13.003 1.00 36.69 347 GLU A N 1
ATOM 2705 C CA . GLU A 1 347 ? 66.382 5.077 -12.951 1.00 36.69 347 GLU A CA 1
ATOM 2706 C C . GLU A 1 347 ? 65.051 4.387 -13.364 1.00 36.69 347 GLU A C 1
ATOM 2708 O O . GLU A 1 347 ? 64.769 4.190 -14.547 1.00 36.69 347 GLU A O 1
ATOM 2713 N N . PRO A 1 348 ? 64.102 4.187 -12.419 1.00 39.94 348 PRO A N 1
ATOM 2714 C CA . PRO A 1 348 ? 62.705 3.920 -12.759 1.00 39.94 348 PRO A CA 1
ATOM 2715 C C . PRO A 1 348 ? 61.983 5.197 -13.231 1.00 39.94 348 PRO A C 1
ATOM 2717 O O . PRO A 1 348 ? 61.938 6.218 -12.542 1.00 39.94 348 PRO A O 1
ATOM 2720 N N . SER A 1 349 ? 61.352 5.112 -14.404 1.00 38.56 349 SER A N 1
ATOM 2721 C CA . SER A 1 349 ? 60.680 6.228 -15.081 1.00 38.56 349 SER A CA 1
ATOM 2722 C C . SER A 1 349 ? 59.575 6.910 -14.250 1.00 38.56 349 SER A C 1
ATOM 2724 O O . SER A 1 349 ? 58.518 6.336 -13.967 1.00 38.56 349 SER A O 1
ATOM 2726 N N . ARG A 1 350 ? 59.759 8.206 -13.959 1.00 47.06 350 ARG A N 1
ATOM 2727 C CA . ARG A 1 350 ? 58.690 9.121 -13.520 1.00 47.06 350 ARG A CA 1
ATOM 2728 C C . ARG A 1 350 ? 57.670 9.342 -14.648 1.00 47.06 350 ARG A C 1
ATOM 2730 O O . ARG A 1 350 ? 57.793 10.294 -15.419 1.00 47.06 350 ARG A O 1
ATOM 2737 N N . ARG A 1 351 ? 56.624 8.510 -14.736 1.00 43.41 351 ARG A N 1
ATOM 2738 C CA . ARG A 1 351 ? 55.498 8.780 -15.664 1.00 43.41 351 ARG A CA 1
ATOM 2739 C C . ARG A 1 351 ? 54.077 8.439 -15.188 1.00 43.41 351 ARG A C 1
ATOM 2741 O O . ARG A 1 351 ? 53.137 8.674 -15.939 1.00 43.41 351 ARG A O 1
ATOM 2748 N N . ASN A 1 352 ? 53.893 7.988 -13.941 1.00 45.81 352 ASN A N 1
ATOM 2749 C CA . ASN A 1 352 ? 52.577 7.582 -13.401 1.00 45.81 352 ASN A CA 1
ATOM 2750 C C . ASN A 1 352 ? 51.947 8.532 -12.349 1.00 45.81 352 ASN A C 1
ATOM 2752 O O . ASN A 1 352 ? 50.822 8.293 -11.904 1.00 45.81 352 ASN A O 1
ATOM 2756 N N . GLU A 1 353 ? 52.614 9.627 -11.966 1.00 46.66 353 GLU A N 1
ATOM 2757 C CA . GLU A 1 353 ? 52.118 10.548 -10.920 1.00 46.66 353 GLU A CA 1
ATOM 2758 C C . GLU A 1 353 ? 50.935 11.436 -11.379 1.00 46.66 353 GLU A C 1
ATOM 2760 O O . GLU A 1 353 ? 50.117 11.853 -10.561 1.00 46.66 353 GLU A O 1
ATOM 2765 N N . SER A 1 354 ? 50.775 11.696 -12.684 1.00 49.00 354 SER A N 1
ATOM 2766 C CA . SER A 1 354 ? 49.699 12.567 -13.196 1.00 49.00 354 SER A CA 1
ATOM 2767 C C . SER A 1 354 ? 48.328 11.879 -13.273 1.00 49.00 354 SER A C 1
ATOM 2769 O O . SER A 1 354 ? 47.317 12.479 -12.909 1.00 49.00 354 SER A O 1
ATOM 2771 N N . ARG A 1 355 ? 48.272 10.606 -13.694 1.00 51.16 355 ARG A N 1
ATOM 2772 C CA . ARG A 1 355 ? 47.009 9.846 -13.812 1.00 51.16 355 ARG A CA 1
ATOM 2773 C C . ARG A 1 355 ? 46.386 9.503 -12.457 1.00 51.16 355 ARG A C 1
ATOM 2775 O O . ARG A 1 355 ? 45.165 9.527 -12.325 1.00 51.16 355 ARG A O 1
ATOM 2782 N N . THR A 1 356 ? 47.207 9.225 -11.447 1.00 56.19 356 THR A N 1
ATOM 2783 C CA . THR A 1 356 ? 46.737 8.936 -10.081 1.00 56.19 356 THR A CA 1
ATOM 2784 C C . THR A 1 356 ? 46.234 10.191 -9.360 1.00 56.19 356 THR A C 1
ATOM 2786 O O . THR A 1 356 ? 45.258 10.108 -8.616 1.00 56.19 356 THR A O 1
ATOM 2789 N N . SER A 1 357 ? 46.817 11.362 -9.642 1.00 60.84 357 SER A N 1
ATOM 2790 C CA . SER A 1 357 ? 46.346 12.660 -9.134 1.00 60.84 357 SER A CA 1
ATOM 2791 C C . SER A 1 357 ? 44.902 12.973 -9.561 1.00 60.84 357 SER A C 1
ATOM 2793 O O . SER A 1 357 ? 44.062 13.282 -8.718 1.00 60.84 357 SER A O 1
ATOM 2795 N N . ILE A 1 358 ? 44.573 12.813 -10.849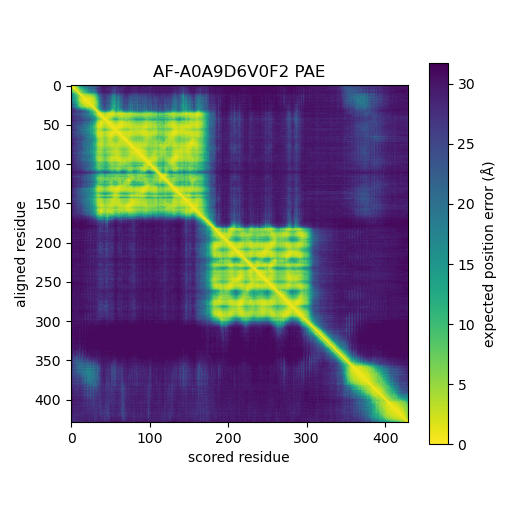 1.00 73.44 358 ILE A N 1
ATOM 2796 C CA . ILE A 1 358 ? 43.220 13.084 -11.378 1.00 73.44 358 ILE A CA 1
ATOM 2797 C C . ILE A 1 358 ? 42.172 12.175 -10.714 1.00 73.44 358 ILE A C 1
ATOM 2799 O O . ILE A 1 358 ? 41.102 12.640 -10.328 1.00 73.44 358 ILE A O 1
ATOM 2803 N N . TRP A 1 359 ? 42.492 10.893 -10.516 1.00 70.50 359 TRP A N 1
ATOM 2804 C CA . TRP A 1 359 ? 41.584 9.942 -9.864 1.00 70.50 359 TRP A CA 1
ATOM 2805 C C . TRP A 1 359 ? 41.303 10.291 -8.395 1.00 70.50 359 TRP A C 1
ATOM 2807 O O . TRP A 1 359 ? 40.179 10.118 -7.926 1.00 70.50 359 TRP A O 1
ATOM 2817 N N . LEU A 1 360 ? 42.295 10.827 -7.673 1.00 76.25 360 LEU A N 1
ATOM 2818 C CA . LEU A 1 360 ? 42.104 11.318 -6.304 1.00 76.25 360 LEU A CA 1
ATOM 2819 C C . LEU A 1 360 ? 41.167 12.533 -6.261 1.00 76.25 360 LEU A C 1
ATOM 2821 O O . LEU A 1 360 ? 40.304 12.586 -5.387 1.00 76.25 360 LEU A O 1
ATOM 2825 N N . TRP A 1 361 ? 41.273 13.454 -7.224 1.00 76.94 361 TRP A N 1
ATOM 2826 C CA . TRP A 1 361 ? 40.343 14.582 -7.349 1.00 76.94 361 TRP A CA 1
ATOM 2827 C C . TRP A 1 361 ? 38.910 14.133 -7.642 1.00 76.94 361 TRP A C 1
ATOM 2829 O O . TRP A 1 361 ? 37.992 14.604 -6.977 1.00 76.94 361 TRP A O 1
ATOM 2839 N N . VAL A 1 362 ? 38.703 13.185 -8.563 1.00 77.31 362 VAL A N 1
ATOM 2840 C CA . VAL A 1 362 ? 37.365 12.629 -8.853 1.00 77.31 362 VAL A CA 1
ATOM 2841 C C . VAL A 1 362 ? 36.743 11.998 -7.603 1.00 77.31 362 VAL A C 1
ATOM 2843 O O . VAL A 1 362 ? 35.585 12.262 -7.289 1.00 77.31 362 VAL A O 1
ATOM 2846 N N . LEU A 1 363 ? 37.518 11.218 -6.844 1.00 78.44 363 LEU A N 1
ATOM 2847 C CA . LEU A 1 363 ? 37.045 10.551 -5.625 1.00 78.44 363 LEU A CA 1
ATOM 2848 C C . LEU A 1 363 ? 36.767 11.561 -4.491 1.00 78.44 363 LEU A C 1
ATOM 2850 O O . LEU A 1 363 ? 35.798 11.417 -3.746 1.00 78.44 363 LEU A O 1
ATOM 2854 N N . GLN A 1 364 ? 37.563 12.630 -4.393 1.00 76.94 364 GLN A N 1
ATOM 2855 C CA . GLN A 1 364 ? 37.332 13.726 -3.448 1.00 76.94 364 GLN A CA 1
ATOM 2856 C C . GLN A 1 364 ? 36.087 14.556 -3.806 1.00 76.94 364 GLN A C 1
ATOM 2858 O O . GLN A 1 364 ? 35.320 14.899 -2.908 1.00 76.94 364 GLN A O 1
ATOM 2863 N N . ILE A 1 365 ? 35.842 14.821 -5.094 1.00 82.62 365 ILE A N 1
ATOM 2864 C CA . ILE A 1 365 ? 34.610 15.464 -5.580 1.00 82.62 365 ILE A CA 1
ATOM 2865 C C . ILE A 1 365 ? 33.398 14.570 -5.294 1.00 82.62 365 ILE A C 1
ATOM 2867 O O . ILE A 1 365 ? 32.395 15.062 -4.787 1.00 82.62 365 ILE A O 1
ATOM 2871 N N . PHE A 1 366 ? 33.493 13.260 -5.538 1.00 83.12 366 PHE A N 1
ATOM 2872 C CA . PHE A 1 366 ? 32.411 12.317 -5.242 1.00 83.12 366 PHE A CA 1
ATOM 2873 C C . PHE A 1 366 ? 32.057 12.296 -3.746 1.00 83.12 366 PHE A C 1
ATOM 2875 O O . PHE A 1 366 ? 30.887 12.417 -3.389 1.00 83.12 366 PHE A O 1
ATOM 2882 N N . ASN A 1 367 ? 33.060 12.237 -2.861 1.00 76.81 367 ASN A N 1
ATOM 2883 C CA . ASN A 1 367 ? 32.841 12.327 -1.414 1.00 76.81 367 ASN A CA 1
ATOM 2884 C C . ASN A 1 367 ? 32.256 13.683 -0.986 1.00 76.81 367 ASN A C 1
ATOM 2886 O O . ASN A 1 367 ? 31.421 13.715 -0.086 1.00 76.81 367 ASN A O 1
ATOM 2890 N N . LEU A 1 368 ? 32.655 14.791 -1.623 1.00 86.62 368 LEU A N 1
ATOM 2891 C CA . LEU A 1 368 ? 32.075 16.110 -1.359 1.00 86.62 368 LEU A CA 1
ATOM 2892 C C . LEU A 1 368 ? 30.594 16.154 -1.760 1.00 86.62 368 LEU A C 1
ATOM 2894 O O . LEU A 1 368 ? 29.766 16.578 -0.960 1.00 86.62 368 LEU A O 1
ATOM 2898 N N . VAL A 1 369 ? 30.251 15.677 -2.961 1.00 86.62 369 VAL A N 1
ATOM 2899 C CA . VAL A 1 369 ? 28.864 15.602 -3.451 1.00 86.62 369 VAL A CA 1
ATOM 2900 C C . VAL A 1 369 ? 28.015 14.704 -2.553 1.00 86.62 369 VAL A C 1
ATOM 2902 O O . VAL A 1 369 ? 26.890 15.069 -2.224 1.00 86.62 369 VAL A O 1
ATOM 2905 N N . LEU A 1 370 ? 28.553 13.570 -2.098 1.00 83.81 370 LEU A N 1
ATOM 2906 C CA . LEU A 1 370 ? 27.851 12.662 -1.191 1.00 83.81 370 LEU A CA 1
ATOM 2907 C C . LEU A 1 370 ? 27.645 13.286 0.200 1.00 83.81 370 LEU A C 1
ATOM 2909 O O . LEU A 1 370 ? 26.555 13.179 0.754 1.00 83.81 370 LEU A O 1
ATOM 2913 N N . LEU A 1 371 ? 28.639 13.999 0.741 1.00 87.00 371 LEU A N 1
ATOM 2914 C CA . LEU A 1 371 ? 28.521 14.710 2.020 1.00 87.00 371 LEU A CA 1
ATOM 2915 C C . LEU A 1 371 ? 27.520 15.870 1.929 1.00 87.00 371 LEU A C 1
ATOM 2917 O O . LEU A 1 371 ? 26.668 16.002 2.805 1.00 87.00 371 LEU A O 1
ATOM 2921 N N . VAL A 1 372 ? 27.561 16.662 0.852 1.00 88.06 372 VAL A N 1
ATOM 2922 C CA . VAL A 1 372 ? 26.565 17.711 0.570 1.00 88.06 372 VAL A CA 1
ATOM 2923 C C . VAL A 1 372 ? 25.174 17.105 0.383 1.00 88.06 372 VAL A C 1
ATOM 2925 O O . VAL A 1 372 ? 24.212 17.650 0.912 1.00 88.06 372 VAL A O 1
ATOM 2928 N N . GLY A 1 373 ? 25.054 15.955 -0.286 1.00 85.81 373 GLY A N 1
ATOM 2929 C CA . GLY A 1 373 ? 23.796 15.225 -0.440 1.00 85.81 373 GLY A CA 1
ATOM 2930 C C . GLY A 1 373 ? 23.216 14.754 0.896 1.00 85.81 373 GLY A C 1
ATOM 2931 O O . GLY A 1 373 ? 22.041 14.988 1.162 1.00 85.81 373 GLY A O 1
ATOM 2932 N N . VAL A 1 374 ? 24.036 14.165 1.773 1.00 85.38 374 VAL A N 1
ATOM 2933 C CA . VAL A 1 374 ? 23.622 13.751 3.127 1.00 85.38 374 VAL A CA 1
ATOM 2934 C C . VAL A 1 374 ? 23.269 14.961 3.999 1.00 85.38 374 VAL A C 1
ATOM 2936 O O . VAL A 1 374 ? 22.270 14.921 4.716 1.00 85.38 374 VAL A O 1
ATOM 2939 N N . ALA A 1 375 ? 24.029 16.056 3.914 1.00 82.44 375 ALA A N 1
ATOM 2940 C CA . ALA A 1 375 ? 23.735 17.292 4.637 1.00 82.44 375 ALA A CA 1
ATOM 2941 C C . ALA A 1 375 ? 22.428 17.943 4.152 1.00 82.44 375 ALA A C 1
ATOM 2943 O O . ALA A 1 375 ? 21.594 18.317 4.973 1.00 82.44 375 ALA A O 1
ATOM 2944 N N . ALA A 1 376 ? 22.211 18.020 2.837 1.00 82.94 376 ALA A N 1
ATOM 2945 C CA . ALA A 1 376 ? 20.984 18.539 2.238 1.00 82.94 376 ALA A CA 1
ATOM 2946 C C . ALA A 1 376 ? 19.772 17.654 2.560 1.00 82.94 376 ALA A C 1
ATOM 2948 O O . ALA A 1 376 ? 18.718 18.178 2.902 1.00 82.94 376 ALA A O 1
ATOM 2949 N N . PHE A 1 377 ? 19.926 16.327 2.531 1.00 81.19 377 PHE A N 1
ATOM 2950 C CA . PHE A 1 377 ? 18.890 15.377 2.940 1.00 81.19 377 PHE A CA 1
ATOM 2951 C C . PHE A 1 377 ? 18.537 15.539 4.426 1.00 81.19 377 PHE A C 1
ATOM 2953 O O . PHE A 1 377 ? 17.365 15.671 4.772 1.00 81.19 377 PHE A O 1
ATOM 2960 N N . GLY A 1 378 ? 19.543 15.622 5.304 1.00 80.44 378 GLY A N 1
ATOM 2961 C CA . GLY A 1 378 ? 19.346 15.901 6.728 1.00 80.44 378 GLY A CA 1
ATOM 2962 C C . GLY A 1 378 ? 18.649 17.242 6.970 1.00 80.44 378 GLY A C 1
ATOM 2963 O O . GLY A 1 378 ? 17.708 17.310 7.757 1.00 80.44 378 GLY A O 1
ATOM 2964 N N . PHE A 1 379 ? 19.041 18.293 6.247 1.00 79.56 379 PHE A N 1
ATOM 2965 C CA . PHE A 1 379 ? 18.405 19.608 6.326 1.00 79.56 379 PHE A CA 1
ATOM 2966 C C . PHE A 1 379 ? 16.948 19.567 5.838 1.00 79.56 379 PHE A C 1
ATOM 2968 O O . PHE A 1 379 ? 16.061 20.076 6.517 1.00 79.56 379 PHE A O 1
ATOM 2975 N N . PHE A 1 380 ? 16.673 18.880 4.726 1.00 78.44 380 PHE A N 1
ATOM 2976 C CA . PHE A 1 380 ? 15.328 18.720 4.167 1.00 78.44 380 PHE A CA 1
ATOM 2977 C C . PHE A 1 380 ? 14.388 17.926 5.088 1.00 78.44 380 PHE A C 1
ATOM 2979 O O . PHE A 1 380 ? 13.208 18.245 5.173 1.00 78.44 380 PHE A O 1
ATOM 2986 N N . PHE A 1 381 ? 14.898 16.942 5.836 1.00 73.06 381 PHE A N 1
ATOM 2987 C CA . PHE A 1 381 ? 14.119 16.214 6.850 1.00 73.06 381 PHE A CA 1
ATOM 2988 C C . PHE A 1 381 ? 13.969 16.965 8.184 1.00 73.06 381 PHE A C 1
ATOM 2990 O O . PHE A 1 381 ? 13.026 16.700 8.934 1.00 73.06 381 PHE A O 1
ATOM 2997 N N . MET A 1 382 ? 14.868 17.903 8.496 1.00 70.38 382 MET A N 1
ATOM 2998 C CA . MET A 1 382 ? 14.784 18.737 9.702 1.00 70.38 382 MET A CA 1
ATOM 2999 C C . MET A 1 382 ? 13.919 19.987 9.497 1.00 70.38 382 MET A C 1
ATOM 3001 O O . MET A 1 382 ? 13.246 20.399 10.439 1.00 70.38 382 MET A O 1
ATOM 3005 N N . LEU A 1 383 ? 13.864 20.550 8.285 1.00 70.50 383 LEU A N 1
ATOM 3006 C CA . LEU A 1 383 ? 13.056 21.731 7.949 1.00 70.50 383 LEU A CA 1
ATOM 3007 C C . LEU A 1 383 ? 11.575 21.607 8.377 1.00 70.50 383 LEU A C 1
ATOM 3009 O O . LEU A 1 383 ? 11.127 22.479 9.122 1.00 70.50 383 LEU A O 1
ATOM 3013 N N . PRO A 1 384 ? 10.830 20.526 8.046 1.00 69.81 384 PRO A N 1
ATOM 3014 C CA . PRO A 1 384 ? 9.449 20.356 8.506 1.00 69.81 384 PRO A CA 1
ATOM 3015 C C . PRO A 1 384 ? 9.322 20.286 10.032 1.00 69.81 384 PRO A C 1
ATOM 3017 O O . PRO A 1 384 ? 8.359 20.787 10.604 1.00 69.81 384 PRO A O 1
ATOM 3020 N N . LYS A 1 385 ? 10.305 19.691 10.723 1.00 67.31 385 LYS A N 1
ATOM 3021 C CA . LYS A 1 385 ? 10.303 19.608 12.192 1.00 67.31 385 LYS A CA 1
ATOM 3022 C C . LYS A 1 385 ? 10.574 20.964 12.839 1.00 67.31 385 LYS A C 1
ATOM 3024 O O . LYS A 1 385 ? 9.965 21.268 13.858 1.00 67.31 385 LYS A O 1
ATOM 3029 N N . ILE A 1 386 ? 11.446 21.778 12.245 1.00 70.62 386 ILE A N 1
ATOM 3030 C CA . ILE A 1 386 ? 11.715 23.148 12.697 1.00 70.62 386 ILE A CA 1
ATOM 3031 C C . ILE A 1 386 ? 10.484 24.031 12.463 1.00 70.62 386 ILE A C 1
ATOM 3033 O O . ILE A 1 386 ? 10.109 24.762 13.372 1.00 70.62 386 ILE A O 1
ATOM 3037 N N . GLN A 1 387 ? 9.799 23.897 11.323 1.00 68.50 387 GLN A N 1
ATOM 3038 C CA . GLN A 1 387 ? 8.533 24.594 11.059 1.00 68.50 387 GLN A CA 1
ATOM 3039 C C . GLN A 1 387 ? 7.449 24.217 12.080 1.00 68.50 387 GLN A C 1
ATOM 3041 O O . GLN A 1 387 ? 6.868 25.100 12.698 1.00 68.50 387 GLN A O 1
ATOM 3046 N N . VAL A 1 388 ? 7.248 22.924 12.366 1.00 69.19 388 VAL A N 1
ATOM 3047 C CA . VAL A 1 388 ? 6.292 22.475 13.401 1.00 69.19 388 VAL A CA 1
ATOM 3048 C C . VAL A 1 388 ? 6.682 22.954 14.807 1.00 69.19 388 VAL A C 1
ATOM 3050 O O . VAL A 1 388 ? 5.806 23.223 15.630 1.00 69.19 388 VAL A O 1
ATOM 3053 N N . LEU A 1 389 ? 7.978 23.080 15.112 1.00 68.19 389 LEU A N 1
ATOM 3054 C CA . LEU A 1 389 ? 8.443 23.661 16.376 1.00 68.19 389 LEU A CA 1
ATOM 3055 C C . LEU A 1 389 ? 8.219 25.178 16.433 1.00 68.19 389 LEU A C 1
ATOM 3057 O O . LEU A 1 389 ? 7.821 25.669 17.485 1.00 68.19 389 LEU A O 1
ATOM 3061 N N . GLN A 1 390 ? 8.416 25.903 15.330 1.00 66.88 390 GLN A N 1
ATOM 3062 C CA . GLN A 1 390 ? 8.127 27.337 15.233 1.00 66.88 390 GLN A CA 1
ATOM 3063 C C . GLN A 1 390 ? 6.625 27.621 15.336 1.00 66.88 390 GLN A C 1
ATOM 3065 O O . GLN A 1 390 ? 6.246 28.467 16.136 1.00 66.88 390 GLN A O 1
ATOM 3070 N N . ASP A 1 391 ? 5.769 26.861 14.647 1.00 67.69 391 ASP A N 1
ATOM 3071 C CA . ASP A 1 391 ? 4.307 26.956 14.781 1.00 67.69 391 ASP A CA 1
ATOM 3072 C C . ASP A 1 391 ? 3.851 26.673 16.217 1.00 67.69 391 ASP A C 1
ATOM 3074 O O . ASP A 1 391 ? 2.997 27.374 16.759 1.00 67.69 391 ASP A O 1
ATOM 3078 N N . ARG A 1 392 ? 4.433 25.661 16.877 1.00 65.06 392 ARG A N 1
ATOM 3079 C CA . ARG A 1 392 ? 4.145 25.380 18.293 1.00 65.06 392 ARG A CA 1
ATOM 3080 C C . ARG A 1 392 ? 4.628 26.502 19.206 1.00 65.06 392 ARG A C 1
ATOM 3082 O O . ARG A 1 392 ? 3.907 26.847 20.139 1.00 65.06 392 ARG A O 1
ATOM 3089 N N . LEU A 1 393 ? 5.801 27.080 18.955 1.00 66.19 393 LEU A N 1
ATOM 3090 C CA . LEU A 1 393 ? 6.346 28.165 19.769 1.00 66.19 393 LEU A CA 1
ATOM 3091 C C . LEU A 1 393 ? 5.516 29.444 19.601 1.00 66.19 393 LEU A C 1
ATOM 3093 O O . LEU A 1 393 ? 5.053 29.976 20.604 1.00 66.19 393 LEU A O 1
ATOM 3097 N N . ALA A 1 394 ? 5.189 29.833 18.366 1.00 62.50 394 ALA A N 1
ATOM 3098 C CA . ALA A 1 394 ? 4.299 30.954 18.060 1.00 62.50 394 ALA A CA 1
ATOM 3099 C C . ALA A 1 394 ? 2.885 30.755 18.633 1.00 62.50 394 ALA A C 1
ATOM 3101 O O . ALA A 1 394 ? 2.313 31.673 19.213 1.00 62.50 394 ALA A O 1
ATOM 3102 N N . LYS A 1 395 ? 2.325 29.539 18.556 1.00 63.47 395 LYS A N 1
ATOM 3103 C CA . LYS A 1 395 ? 1.023 29.223 19.166 1.00 63.47 395 LYS A CA 1
ATOM 3104 C C . LYS A 1 395 ? 1.070 29.249 20.697 1.00 63.47 395 LYS A C 1
ATOM 3106 O O . LYS A 1 395 ? 0.077 29.613 21.319 1.00 63.47 395 LYS A O 1
ATOM 3111 N N . THR A 1 396 ? 2.203 28.898 21.308 1.00 59.75 396 THR A N 1
ATOM 3112 C CA . THR A 1 396 ? 2.397 28.996 22.765 1.00 59.75 396 THR A CA 1
ATOM 3113 C C . THR A 1 396 ? 2.575 30.453 23.193 1.00 59.75 396 THR A C 1
ATOM 3115 O O . THR A 1 396 ? 1.977 30.871 24.176 1.00 59.75 396 THR A O 1
ATOM 3118 N N . GLU A 1 397 ? 3.319 31.252 22.429 1.00 64.44 397 GLU A N 1
ATOM 3119 C CA . GLU A 1 397 ? 3.490 32.693 22.638 1.00 64.44 397 GLU A CA 1
ATOM 3120 C C . GLU A 1 397 ? 2.155 33.442 22.498 1.00 64.44 397 GLU A C 1
ATOM 3122 O O . GLU A 1 397 ? 1.791 34.220 23.377 1.00 64.44 397 GLU A O 1
ATOM 3127 N N . MET A 1 398 ? 1.353 33.110 21.481 1.00 55.47 398 MET A N 1
ATOM 3128 C CA . MET A 1 398 ? -0.007 33.632 21.311 1.00 55.47 398 MET A CA 1
ATOM 3129 C C . MET A 1 398 ? -0.941 33.213 22.459 1.00 55.47 398 MET A C 1
ATOM 3131 O O . MET A 1 398 ? -1.776 34.007 22.883 1.00 55.47 398 MET A O 1
ATOM 3135 N N . PHE A 1 399 ? -0.780 32.006 23.017 1.00 59.06 399 PHE A N 1
ATOM 3136 C CA . PHE A 1 399 ? -1.529 31.573 24.203 1.00 59.06 399 PHE A CA 1
ATOM 3137 C C . PHE A 1 399 ? -1.076 32.307 25.478 1.00 59.06 399 PHE A C 1
ATOM 3139 O O . PHE A 1 399 ? -1.905 32.670 26.307 1.00 59.06 399 PHE A O 1
ATOM 3146 N N . ILE A 1 400 ? 0.223 32.589 25.631 1.00 63.66 400 ILE A N 1
ATOM 3147 C CA . ILE A 1 400 ? 0.758 33.380 26.750 1.00 63.66 400 ILE A CA 1
ATOM 3148 C C . ILE A 1 400 ? 0.258 34.828 26.665 1.00 63.66 400 ILE A C 1
ATOM 3150 O O . ILE A 1 400 ? -0.216 35.358 27.666 1.00 63.66 400 ILE A O 1
ATOM 3154 N N . HIS A 1 401 ? 0.285 35.450 25.484 1.00 65.69 401 HIS A N 1
ATOM 3155 C CA . HIS A 1 401 ? -0.238 36.803 25.293 1.00 65.69 401 HIS A CA 1
ATOM 3156 C C . HIS A 1 401 ? -1.759 36.870 25.483 1.00 65.69 401 HIS A C 1
ATOM 3158 O O . HIS A 1 401 ? -2.218 37.676 26.289 1.00 65.69 401 HIS A O 1
ATOM 3164 N N . GLY A 1 402 ? -2.523 35.964 24.865 1.00 65.06 402 GLY A N 1
ATOM 3165 C CA . GLY A 1 402 ? -3.977 35.904 25.038 1.00 65.06 402 GLY A CA 1
ATOM 3166 C C . GLY A 1 402 ? -4.411 35.590 26.475 1.00 65.06 402 GLY A C 1
ATOM 3167 O O . GLY A 1 402 ? -5.333 36.217 26.982 1.00 65.06 402 GLY A O 1
ATOM 3168 N N . SER A 1 403 ? -3.715 34.690 27.184 1.00 65.81 403 SER A N 1
ATOM 3169 C CA . SER A 1 403 ? -3.996 34.441 28.610 1.00 65.81 403 SER A CA 1
ATOM 3170 C C . SER A 1 403 ? -3.657 35.647 29.488 1.00 65.81 403 SER A C 1
ATOM 3172 O O . SER A 1 403 ? -4.365 35.915 30.451 1.00 65.81 403 SER A O 1
ATOM 3174 N N . ARG A 1 404 ? -2.618 36.417 29.144 1.00 69.56 404 ARG A N 1
ATOM 3175 C CA . ARG A 1 404 ? -2.250 37.642 29.863 1.00 69.56 404 ARG A CA 1
ATOM 3176 C C . ARG A 1 404 ? -3.245 38.780 29.629 1.00 69.56 404 ARG A C 1
ATOM 3178 O O . ARG A 1 404 ? -3.434 39.586 30.535 1.00 69.56 404 ARG A O 1
ATOM 3185 N N . GLU A 1 405 ? -3.857 38.856 28.451 1.00 69.25 405 GLU A N 1
ATOM 3186 C CA . GLU A 1 405 ? -4.931 39.815 28.160 1.00 69.25 405 GLU A CA 1
ATOM 3187 C C . GLU A 1 405 ? -6.238 39.401 28.846 1.00 69.25 405 GLU A C 1
ATOM 3189 O O . GLU A 1 405 ? -6.796 40.211 29.578 1.00 69.25 405 GLU A O 1
ATOM 3194 N N . ALA A 1 406 ? -6.639 38.128 28.761 1.00 67.81 406 ALA A N 1
ATOM 3195 C CA . ALA A 1 406 ? -7.816 37.610 29.467 1.00 67.81 406 ALA A CA 1
ATOM 3196 C C . ALA A 1 406 ? -7.716 37.778 30.998 1.00 67.81 406 ALA A C 1
ATOM 3198 O O . ALA A 1 406 ? -8.639 38.287 31.625 1.00 67.81 406 ALA A O 1
ATOM 3199 N N . ILE A 1 407 ? -6.566 37.445 31.603 1.00 68.88 407 ILE A N 1
ATOM 3200 C CA . ILE A 1 407 ? -6.325 37.676 33.040 1.00 68.88 407 ILE A CA 1
ATOM 3201 C C . ILE A 1 407 ? -6.406 39.169 33.381 1.00 68.88 407 ILE A C 1
ATOM 3203 O O . ILE A 1 407 ? -6.809 39.519 34.485 1.00 68.88 407 ILE A O 1
ATOM 3207 N N . ARG A 1 408 ? -6.023 40.068 32.466 1.00 80.44 408 ARG A N 1
ATOM 3208 C CA . ARG A 1 408 ? -6.116 41.513 32.698 1.00 80.44 408 ARG A CA 1
ATOM 3209 C C . ARG A 1 408 ? -7.563 41.999 32.656 1.00 80.44 408 ARG A C 1
ATOM 3211 O O . ARG A 1 408 ? -7.937 42.766 33.535 1.00 80.44 408 ARG A O 1
ATOM 3218 N N . GLU A 1 409 ? -8.356 41.530 31.695 1.00 80.25 409 GLU A N 1
ATOM 3219 C CA . GLU A 1 409 ? -9.791 41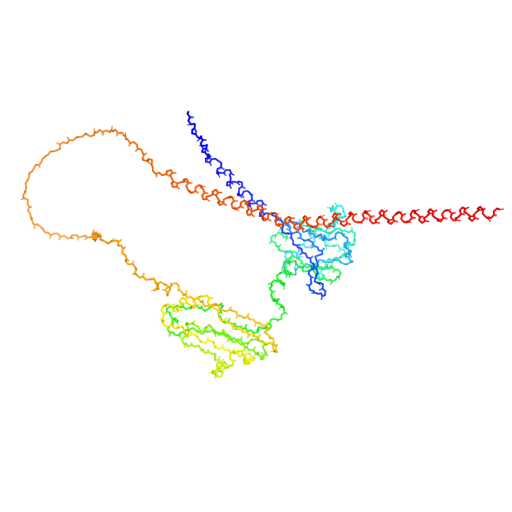.830 31.613 1.00 80.25 409 GLU A CA 1
ATOM 3220 C C . GLU A 1 409 ? -10.543 41.317 32.851 1.00 80.25 409 GLU A C 1
ATOM 3222 O O . GLU A 1 409 ? -11.282 42.084 33.465 1.00 80.25 409 GLU A O 1
ATOM 3227 N N . GLU A 1 410 ? -10.283 40.082 33.301 1.00 74.69 410 GLU A N 1
ATOM 3228 C CA . GLU A 1 410 ? -10.864 39.548 34.546 1.00 74.69 410 GLU A CA 1
ATOM 3229 C C . GLU A 1 410 ? -10.470 40.384 35.779 1.00 74.69 410 GLU A C 1
ATOM 3231 O O . GLU A 1 410 ? -11.297 40.639 36.654 1.00 74.69 410 GLU A O 1
ATOM 3236 N N . LEU A 1 411 ? -9.219 40.851 35.862 1.00 81.31 411 LEU A N 1
ATOM 3237 C CA . LEU A 1 411 ? -8.724 41.624 37.008 1.00 81.31 411 LEU A CA 1
ATOM 3238 C C . LEU A 1 411 ? -9.266 43.064 37.015 1.00 81.31 411 LEU A C 1
ATOM 3240 O O . LEU A 1 411 ? -9.585 43.589 38.084 1.00 81.31 411 LEU A O 1
ATOM 3244 N N . ASP A 1 412 ? -9.428 43.685 35.843 1.00 85.56 412 ASP A N 1
ATOM 3245 C CA . ASP A 1 412 ? -10.096 44.983 35.707 1.00 85.56 412 ASP A CA 1
ATOM 3246 C C . ASP A 1 412 ? -11.613 44.864 35.998 1.00 85.56 412 ASP A C 1
ATOM 3248 O O . ASP A 1 412 ? -12.154 45.723 36.696 1.00 85.56 412 ASP A O 1
ATOM 3252 N N . GLN A 1 413 ? -12.275 43.764 35.605 1.00 84.62 413 GLN A N 1
ATOM 3253 C CA . GLN A 1 413 ? -13.679 43.485 35.953 1.00 84.62 413 GLN A CA 1
ATOM 3254 C C . GLN A 1 413 ? -13.879 43.273 37.466 1.00 84.62 413 GLN A C 1
ATOM 3256 O O . GLN A 1 413 ? -14.746 43.907 38.066 1.00 84.62 413 GLN A O 1
ATOM 3261 N N . ILE A 1 414 ? -13.050 42.445 38.117 1.00 83.88 414 ILE A N 1
ATOM 3262 C CA . ILE A 1 414 ? -13.093 42.236 39.580 1.00 83.88 414 ILE A CA 1
ATOM 3263 C C . ILE A 1 414 ? -12.875 43.560 40.324 1.00 83.88 414 ILE A C 1
ATOM 3265 O O . ILE A 1 414 ? -13.529 43.842 41.330 1.00 83.88 414 ILE A O 1
ATOM 3269 N N . LYS A 1 415 ? -11.965 44.404 39.830 1.00 90.00 415 LYS A N 1
ATOM 3270 C CA . LYS A 1 415 ? -11.714 45.730 40.400 1.00 90.00 415 LYS A CA 1
ATOM 3271 C C . LYS A 1 415 ? -12.929 46.650 40.263 1.00 90.00 415 LYS A C 1
ATOM 3273 O O . LYS A 1 415 ? -13.221 47.386 41.205 1.00 90.00 415 LYS A O 1
ATOM 3278 N N . GLU A 1 416 ? -13.633 46.619 39.133 1.00 88.56 416 GLU A N 1
ATOM 3279 C CA . GLU A 1 416 ? -14.868 47.387 38.947 1.00 88.56 416 GLU A CA 1
ATOM 3280 C C . GLU A 1 416 ? -15.986 46.898 39.883 1.00 88.56 416 GLU A C 1
ATOM 3282 O O . GLU A 1 416 ? -16.624 47.720 40.541 1.00 88.56 416 GLU A O 1
ATOM 3287 N N . GLU A 1 417 ? -16.161 45.581 40.043 1.00 83.81 417 GLU A N 1
ATOM 3288 C CA . GLU A 1 417 ? -17.125 45.006 40.994 1.00 83.81 417 GLU A CA 1
ATOM 3289 C C . GLU A 1 417 ? -16.831 45.413 42.448 1.00 83.81 417 GLU A C 1
ATOM 3291 O O . GLU A 1 417 ? -17.748 45.820 43.164 1.00 83.81 417 GLU A O 1
ATOM 3296 N N . ILE A 1 418 ? -15.564 45.391 42.881 1.00 86.19 418 ILE A N 1
ATOM 3297 C CA . ILE A 1 418 ? -15.157 45.834 44.229 1.00 86.19 418 ILE A CA 1
ATOM 3298 C C . ILE A 1 418 ? -15.432 47.333 44.433 1.00 86.19 418 ILE A C 1
ATOM 3300 O O . ILE A 1 418 ? -15.909 47.738 45.496 1.00 86.19 418 ILE A O 1
ATOM 3304 N N . VAL A 1 419 ? -15.171 48.173 43.424 1.00 89.62 419 VAL A N 1
ATOM 3305 C CA . VAL A 1 419 ? -15.471 49.614 43.497 1.00 89.62 419 VAL A CA 1
ATOM 3306 C C . VAL A 1 419 ? -16.982 49.858 43.556 1.00 89.62 419 VAL A C 1
ATOM 3308 O O . VAL A 1 419 ? -17.424 50.678 44.361 1.00 89.62 419 VAL A O 1
ATOM 3311 N N . GLN A 1 420 ? -17.787 49.126 42.779 1.00 83.62 420 GLN A N 1
ATOM 3312 C CA . GLN A 1 420 ? -19.249 49.217 42.848 1.00 83.62 420 GLN A CA 1
ATOM 3313 C C . GLN A 1 420 ? -19.807 48.727 44.193 1.00 83.62 420 GLN A C 1
ATOM 3315 O O . GLN A 1 420 ? -20.736 49.342 44.714 1.00 83.62 420 GLN A O 1
ATOM 3320 N N . GLN A 1 421 ? -19.248 47.662 44.781 1.00 80.56 421 GLN A N 1
ATOM 3321 C CA . GLN A 1 421 ? -19.622 47.206 46.126 1.00 80.56 421 GLN A CA 1
ATOM 3322 C C . GLN A 1 421 ? -19.301 48.272 47.177 1.00 80.56 421 GLN A C 1
ATOM 3324 O O . GLN A 1 421 ? -20.202 48.705 47.886 1.00 80.56 421 GLN A O 1
ATOM 3329 N N . SER A 1 422 ? -18.075 48.807 47.192 1.00 81.44 422 SER A N 1
ATOM 3330 C CA . SER A 1 422 ? -17.697 49.872 48.132 1.00 81.44 422 SER A CA 1
ATOM 3331 C C . SER A 1 422 ? -18.548 51.141 47.980 1.00 81.44 422 SER A C 1
ATOM 3333 O O . SER A 1 422 ? -18.851 51.793 48.976 1.00 81.44 422 SER A O 1
ATOM 3335 N N . GLN A 1 423 ? -18.977 51.494 46.763 1.00 81.06 423 GLN A N 1
ATOM 3336 C CA . GLN A 1 423 ? -19.902 52.614 46.544 1.00 81.06 423 GLN A CA 1
ATOM 3337 C C . GLN A 1 423 ? -21.326 52.323 47.038 1.00 81.06 423 GLN A C 1
ATOM 3339 O O . GLN A 1 423 ? -21.983 53.238 47.533 1.00 81.06 423 GLN A O 1
ATOM 3344 N N . ARG A 1 424 ? -21.809 51.077 46.930 1.00 75.69 424 ARG A N 1
ATOM 3345 C CA . ARG A 1 424 ? -23.106 50.666 47.494 1.00 75.69 424 ARG A CA 1
ATOM 3346 C C . ARG A 1 424 ? -23.084 50.660 49.017 1.00 75.69 424 ARG A C 1
ATOM 3348 O O . ARG A 1 424 ? -24.007 51.193 49.618 1.00 75.69 424 ARG A O 1
ATOM 3355 N N . ASP A 1 425 ? -22.026 50.134 49.622 1.00 74.94 425 ASP A N 1
ATOM 3356 C CA . ASP A 1 425 ? -21.895 50.092 51.080 1.00 74.94 425 ASP A CA 1
ATOM 3357 C C . ASP A 1 425 ? -21.810 51.520 51.656 1.00 74.94 425 ASP A C 1
ATOM 3359 O O . ASP A 1 425 ? -22.566 51.866 52.559 1.00 74.94 425 ASP A O 1
ATOM 3363 N N . ASN A 1 426 ? -21.020 52.406 51.032 1.00 68.75 426 ASN A N 1
ATOM 3364 C CA . ASN A 1 426 ? -20.930 53.834 51.388 1.00 68.75 426 ASN A CA 1
ATOM 3365 C C . ASN A 1 426 ? -22.192 54.669 51.063 1.00 68.75 426 ASN A C 1
ATOM 3367 O O . ASN A 1 426 ? -22.193 55.874 51.309 1.00 68.75 426 ASN A O 1
ATOM 3371 N N . SER A 1 427 ? -23.225 54.086 50.446 1.00 66.44 427 SER A N 1
ATOM 3372 C CA . SER A 1 427 ? -24.529 54.739 50.216 1.00 66.44 427 SER A CA 1
ATOM 3373 C C . SER A 1 427 ? -25.685 54.046 50.949 1.00 66.44 427 SER A C 1
ATOM 3375 O O . SER A 1 427 ? -26.849 54.389 50.730 1.00 66.44 427 SER A O 1
ATOM 3377 N N . ALA A 1 428 ? -25.358 53.087 51.822 1.00 56.28 428 ALA A N 1
ATOM 3378 C CA . ALA A 1 428 ? -26.271 52.440 52.759 1.00 56.28 428 ALA A CA 1
ATOM 3379 C C . ALA A 1 428 ? -26.070 52.900 54.224 1.00 56.28 428 ALA A C 1
ATOM 3381 O O . ALA A 1 428 ? -26.886 52.537 55.075 1.00 56.28 428 ALA A O 1
ATOM 3382 N N . GLU A 1 429 ? -25.026 53.698 54.497 1.00 47.41 429 GLU A N 1
ATOM 3383 C CA . GLU A 1 429 ? -24.913 54.601 55.661 1.00 47.41 429 GLU A CA 1
ATOM 3384 C C . GLU A 1 429 ? -25.512 55.988 55.350 1.00 47.41 429 GLU A C 1
ATOM 3386 O O . GLU A 1 429 ? -26.152 56.555 56.266 1.00 47.41 429 GLU A O 1
#

Mean predicted aligned error: 23.27 Å

Organism: NCBI:txid2358

Secondary structure (DSSP, 8-state):
--PPP------HHHHHHHHHHHHHHHHHHTT--EEEEEEEE-TTS-EEEEEEEEE-SSEEEEEESSTT--EEEEEEEEPTT-HHHHHTGGGEEEEEE-TTS-EEEEEETTSTTEETTTTEEEEEESS-SEEEEEE-STT-TTTT--HHHHEEEEETTEEPEEHHHHHHHHHS----S---EEEEES-SSEEE-TTTTTT-EEEEEEEESSS-EEEEEE--SSSEEEEEEEETTT-PBPPGGGTTSEEE-TT-EEEEEEEE-S-HHHHHHHTT-EEEEEEEETTEEEEEEEEEEEE-HHHHHTTS-----------------------------------------------SHHHHHHHHHHHHHHHHHHHHHHHHHHHHHHHHHHHHHHHHHHHHHHHHHHHHHHHHHHHHHHHHHHHHHHHHHTTT-

Nearest PDB structures (foldseek):
  4jhp-assembly1_B  TM=4.195E-01  e=3.008E-02  Homo sapiens
  3lek-assembly1_A  TM=5.216E-01  e=2.856E-01  Streptococcus mitis
  4gwj-assembly1_A  TM=4.782E-01  e=3.013E-01  Streptococcus mitis
  7js4-assembly1_A  TM=2.158E-01  e=4.141E-03  Clostridium perfringens ATCC 13124
  7nsn-assembly2_B  TM=2.174E-01  e=6.380E-01  Neobacillus novalis

Solvent-accessible surface area (backbone atoms only — not comparable to full-atom values): 25245 Å² total; per-residue (Å²): 137,84,86,78,83,82,80,77,78,81,52,75,68,57,59,53,52,53,52,51,51,51,52,51,46,55,62,59,61,73,64,61,61,56,69,48,44,27,19,42,66,48,101,86,65,50,81,46,74,46,32,35,38,34,45,34,49,46,37,37,39,40,31,44,66,51,72,82,56,67,36,70,34,33,34,45,29,55,31,83,84,35,56,69,51,68,75,43,41,80,44,28,36,36,21,41,20,34,85,86,72,44,74,50,76,71,42,50,57,75,40,99,50,38,42,82,89,79,37,34,37,53,50,63,40,58,80,36,33,33,37,33,38,36,51,72,57,100,73,42,82,48,40,101,52,60,64,72,64,52,33,49,46,30,47,67,90,38,71,49,42,45,49,64,61,50,50,47,50,74,75,38,85,67,90,56,97,75,74,61,39,63,65,50,64,79,59,84,51,50,74,43,40,96,84,32,47,90,75,25,54,76,46,46,40,34,28,52,43,78,46,69,42,37,34,21,56,47,72,68,96,58,42,60,76,46,73,49,46,28,36,50,90,79,66,46,71,57,59,77,90,40,31,74,60,40,80,43,52,43,72,26,32,37,40,42,38,42,23,55,45,92,50,74,77,38,49,68,63,35,49,76,40,54,37,38,40,35,34,43,56,86,97,42,78,74,44,76,47,73,32,41,32,42,65,39,70,72,72,54,58,76,69,58,79,89,72,82,85,84,83,86,85,86,79,87,85,83,88,85,80,84,86,86,89,84,89,87,88,85,90,84,86,88,80,86,86,88,88,82,89,86,88,85,90,81,81,87,81,93,76,64,70,67,68,56,50,54,52,52,52,53,55,52,50,51,52,49,54,50,50,51,47,52,51,50,50,52,48,62,66,42,48,63,55,52,49,53,48,47,53,50,49,53,55,49,49,50,48,52,52,49,50,53,49,50,54,45,53,54,51,53,48,53,50,50,52,52,52,53,48,54,54,50,56,72,68,74,114

Foldseek 3Di:
DDDDDDDDDPDPVVVVVVVVVVVVVVVVVVQQFDKWWWADQDPVRDGDTFWIWTFHLFKIWIFGPDQQDWFAKKKKAFDPVLVVCLVCQQQKWKFFQAPVRDTHDTDGCPDPQADNVRRMRMDTCGGTRTMMIGGNDPPSSRPPDDPVNTTWMDTNNHTIDIPVRSVCVVVDPDPDPPDLPQKDKPDLAAEDDPVAQAPFDKIKIWRRNQAKWKKAKDDDPFFWPDWWKAWPDVRDTDDPVCRGIDIHGHRTIIIITTHGDPDLVRVVVQAQAWMWMFIDDPPDTPDIRTHHYHYDVVSVVVPDPPDDDDDDDDDDDDDDDDDDDDDDDDDDDDDDDDDDDDDDDDDDDPDPPPVVVVVVVVVVVVVVVVVVVVVVVVCVVCVVVVVVVVVVVVVVVVVVVVVVVVVVVVVVVVVVVVVVVVVVVVVVD

pLDDT: mean 70.62, std 17.92, range [25.19, 90.38]